Protein AF-A0A927Y6W8-F1 (afdb_monomer)

Sequence (371 aa):
MQAILKHCTAVLNSFIFIGFSVQIVLGMLWMCNAFAGFSGPGEGIVCVGAMLLLGTAVWFAKGGFYQNASTWKDLFGVLVVMTFPFVMQSMVKPDVRLVVTAVLLFYLGYLGRCFDGWKEGKGKEKVALVLGLLLVTGGLTVGTDVLRNGWTPIETRLTERMVWTTLYDTYTELPKDVRDLVDCDYYTLVESTYEATGIRELLGPILAEKLGEEQALEVLGQFRAMAWQMNKKQIVKEICWDVAGYGVSPVVVELQLAGRAYDSYTGMNYRELLHPAPKLGKFYTDYSCWWFGVALVAVAIAYVLQFWDKKQLAEKKCPGFGKWLIAGVACAGMVTYYALDGAGRMDYKNTLLVLCVWLLWMAGGVRDAKN

Structure (mmCIF, N/CA/C/O backbone):
data_AF-A0A927Y6W8-F1
#
_entry.id   AF-A0A927Y6W8-F1
#
loop_
_atom_site.group_PDB
_atom_site.id
_atom_site.type_symbol
_atom_site.label_atom_id
_atom_site.label_alt_id
_atom_site.label_comp_id
_atom_site.label_asym_id
_atom_site.label_entity_id
_atom_site.label_seq_id
_atom_site.pdbx_PDB_ins_code
_atom_site.Cartn_x
_atom_site.Cartn_y
_atom_site.Cartn_z
_atom_site.occupancy
_atom_site.B_iso_or_equiv
_atom_site.auth_seq_id
_atom_site.auth_comp_id
_atom_site.auth_asym_id
_atom_site.auth_atom_id
_atom_site.pdbx_PDB_model_num
ATOM 1 N N . MET A 1 1 ? -38.576 -2.633 15.830 1.00 71.75 1 MET A N 1
ATOM 2 C CA . MET A 1 1 ? -37.570 -2.540 14.745 1.00 71.75 1 MET A CA 1
ATOM 3 C C . MET A 1 1 ? -36.303 -1.810 15.198 1.00 71.75 1 MET A C 1
ATOM 5 O O . MET A 1 1 ? -35.252 -2.425 15.166 1.00 71.75 1 MET A O 1
ATOM 9 N N . GLN A 1 2 ? -36.376 -0.577 15.720 1.00 74.25 2 GLN A N 1
ATOM 10 C CA . GLN A 1 2 ? -35.187 0.167 16.194 1.00 74.25 2 GLN A CA 1
ATOM 11 C C . GLN A 1 2 ? -34.385 -0.536 17.306 1.00 74.25 2 GLN A C 1
ATOM 13 O O . GLN A 1 2 ? -33.163 -0.586 17.232 1.00 74.25 2 GLN A O 1
ATOM 18 N N . ALA A 1 3 ? -35.049 -1.139 18.299 1.00 78.69 3 ALA A N 1
ATOM 19 C CA . ALA A 1 3 ? -34.361 -1.902 19.350 1.00 78.69 3 ALA A CA 1
ATOM 20 C C . ALA A 1 3 ? -33.572 -3.106 18.797 1.00 78.69 3 ALA A C 1
ATOM 22 O O . ALA A 1 3 ? -32.484 -3.405 19.279 1.00 78.69 3 ALA A O 1
ATOM 23 N N . ILE A 1 4 ? -34.096 -3.751 17.747 1.00 82.19 4 ILE A N 1
ATOM 24 C CA . ILE A 1 4 ? -33.443 -4.880 17.072 1.00 82.19 4 ILE A CA 1
ATOM 25 C C . ILE A 1 4 ? -32.209 -4.383 16.313 1.00 82.19 4 ILE A C 1
ATOM 27 O O . ILE A 1 4 ? -31.136 -4.943 16.490 1.00 82.19 4 ILE A O 1
ATOM 31 N N . LEU A 1 5 ? -32.332 -3.290 15.547 1.00 78.69 5 LEU A N 1
ATOM 32 C CA . LEU A 1 5 ? -31.202 -2.687 14.827 1.00 78.69 5 LEU A CA 1
ATOM 33 C C . LEU A 1 5 ? -30.073 -2.283 15.786 1.00 78.69 5 LEU A C 1
ATOM 35 O O . LEU A 1 5 ? -28.927 -2.668 15.569 1.00 78.69 5 LEU A O 1
ATOM 39 N N . LYS A 1 6 ? -30.400 -1.602 16.894 1.00 78.56 6 LYS A N 1
ATOM 40 C CA . LYS A 1 6 ? -29.418 -1.237 17.929 1.00 78.56 6 LYS A CA 1
ATOM 41 C C . LYS A 1 6 ? -28.733 -2.462 18.538 1.00 78.56 6 LYS A C 1
ATOM 43 O O . LYS A 1 6 ? -27.520 -2.446 18.735 1.00 78.56 6 LYS A O 1
ATOM 48 N N . HIS A 1 7 ? -29.491 -3.522 18.822 1.00 84.38 7 HIS A N 1
ATOM 49 C CA . HIS A 1 7 ? -28.930 -4.759 19.356 1.00 84.38 7 HIS A CA 1
ATOM 50 C C . HIS A 1 7 ? -27.989 -5.438 18.349 1.00 84.38 7 HIS A C 1
ATOM 52 O O . HIS A 1 7 ? -26.871 -5.790 18.712 1.00 84.38 7 HIS A O 1
ATOM 58 N N . CYS A 1 8 ? -28.381 -5.540 17.075 1.00 84.31 8 CYS A N 1
ATOM 59 C CA . CYS A 1 8 ? -27.532 -6.083 16.012 1.00 84.31 8 CYS A CA 1
ATOM 60 C C . CYS A 1 8 ? -26.225 -5.291 15.852 1.00 84.31 8 CYS A C 1
ATOM 62 O O . CYS A 1 8 ? -25.155 -5.891 15.796 1.00 84.31 8 CYS A O 1
ATOM 64 N N . THR A 1 9 ? -26.281 -3.955 15.845 1.00 81.38 9 THR A N 1
ATOM 65 C CA . THR A 1 9 ? -25.078 -3.108 15.791 1.00 81.38 9 THR A CA 1
ATOM 66 C C . THR A 1 9 ? -24.181 -3.313 17.015 1.00 81.38 9 THR A C 1
ATOM 68 O O . THR A 1 9 ? -22.962 -3.391 16.875 1.00 81.38 9 THR A O 1
ATOM 71 N N . ALA A 1 10 ? -24.753 -3.450 18.216 1.00 82.94 10 ALA A N 1
ATOM 72 C CA . ALA A 1 10 ? -23.979 -3.724 19.426 1.00 82.94 10 ALA A CA 1
ATOM 73 C C . ALA A 1 10 ? -23.267 -5.086 19.363 1.00 82.94 10 ALA A C 1
ATOM 75 O O . ALA A 1 10 ? -22.082 -5.165 19.685 1.00 82.94 10 ALA A O 1
ATOM 76 N N . VAL A 1 11 ? -23.956 -6.131 18.892 1.00 87.81 11 VAL A N 1
ATOM 77 C CA . VAL A 1 11 ? -23.372 -7.469 18.697 1.00 87.81 11 VAL A CA 1
ATOM 78 C C . VAL A 1 11 ? -22.230 -7.425 17.681 1.00 87.81 11 VAL A C 1
ATOM 80 O O . VAL A 1 11 ? -21.154 -7.950 17.963 1.00 87.81 11 VAL A O 1
ATOM 83 N N . LEU A 1 12 ? -22.419 -6.750 16.540 1.00 87.00 12 LEU A N 1
ATOM 84 C CA . LEU A 1 12 ? -21.366 -6.578 15.532 1.00 87.00 12 LEU A CA 1
ATOM 85 C C . LEU A 1 12 ? -20.148 -5.846 16.104 1.00 87.00 12 LEU A C 1
ATOM 87 O O . LEU A 1 12 ? -19.019 -6.267 15.877 1.00 87.00 12 LEU A O 1
ATOM 91 N N . ASN A 1 13 ? -20.357 -4.806 16.909 1.00 84.06 13 ASN A N 1
ATOM 92 C CA . ASN A 1 13 ? -19.261 -4.066 17.533 1.00 84.06 13 ASN A CA 1
ATOM 93 C C . ASN A 1 13 ? -18.484 -4.906 18.551 1.00 84.06 13 ASN A C 1
ATOM 95 O O . ASN A 1 13 ? -17.255 -4.832 18.591 1.00 84.06 13 ASN A O 1
ATOM 99 N N . SER A 1 14 ? -19.174 -5.727 19.347 1.00 87.38 14 SER A N 1
ATOM 100 C CA . SER A 1 14 ? -18.527 -6.689 20.245 1.00 87.38 14 SER A CA 1
ATOM 101 C C . SER A 1 14 ? -17.745 -7.749 19.472 1.00 87.38 14 SER A C 1
ATOM 103 O O . SER A 1 14 ? -16.618 -8.062 19.845 1.00 87.38 14 SER A O 1
ATOM 105 N N . PHE A 1 15 ? -18.305 -8.257 18.374 1.00 90.94 15 PHE A N 1
ATOM 106 C CA . PHE A 1 15 ? -17.631 -9.210 17.497 1.00 90.94 15 PHE A CA 1
ATOM 107 C C . PHE A 1 15 ? -16.355 -8.611 16.889 1.00 90.94 15 PHE A C 1
ATOM 109 O O . PHE A 1 15 ? -15.286 -9.210 17.004 1.00 90.94 15 PHE A O 1
ATOM 116 N N . ILE A 1 16 ? -16.440 -7.390 16.345 1.00 90.19 16 ILE A N 1
ATOM 117 C CA . ILE A 1 16 ? -15.294 -6.657 15.790 1.00 90.19 16 ILE A CA 1
ATOM 118 C C . ILE A 1 16 ? -14.204 -6.457 16.857 1.00 90.19 16 ILE A C 1
ATOM 120 O O . ILE A 1 16 ? -13.019 -6.669 16.600 1.00 90.19 16 ILE A O 1
ATOM 124 N N . PHE A 1 17 ? -14.599 -6.070 18.072 1.00 89.88 17 PHE A N 1
ATOM 125 C CA . PHE A 1 17 ? -13.668 -5.882 19.181 1.00 89.88 17 PHE A CA 1
ATOM 126 C C . PHE A 1 17 ? -12.912 -7.173 19.521 1.00 89.88 17 PHE A C 1
ATOM 128 O O . PHE A 1 17 ? -11.686 -7.148 19.591 1.00 89.88 17 PHE A O 1
ATOM 135 N N . ILE A 1 18 ? -13.626 -8.294 19.678 1.00 92.62 18 ILE A N 1
ATOM 136 C CA . ILE A 1 18 ? -13.030 -9.588 20.041 1.00 92.62 18 ILE A CA 1
ATOM 137 C C . ILE A 1 18 ? -11.997 -10.022 19.005 1.00 92.62 18 ILE A C 1
ATOM 139 O O . ILE A 1 18 ? -10.876 -10.378 19.373 1.00 92.62 18 ILE A O 1
ATOM 143 N N . GLY A 1 19 ? -12.337 -9.979 17.716 1.00 93.25 19 GLY A N 1
ATOM 144 C CA . GLY A 1 19 ? -11.405 -10.480 16.714 1.00 93.25 19 GLY A CA 1
ATOM 145 C C . GLY A 1 19 ? -10.153 -9.606 16.574 1.00 93.25 19 GLY A C 1
ATOM 146 O O . GLY A 1 19 ? -9.055 -10.144 16.414 1.00 93.25 19 GLY A O 1
ATOM 147 N N . PHE A 1 20 ? -10.271 -8.287 16.768 1.00 94.19 20 PHE A N 1
ATOM 148 C CA . PHE A 1 20 ? -9.104 -7.408 16.877 1.00 94.19 20 PHE A CA 1
ATOM 149 C C . PHE A 1 20 ? -8.299 -7.637 18.164 1.00 94.19 20 PHE A C 1
ATOM 151 O O . PHE A 1 20 ? -7.077 -7.540 18.127 1.00 94.19 20 PHE A O 1
ATOM 158 N N . SER A 1 21 ? -8.926 -7.990 19.291 1.00 93.94 21 SER A N 1
ATOM 159 C CA . SER A 1 21 ? -8.191 -8.375 20.505 1.00 93.94 21 SER A CA 1
ATOM 160 C C . SER A 1 21 ? -7.307 -9.600 20.272 1.00 93.94 21 SER A C 1
ATOM 162 O O . SER A 1 21 ? -6.152 -9.601 20.693 1.00 93.94 21 SER A O 1
ATOM 164 N N . VAL A 1 22 ? -7.811 -10.617 19.565 1.00 95.75 22 VAL A N 1
ATOM 165 C CA . VAL A 1 22 ? -7.011 -11.798 19.198 1.00 95.75 22 VAL A CA 1
ATOM 166 C C . VAL A 1 22 ? -5.844 -11.398 18.293 1.00 95.75 22 VAL A C 1
ATOM 168 O O . VAL A 1 22 ? -4.713 -11.797 18.562 1.00 95.75 22 VAL A O 1
ATOM 171 N N . GLN A 1 23 ? -6.085 -10.556 17.280 1.00 94.94 23 GLN A N 1
ATOM 172 C CA . GLN A 1 23 ? -5.029 -10.034 16.403 1.00 94.94 23 GLN A CA 1
ATOM 173 C C . GLN A 1 23 ? -3.930 -9.319 17.203 1.00 94.94 23 GLN A C 1
ATOM 175 O O . GLN A 1 23 ? -2.750 -9.585 16.992 1.00 94.94 23 GLN A O 1
ATOM 180 N N . ILE A 1 24 ? -4.314 -8.456 18.150 1.00 94.19 24 ILE A N 1
ATOM 181 C CA . ILE A 1 24 ? -3.379 -7.715 19.003 1.00 94.19 24 ILE A CA 1
ATOM 182 C C . ILE A 1 24 ? -2.498 -8.671 19.805 1.00 94.19 24 ILE A C 1
ATOM 184 O O . ILE A 1 24 ? -1.279 -8.509 19.824 1.00 94.19 24 ILE A O 1
ATOM 188 N N . VAL A 1 25 ? -3.098 -9.679 20.444 1.00 95.38 25 VAL A N 1
ATOM 189 C CA . VAL A 1 25 ? -2.349 -10.669 21.229 1.00 95.38 25 VAL A CA 1
ATOM 190 C C . VAL A 1 25 ? -1.380 -11.444 20.338 1.00 95.38 25 VAL A C 1
ATOM 192 O O . VAL A 1 25 ? -0.210 -11.579 20.689 1.00 95.38 25 VAL A O 1
ATOM 195 N N . LEU A 1 26 ? -1.823 -11.906 19.165 1.00 94.38 26 LEU A N 1
ATOM 196 C CA . LEU A 1 26 ? -0.958 -12.612 18.215 1.00 94.38 26 LEU A CA 1
ATOM 197 C C . LEU A 1 26 ? 0.196 -11.733 17.723 1.00 94.38 26 LEU A C 1
ATOM 199 O O . LEU A 1 26 ? 1.336 -12.195 17.689 1.00 94.38 26 LEU A O 1
ATOM 203 N N . GLY A 1 27 ? -0.078 -10.468 17.403 1.00 92.06 27 GLY A N 1
ATOM 204 C CA . GLY A 1 27 ? 0.937 -9.507 16.988 1.00 92.06 27 GLY A CA 1
ATOM 205 C C . GLY A 1 27 ? 1.960 -9.232 18.090 1.00 92.06 27 GLY A C 1
ATOM 206 O O . GLY A 1 27 ? 3.155 -9.269 17.819 1.00 92.06 27 GLY A O 1
ATOM 207 N N . MET A 1 28 ? 1.525 -9.052 19.344 1.00 91.19 28 MET A N 1
ATOM 208 C CA . MET A 1 28 ? 2.425 -8.894 20.496 1.00 91.19 28 MET A CA 1
ATOM 209 C C . MET A 1 28 ? 3.293 -10.137 20.728 1.00 91.19 28 MET A C 1
ATOM 211 O O . MET A 1 28 ? 4.497 -10.017 20.938 1.00 91.19 28 MET A O 1
ATOM 215 N N . LEU A 1 29 ? 2.712 -11.338 20.651 1.00 91.88 29 LEU A N 1
ATOM 216 C CA . LEU A 1 29 ? 3.470 -12.585 20.782 1.00 91.88 29 LEU A CA 1
ATOM 217 C C . LEU A 1 29 ? 4.508 -12.722 19.665 1.00 91.88 29 LEU A C 1
ATOM 219 O O . LEU A 1 29 ? 5.658 -13.078 19.927 1.00 91.88 29 LEU A O 1
ATOM 223 N N . TRP A 1 30 ? 4.124 -12.415 18.424 1.00 91.44 30 TRP A N 1
ATOM 224 C CA . TRP A 1 30 ? 5.043 -12.441 17.291 1.00 91.44 30 TRP A CA 1
ATOM 225 C C . TRP A 1 30 ? 6.163 -11.410 17.466 1.00 91.44 30 TRP A C 1
ATOM 227 O O . TRP A 1 30 ? 7.331 -11.752 17.303 1.00 91.44 30 TRP A O 1
ATOM 237 N N . MET A 1 31 ? 5.830 -10.190 17.897 1.00 87.19 31 MET A N 1
ATOM 238 C CA . MET A 1 31 ? 6.786 -9.130 18.223 1.00 87.19 31 MET A CA 1
ATOM 239 C C . MET A 1 31 ? 7.824 -9.573 19.246 1.00 87.19 31 MET A C 1
ATOM 241 O O . MET A 1 31 ? 9.009 -9.368 19.021 1.00 87.19 31 MET A O 1
ATOM 245 N N . CYS A 1 32 ? 7.409 -10.187 20.355 1.00 86.38 32 CYS A N 1
ATOM 246 C CA . CYS A 1 32 ? 8.348 -10.652 21.374 1.00 86.38 32 CYS A CA 1
ATOM 247 C C . CYS A 1 32 ? 9.373 -11.648 20.807 1.00 86.38 32 CYS A C 1
ATOM 249 O O . CYS A 1 32 ? 10.532 -11.615 21.206 1.00 86.38 32 CYS A O 1
ATOM 251 N N . ASN A 1 33 ? 8.969 -12.490 19.848 1.00 84.62 33 ASN A N 1
ATOM 252 C CA . ASN A 1 33 ? 9.875 -13.418 19.167 1.00 84.62 33 ASN A CA 1
ATOM 253 C C . ASN A 1 33 ? 10.760 -12.706 18.134 1.00 84.62 33 ASN A C 1
ATOM 255 O O . ASN A 1 33 ? 11.954 -12.975 18.059 1.00 84.62 33 ASN A O 1
ATOM 259 N N . ALA A 1 34 ? 10.192 -11.774 17.364 1.00 81.56 34 ALA A N 1
ATOM 260 C CA . ALA A 1 34 ? 10.924 -10.997 16.370 1.00 81.56 34 ALA A CA 1
ATOM 261 C C . ALA A 1 34 ? 11.990 -10.098 17.005 1.00 81.56 34 ALA A C 1
ATOM 263 O O . ALA A 1 34 ? 13.134 -10.093 16.555 1.00 81.56 34 ALA A O 1
ATOM 264 N N . PHE A 1 35 ? 11.646 -9.388 18.084 1.00 75.94 35 PHE A N 1
ATOM 265 C CA . PHE A 1 35 ? 12.564 -8.455 18.730 1.00 75.94 35 PHE A CA 1
ATOM 266 C C . PHE A 1 35 ? 13.678 -9.130 19.521 1.00 75.94 35 PHE A C 1
ATOM 268 O O . PHE A 1 35 ? 14.759 -8.561 19.639 1.00 75.94 35 PHE A O 1
ATOM 275 N N . ALA A 1 36 ? 13.453 -10.356 19.999 1.00 71.44 36 ALA A N 1
ATOM 276 C CA . ALA A 1 36 ? 14.502 -11.161 20.617 1.00 71.44 36 ALA A CA 1
ATOM 277 C C . ALA A 1 36 ? 15.636 -11.522 19.635 1.00 71.44 36 ALA A C 1
ATOM 279 O O . ALA A 1 36 ? 16.723 -11.885 20.075 1.00 71.44 36 ALA A O 1
ATOM 280 N N . GLY A 1 37 ? 15.393 -11.423 18.321 1.00 65.50 37 GLY A N 1
ATOM 281 C CA . GLY A 1 37 ? 16.364 -11.735 17.273 1.00 65.50 37 GLY A CA 1
ATOM 282 C C . GLY A 1 37 ? 17.256 -10.574 16.816 1.00 65.50 37 GLY A C 1
ATOM 283 O O . GLY A 1 37 ? 18.196 -10.832 16.067 1.00 65.50 37 GLY A O 1
ATOM 284 N N . PHE A 1 38 ? 17.009 -9.321 17.228 1.00 66.88 38 PHE A N 1
ATOM 285 C CA . PHE A 1 38 ? 17.888 -8.204 16.848 1.00 66.88 38 PHE A CA 1
ATOM 286 C C . PHE A 1 38 ? 19.168 -8.229 17.680 1.00 66.88 38 PHE A C 1
ATOM 288 O O . PHE A 1 38 ? 19.152 -8.003 18.888 1.00 66.88 38 PHE A O 1
ATOM 295 N N . SER A 1 39 ? 20.289 -8.491 17.019 1.00 55.88 39 SER A N 1
ATOM 296 C CA . SER A 1 39 ? 21.610 -8.600 17.640 1.00 55.88 39 SER A CA 1
ATOM 297 C C . SER A 1 39 ? 22.419 -7.294 17.593 1.00 55.88 39 SER A C 1
ATOM 299 O O . SER A 1 39 ? 23.423 -7.177 18.295 1.00 55.88 39 SER A O 1
ATOM 301 N N . GLY A 1 40 ? 21.998 -6.297 16.803 1.00 60.59 40 GLY A N 1
ATOM 302 C CA . GLY A 1 40 ? 22.722 -5.037 16.615 1.00 60.59 40 GLY A CA 1
ATOM 303 C C . GLY A 1 40 ? 22.265 -3.898 17.548 1.00 60.59 40 GLY A C 1
ATOM 304 O O . GLY A 1 40 ? 21.067 -3.614 17.608 1.00 60.59 40 GLY A O 1
ATOM 305 N N . PRO A 1 41 ? 23.183 -3.152 18.202 1.00 55.12 41 PRO A N 1
ATOM 306 C CA . PRO A 1 41 ? 22.841 -2.050 19.116 1.00 55.12 41 PRO A CA 1
ATOM 307 C C . PRO A 1 41 ? 22.136 -0.844 18.456 1.00 55.12 41 PRO A C 1
ATOM 309 O O . PRO A 1 41 ? 21.639 0.027 19.165 1.00 55.12 41 PRO A O 1
ATOM 312 N N . GLY A 1 42 ? 22.046 -0.788 17.121 1.00 63.94 42 GLY A N 1
ATOM 313 C CA . GLY A 1 42 ? 21.323 0.260 16.382 1.00 63.94 42 GLY A CA 1
ATOM 314 C C . GLY A 1 42 ? 19.941 -0.151 15.862 1.00 63.94 42 GLY A C 1
ATOM 315 O O . GLY A 1 42 ? 19.030 0.673 15.821 1.00 63.94 42 GLY A O 1
ATOM 316 N N . GLU A 1 43 ? 19.744 -1.421 15.505 1.00 67.25 43 GLU A N 1
ATOM 317 C CA . GLU A 1 43 ? 18.528 -1.880 14.814 1.00 67.25 43 GLU A CA 1
ATOM 318 C C . GLU A 1 43 ? 17.297 -1.817 15.724 1.00 67.25 43 GLU A C 1
ATOM 320 O O . GLU A 1 43 ? 16.237 -1.336 15.317 1.00 67.25 43 GLU A O 1
ATOM 325 N N . GLY A 1 44 ? 17.461 -2.195 16.996 1.00 69.31 44 GLY A N 1
ATOM 326 C CA . GLY A 1 44 ? 16.394 -2.106 17.992 1.00 69.31 44 GLY A CA 1
ATOM 327 C C . GLY A 1 44 ? 15.922 -0.669 18.240 1.00 69.31 44 GLY A C 1
ATOM 328 O O . GLY A 1 44 ? 14.720 -0.430 18.347 1.00 69.31 44 GLY A O 1
ATOM 329 N N . ILE A 1 45 ? 16.838 0.308 18.269 1.00 75.06 45 ILE A N 1
ATOM 330 C CA . ILE A 1 45 ? 16.501 1.723 18.507 1.00 75.06 45 ILE A CA 1
ATOM 331 C C . ILE A 1 45 ? 15.683 2.285 17.342 1.00 75.06 45 ILE A C 1
ATOM 333 O O . ILE A 1 45 ? 14.673 2.952 17.572 1.00 75.06 45 ILE A O 1
ATOM 337 N N . VAL A 1 46 ? 16.077 1.993 16.098 1.00 77.19 46 VAL A N 1
ATOM 338 C CA . VAL A 1 46 ? 15.338 2.457 14.913 1.00 77.19 46 VAL A CA 1
ATOM 339 C C . VAL A 1 46 ? 13.946 1.821 14.866 1.00 77.19 46 VAL A C 1
ATOM 341 O O . VAL A 1 46 ? 12.971 2.524 14.605 1.00 77.19 46 VAL A O 1
ATOM 344 N N . CYS A 1 47 ? 13.821 0.532 15.198 1.00 74.69 47 CYS A N 1
ATOM 345 C CA . CYS A 1 47 ? 12.523 -0.146 15.272 1.00 74.69 47 CYS A CA 1
ATOM 346 C C . CYS A 1 47 ? 11.602 0.485 16.328 1.00 74.69 47 CYS A C 1
ATOM 348 O O . CYS A 1 47 ? 10.446 0.800 16.038 1.00 74.69 47 CYS A O 1
ATOM 350 N N . VAL A 1 48 ? 12.112 0.728 17.541 1.00 78.81 48 VAL A N 1
ATOM 351 C CA . VAL A 1 48 ? 11.348 1.386 18.615 1.00 78.81 48 VAL A CA 1
ATOM 352 C C . VAL A 1 48 ? 10.961 2.813 18.215 1.00 78.81 48 VAL A C 1
ATOM 354 O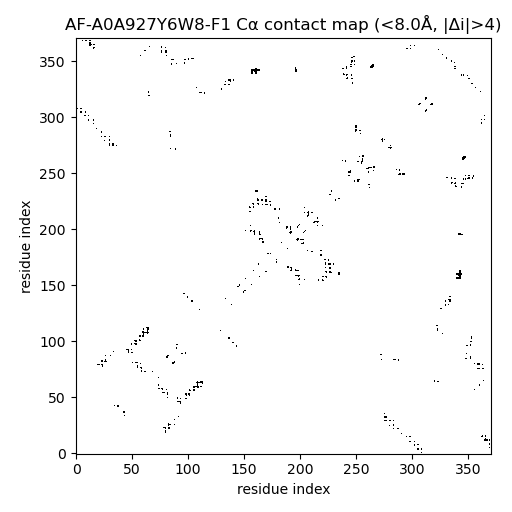 O . VAL A 1 48 ? 9.817 3.219 18.414 1.00 78.81 48 VAL A O 1
ATOM 357 N N . GLY A 1 49 ? 11.872 3.563 17.590 1.00 82.44 49 GLY A N 1
ATOM 358 C CA . GLY A 1 49 ? 11.591 4.899 17.063 1.00 82.44 49 GLY A CA 1
ATOM 359 C C . GLY A 1 49 ? 10.481 4.895 16.007 1.00 82.44 49 GLY A C 1
ATOM 360 O O . GLY A 1 49 ? 9.547 5.692 16.095 1.00 82.44 49 GLY A O 1
ATOM 361 N N . ALA A 1 50 ? 10.526 3.956 15.058 1.00 82.38 50 ALA A N 1
ATOM 362 C CA . ALA A 1 50 ? 9.494 3.774 14.036 1.00 82.38 50 ALA A CA 1
ATOM 363 C C . ALA A 1 50 ? 8.126 3.424 14.650 1.00 82.38 50 ALA A C 1
ATOM 365 O O . ALA A 1 50 ? 7.098 3.967 14.237 1.00 82.38 50 ALA A O 1
ATOM 366 N N . MET A 1 51 ? 8.110 2.570 15.677 1.00 82.88 51 MET A N 1
ATOM 367 C CA . MET A 1 51 ? 6.902 2.226 16.429 1.00 82.88 51 MET A CA 1
ATOM 368 C C . MET A 1 51 ? 6.294 3.426 17.143 1.00 82.88 51 MET A C 1
ATOM 370 O O . MET A 1 51 ? 5.093 3.665 17.020 1.00 82.88 51 MET A O 1
ATOM 374 N N . LEU A 1 52 ? 7.108 4.193 17.869 1.00 85.44 52 LEU A N 1
ATOM 375 C CA . LEU A 1 52 ? 6.650 5.384 18.582 1.00 85.44 52 LEU A CA 1
ATOM 376 C C . LEU A 1 52 ? 6.132 6.445 17.610 1.00 85.44 52 LEU A C 1
ATOM 378 O O . LEU A 1 52 ? 5.076 7.035 17.852 1.00 85.44 52 LEU A O 1
ATOM 382 N N . LEU A 1 53 ? 6.831 6.652 16.490 1.00 87.06 53 LEU A N 1
ATOM 383 C CA . LEU A 1 53 ? 6.422 7.586 15.447 1.00 87.06 53 LEU A CA 1
ATOM 384 C C . LEU A 1 53 ? 5.060 7.201 14.862 1.00 87.06 53 LEU A C 1
ATOM 386 O O . LEU A 1 53 ? 4.144 8.028 14.853 1.00 87.06 53 LEU A O 1
ATOM 390 N N . LEU A 1 54 ? 4.897 5.950 14.415 1.00 86.12 54 LEU A N 1
ATOM 391 C CA . LEU A 1 54 ? 3.632 5.508 13.834 1.00 86.12 54 LEU A CA 1
ATOM 392 C C . LEU A 1 54 ? 2.514 5.488 14.880 1.00 86.12 54 LEU A C 1
ATOM 394 O O . LEU A 1 54 ? 1.419 5.964 14.600 1.00 86.12 54 LEU A O 1
ATOM 398 N N . GLY A 1 55 ? 2.779 5.001 16.093 1.00 85.50 55 GLY A N 1
ATOM 399 C CA . GLY A 1 55 ? 1.801 4.990 17.181 1.00 85.50 55 GLY A CA 1
ATOM 400 C C . GLY A 1 55 ? 1.286 6.392 17.513 1.00 85.50 55 GLY A C 1
ATOM 401 O O . GLY A 1 55 ? 0.077 6.594 17.642 1.00 85.50 55 GLY A O 1
ATOM 402 N N . THR A 1 56 ? 2.184 7.381 17.551 1.00 85.88 56 THR A N 1
ATOM 403 C CA . THR A 1 56 ? 1.828 8.793 17.761 1.00 85.88 56 THR A CA 1
ATOM 404 C C . THR A 1 56 ? 1.014 9.344 16.591 1.00 85.88 56 THR A C 1
ATOM 406 O O . THR A 1 56 ? -0.002 10.005 16.810 1.00 85.88 56 THR A O 1
ATOM 409 N N . ALA A 1 57 ? 1.404 9.035 15.351 1.00 85.50 57 ALA A N 1
ATOM 410 C CA . ALA A 1 57 ? 0.673 9.448 14.156 1.00 85.50 57 ALA A CA 1
ATOM 411 C C . ALA A 1 57 ? -0.744 8.862 14.117 1.00 85.50 57 ALA A C 1
ATOM 413 O O . ALA A 1 57 ? -1.706 9.578 13.852 1.00 85.50 57 ALA A O 1
ATOM 414 N N . VAL A 1 58 ? -0.893 7.576 14.445 1.00 84.88 58 VAL A N 1
ATOM 415 C CA . VAL A 1 58 ? -2.184 6.882 14.525 1.00 84.88 58 VAL A CA 1
ATOM 416 C C . VAL A 1 58 ? -3.046 7.476 15.634 1.00 84.88 58 VAL A C 1
ATOM 418 O O . VAL A 1 58 ? -4.226 7.747 15.409 1.00 84.88 58 VAL A O 1
ATOM 421 N N . TRP A 1 59 ? -2.475 7.727 16.815 1.00 85.06 59 TRP A N 1
ATOM 422 C CA . TRP A 1 59 ? -3.185 8.371 17.920 1.00 85.06 59 TRP A CA 1
ATOM 423 C C . TRP A 1 59 ? -3.687 9.769 17.531 1.00 85.06 59 TRP A C 1
ATOM 425 O O . TRP A 1 59 ? -4.859 10.099 17.738 1.00 85.06 59 TRP A O 1
ATOM 435 N N . PHE A 1 60 ? -2.837 10.567 16.880 1.00 83.94 60 PHE A N 1
ATOM 436 C CA . PHE A 1 60 ? -3.200 11.894 16.394 1.00 83.94 60 PHE A CA 1
ATOM 437 C C . PHE A 1 60 ? -4.278 11.837 15.306 1.00 83.94 60 PHE A C 1
ATOM 439 O O . PHE A 1 60 ? -5.280 12.548 15.409 1.00 83.94 60 PHE A O 1
ATOM 446 N N . ALA A 1 61 ? -4.102 10.968 14.304 1.00 81.19 61 ALA A N 1
ATOM 447 C CA . ALA A 1 61 ? -5.064 10.726 13.232 1.00 81.19 61 ALA A CA 1
ATOM 448 C C . ALA A 1 61 ? -6.434 10.378 13.802 1.00 81.19 61 ALA A C 1
ATOM 450 O O . ALA A 1 61 ? -7.452 10.980 13.456 1.00 81.19 61 ALA A O 1
ATOM 451 N N . LYS A 1 62 ? -6.450 9.459 14.765 1.00 80.25 62 LYS A N 1
ATOM 452 C CA . LYS A 1 62 ? -7.659 9.024 15.444 1.00 80.25 62 LYS A CA 1
ATOM 453 C C . LYS A 1 62 ? -8.373 10.165 16.157 1.00 80.25 62 LYS A C 1
ATOM 455 O O . LYS A 1 62 ? -9.586 10.270 16.016 1.00 80.25 62 LYS A O 1
ATOM 460 N N . GLY A 1 63 ? -7.648 11.032 16.862 1.00 75.31 63 GLY A N 1
ATOM 461 C CA . GLY A 1 63 ? -8.226 12.227 17.482 1.00 75.31 63 GLY A CA 1
ATOM 462 C C . GLY A 1 63 ? -8.730 13.274 16.478 1.00 75.31 63 GLY A C 1
ATOM 463 O O . GLY A 1 63 ? -9.361 14.245 16.886 1.00 75.31 63 GLY A O 1
ATOM 464 N N . GLY A 1 64 ? -8.427 13.127 15.185 1.00 65.00 64 GLY A N 1
ATOM 465 C CA . GLY A 1 64 ? -9.042 13.897 14.102 1.00 65.00 64 GLY A CA 1
ATOM 466 C C . GLY A 1 64 ? -10.280 13.242 13.505 1.00 65.00 64 GLY A C 1
ATOM 467 O O . GLY A 1 64 ? -11.267 13.920 13.217 1.00 65.00 64 GLY A O 1
ATOM 468 N N . PHE A 1 65 ? -10.275 11.917 13.369 1.00 65.94 65 PHE A N 1
ATOM 469 C CA . PHE A 1 65 ? -11.431 11.174 12.867 1.00 65.94 65 PHE A CA 1
ATOM 470 C C . PHE A 1 65 ? -12.549 11.048 13.905 1.00 65.94 65 PHE A C 1
ATOM 472 O O . PHE A 1 65 ? -13.725 11.164 13.560 1.00 65.94 65 PHE A O 1
ATOM 479 N N . TYR A 1 66 ? -12.194 10.904 15.179 1.00 70.12 66 TYR A N 1
ATOM 480 C CA . TYR A 1 66 ? -13.116 10.636 16.273 1.00 70.12 66 TYR A CA 1
ATOM 481 C C . TYR A 1 66 ? -12.948 11.666 17.397 1.00 70.12 66 TYR A C 1
ATOM 483 O O . TYR A 1 66 ? -11.848 11.844 17.917 1.00 70.12 66 TYR A O 1
ATOM 491 N N . GLN A 1 67 ? -14.045 12.301 17.812 1.00 60.53 67 GLN A N 1
ATOM 492 C CA . GLN A 1 67 ? -14.077 13.174 18.990 1.00 60.53 67 GLN A CA 1
ATOM 493 C C . GLN A 1 67 ? -14.513 12.384 20.237 1.00 60.53 67 GLN A C 1
ATOM 495 O O . GLN A 1 67 ? -15.311 11.455 20.129 1.00 60.53 67 GLN A O 1
ATOM 500 N N . ASN A 1 68 ? -14.022 12.771 21.420 1.00 56.50 68 ASN A N 1
ATOM 501 C CA . ASN A 1 68 ? -14.489 12.294 22.734 1.00 56.50 68 ASN A CA 1
ATOM 502 C C . ASN A 1 68 ? -14.421 10.779 22.965 1.00 56.50 68 ASN A C 1
ATOM 504 O O . ASN A 1 68 ? -15.423 10.126 23.264 1.00 56.50 68 ASN A O 1
ATOM 508 N N . ALA A 1 69 ? -13.227 10.204 22.888 1.00 57.78 69 ALA A N 1
ATOM 509 C CA . ALA A 1 69 ? -13.038 8.824 23.294 1.00 57.78 69 ALA A CA 1
ATOM 510 C C . ALA A 1 69 ? -12.298 8.684 24.617 1.00 57.78 69 ALA A C 1
ATOM 512 O O . ALA A 1 69 ? -11.456 9.502 24.968 1.00 57.78 69 ALA A O 1
ATOM 513 N N . SER A 1 70 ? -12.603 7.607 25.344 1.00 71.88 70 SER A N 1
ATOM 514 C CA . SER A 1 70 ? -11.801 7.225 26.499 1.00 71.88 70 SER A CA 1
ATOM 515 C C . SER A 1 70 ? -10.399 6.804 26.055 1.00 71.88 70 SER A C 1
ATOM 517 O O . SER A 1 70 ? -10.245 6.119 25.037 1.00 71.88 70 SER A O 1
ATOM 519 N N . THR A 1 71 ? -9.395 7.135 26.868 1.00 77.06 71 THR A N 1
ATOM 520 C CA . THR A 1 71 ? -7.976 6.814 26.646 1.00 77.06 71 THR A CA 1
ATOM 521 C C . THR A 1 71 ? -7.756 5.345 26.279 1.00 77.06 71 THR A C 1
ATOM 523 O O . THR A 1 71 ? -6.988 5.029 25.375 1.00 77.06 71 THR A O 1
ATOM 526 N N . TRP A 1 72 ? -8.503 4.432 26.912 1.00 77.19 72 TRP A N 1
ATOM 527 C CA . TRP A 1 72 ? -8.465 3.000 26.603 1.00 77.19 72 TRP A CA 1
ATOM 528 C C . TRP A 1 72 ? -8.884 2.680 25.164 1.00 77.19 72 TRP A C 1
ATOM 530 O O . TRP A 1 72 ? -8.223 1.913 24.468 1.00 77.19 72 TRP A O 1
ATOM 540 N N . LYS A 1 73 ? -9.977 3.285 24.685 1.00 77.12 73 LYS A N 1
ATOM 541 C CA . LYS A 1 73 ? -10.428 3.076 23.307 1.00 77.12 73 LYS A CA 1
ATOM 542 C C . LYS A 1 73 ? -9.416 3.639 22.324 1.00 77.12 73 LYS A C 1
ATOM 544 O O . LYS A 1 73 ? -9.294 3.089 21.236 1.00 77.12 73 LYS A O 1
ATOM 549 N N . ASP A 1 74 ? -8.747 4.746 22.645 1.00 80.44 74 ASP A N 1
ATOM 550 C CA . ASP A 1 74 ? -7.684 5.303 21.804 1.00 80.44 74 ASP A CA 1
ATOM 551 C C . ASP A 1 74 ? -6.513 4.340 21.688 1.00 80.44 74 ASP A C 1
ATOM 553 O O . ASP A 1 74 ? -6.205 3.929 20.565 1.00 80.44 74 ASP A O 1
ATOM 557 N N . LEU A 1 75 ? -5.993 3.885 22.830 1.00 84.00 75 LEU A N 1
ATOM 558 C CA . LEU A 1 75 ? -4.939 2.880 22.909 1.00 84.00 75 LEU A CA 1
ATOM 559 C C . LEU A 1 75 ? -5.292 1.622 22.108 1.00 84.00 75 LEU A C 1
ATOM 561 O O . LEU A 1 75 ? -4.480 1.166 21.313 1.00 84.00 75 LEU A O 1
ATOM 565 N N . PHE A 1 76 ? -6.522 1.114 22.231 1.00 87.25 76 PHE A N 1
ATOM 566 C CA . PHE A 1 76 ? -6.960 -0.066 21.486 1.00 87.25 76 PHE A CA 1
ATOM 567 C C . PHE A 1 76 ? -6.797 0.096 19.970 1.00 87.25 76 PHE A C 1
ATOM 569 O O . PHE A 1 76 ? -6.223 -0.765 19.320 1.00 87.25 76 PHE A O 1
ATOM 576 N N . GLY A 1 77 ? -7.249 1.213 19.389 1.00 85.75 77 GLY A N 1
ATOM 577 C CA . GLY A 1 77 ? -7.109 1.404 17.935 1.00 85.75 77 GLY A CA 1
ATOM 578 C C . GLY A 1 77 ? -5.667 1.647 17.488 1.00 85.75 77 GLY A C 1
ATOM 579 O O . GLY A 1 77 ? -5.320 1.260 16.379 1.00 85.75 77 GLY A O 1
ATOM 580 N N . VAL A 1 78 ? -4.828 2.240 18.345 1.00 88.31 78 VAL A N 1
ATOM 581 C CA . VAL A 1 78 ? -3.381 2.315 18.089 1.00 88.31 78 VAL A CA 1
ATOM 582 C C . VAL A 1 78 ? -2.797 0.905 18.032 1.00 88.31 78 VAL A C 1
ATOM 584 O O . VAL A 1 78 ? -2.120 0.567 17.066 1.00 88.31 78 VAL A O 1
ATOM 587 N N . LEU A 1 79 ? -3.140 0.056 19.004 1.00 89.50 79 LEU A N 1
ATOM 588 C CA . LEU A 1 79 ? -2.705 -1.337 19.035 1.00 89.50 79 LEU A CA 1
ATOM 589 C C . LEU A 1 79 ? -3.192 -2.118 17.811 1.00 89.50 79 LEU A C 1
ATOM 591 O O . LEU A 1 79 ? -2.383 -2.822 17.223 1.00 89.50 79 LEU A O 1
ATOM 595 N N . VAL A 1 80 ? -4.445 -1.959 17.369 1.00 90.88 80 VAL A N 1
ATOM 596 C CA . VAL A 1 80 ? -4.960 -2.621 16.150 1.00 90.88 80 VAL A CA 1
ATOM 597 C C . VAL A 1 80 ? -4.080 -2.342 14.931 1.00 90.88 80 VAL A C 1
ATOM 599 O O . VAL A 1 80 ? -3.760 -3.266 14.187 1.00 90.88 80 VAL A O 1
ATOM 602 N N . VAL A 1 81 ? -3.680 -1.082 14.730 1.00 90.75 81 VAL A N 1
ATOM 603 C CA . VAL A 1 81 ? -2.828 -0.695 13.597 1.00 90.75 81 VAL A CA 1
ATOM 604 C C . VAL A 1 81 ? -1.407 -1.213 13.785 1.00 90.75 81 VAL A C 1
ATOM 606 O O . VAL A 1 81 ? -0.848 -1.830 12.882 1.00 90.75 81 VAL A O 1
ATOM 609 N N . MET A 1 82 ? -0.826 -0.979 14.962 1.00 88.62 82 MET A N 1
ATOM 610 C CA . MET A 1 82 ? 0.567 -1.330 15.234 1.00 88.62 82 MET A CA 1
ATOM 611 C C . MET A 1 82 ? 0.807 -2.836 15.241 1.00 88.62 82 MET A C 1
ATOM 613 O O . MET A 1 82 ? 1.906 -3.255 14.934 1.00 88.62 82 MET A O 1
ATOM 617 N N . THR A 1 83 ? -0.204 -3.645 15.550 1.00 88.94 83 THR A N 1
ATOM 618 C CA . THR A 1 83 ? -0.115 -5.113 15.603 1.00 88.94 83 THR A CA 1
ATOM 619 C C . THR A 1 83 ? -0.721 -5.780 14.371 1.00 88.94 83 THR A C 1
ATOM 621 O O . THR A 1 83 ? -1.216 -6.901 14.459 1.00 88.94 83 THR A O 1
ATOM 624 N N . PHE A 1 84 ? -0.761 -5.094 13.227 1.00 90.06 84 PHE A N 1
ATOM 625 C CA . PHE A 1 84 ? -1.168 -5.714 11.967 1.00 90.06 84 PHE A CA 1
ATOM 626 C C . PHE A 1 84 ? 0.062 -6.253 11.217 1.00 90.06 84 PHE A C 1
ATOM 628 O O . PHE A 1 84 ? 1.067 -5.540 11.150 1.00 90.06 84 PHE A O 1
ATOM 635 N N . PRO A 1 85 ? 0.033 -7.461 10.615 1.00 80.31 85 PRO A N 1
ATOM 636 C CA . PRO A 1 85 ? 1.251 -8.117 10.124 1.00 80.31 85 PRO A CA 1
ATOM 637 C C . PRO A 1 85 ? 2.059 -7.295 9.110 1.00 80.31 85 PRO A C 1
ATOM 639 O O . PRO A 1 85 ? 3.277 -7.177 9.235 1.00 80.31 85 PRO A O 1
ATOM 642 N N . PHE A 1 86 ? 1.394 -6.655 8.146 1.00 80.69 86 PHE A N 1
ATOM 643 C CA . PHE A 1 86 ? 2.070 -5.840 7.125 1.00 80.69 86 PHE A CA 1
ATOM 644 C C . PHE A 1 86 ? 2.667 -4.542 7.681 1.00 80.69 86 PHE A C 1
ATOM 646 O O . PHE A 1 86 ? 3.713 -4.078 7.218 1.00 80.69 86 PHE A O 1
ATOM 653 N N . VAL A 1 87 ? 2.025 -3.975 8.705 1.00 78.31 87 VAL A N 1
ATOM 654 C CA . VAL A 1 87 ? 2.541 -2.810 9.431 1.00 78.31 87 VAL A CA 1
ATOM 655 C C . VAL A 1 87 ? 3.763 -3.227 10.247 1.00 78.31 87 VAL A C 1
ATOM 657 O O . VAL A 1 87 ? 4.811 -2.590 10.165 1.00 78.31 87 VAL A O 1
ATOM 660 N N . MET A 1 88 ? 3.658 -4.358 10.944 1.00 77.25 88 MET A N 1
ATOM 661 C CA . MET A 1 88 ? 4.727 -4.936 11.751 1.00 77.25 88 MET A CA 1
ATOM 662 C C . MET A 1 88 ? 5.983 -5.247 10.946 1.00 77.25 88 MET A C 1
ATOM 664 O O . MET A 1 88 ? 7.090 -4.945 11.387 1.00 77.25 88 MET A O 1
ATOM 668 N N . GLN A 1 89 ? 5.838 -5.798 9.744 1.00 79.81 89 GLN A N 1
ATOM 669 C CA . GLN A 1 89 ? 6.997 -6.075 8.907 1.00 79.81 89 GLN A CA 1
ATOM 670 C C . GLN A 1 89 ? 7.766 -4.802 8.532 1.00 79.81 89 GLN A C 1
ATOM 672 O O . GLN A 1 89 ? 8.997 -4.785 8.555 1.00 79.81 89 GLN A O 1
ATOM 677 N N . SER A 1 90 ? 7.043 -3.723 8.236 1.00 75.75 90 SER A N 1
ATOM 678 C CA . SER A 1 90 ? 7.649 -2.426 7.918 1.00 75.75 90 SER A CA 1
ATOM 679 C C . SER A 1 90 ? 8.304 -1.759 9.132 1.00 75.75 90 SER A C 1
ATOM 681 O O . SER A 1 90 ? 9.145 -0.885 8.961 1.00 75.75 90 SER A O 1
ATOM 683 N N . MET A 1 91 ? 7.951 -2.170 10.355 1.00 74.50 91 MET A N 1
ATOM 684 C CA . MET A 1 91 ? 8.625 -1.737 11.586 1.00 74.50 91 MET A CA 1
ATOM 685 C C . MET A 1 91 ? 9.899 -2.533 11.873 1.00 74.50 91 MET A C 1
ATOM 687 O O . MET A 1 91 ? 10.835 -1.975 12.430 1.00 74.50 91 MET A O 1
ATOM 691 N N . VAL A 1 92 ? 9.933 -3.818 11.504 1.00 70.88 92 VAL A N 1
ATOM 692 C CA . VAL A 1 92 ? 11.101 -4.704 11.675 1.00 70.88 92 VAL A CA 1
ATOM 693 C C . VAL A 1 92 ? 12.218 -4.364 10.689 1.00 70.88 92 VAL A C 1
ATOM 695 O O . VAL A 1 92 ? 13.391 -4.474 11.028 1.00 70.88 92 VAL A O 1
ATOM 698 N N . LYS A 1 93 ? 11.866 -3.910 9.482 1.00 76.25 93 LYS A N 1
ATOM 699 C CA . LYS A 1 93 ? 12.809 -3.326 8.519 1.00 76.25 93 LYS A CA 1
ATOM 700 C C . LYS A 1 93 ? 12.330 -1.919 8.148 1.00 76.25 93 LYS A C 1
ATOM 702 O O . LYS A 1 93 ? 11.639 -1.786 7.134 1.00 76.25 93 LYS A O 1
ATOM 707 N N . PRO A 1 94 ? 12.639 -0.902 8.981 1.00 73.12 94 PRO A N 1
ATOM 708 C CA . PRO A 1 94 ? 12.198 0.472 8.780 1.00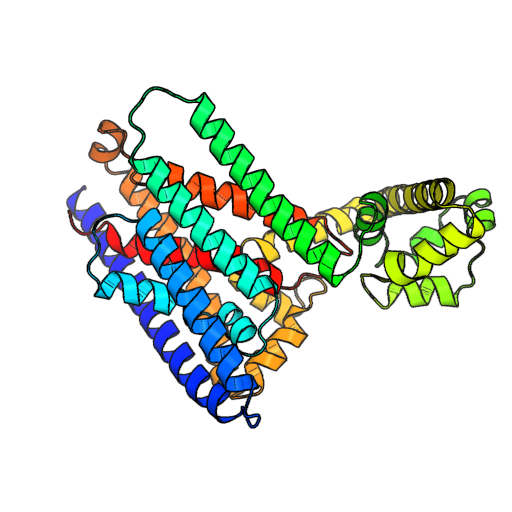 73.12 94 PRO A CA 1
ATOM 709 C C . PRO A 1 94 ? 12.508 0.965 7.366 1.00 73.12 94 PRO A C 1
ATOM 711 O O . PRO A 1 94 ? 13.657 1.003 6.937 1.00 73.12 94 PRO A O 1
ATOM 714 N N . ASP A 1 95 ? 11.452 1.332 6.649 1.00 76.44 95 ASP A N 1
ATOM 715 C CA . ASP A 1 95 ? 11.481 1.839 5.278 1.00 76.44 95 ASP A CA 1
ATOM 716 C C . ASP A 1 95 ? 10.983 3.297 5.288 1.00 76.44 95 ASP A C 1
ATOM 718 O O . ASP A 1 95 ? 10.141 3.670 6.113 1.00 76.44 95 ASP A O 1
ATOM 722 N N . VAL A 1 96 ? 11.473 4.135 4.368 1.00 80.50 96 VAL A N 1
ATOM 723 C CA . VAL A 1 96 ? 11.036 5.536 4.212 1.00 80.50 96 VAL A CA 1
ATOM 724 C C . VAL A 1 96 ? 9.510 5.663 4.087 1.00 80.50 96 VAL A C 1
ATOM 726 O O . VAL A 1 96 ? 8.917 6.622 4.586 1.00 80.50 96 VAL A O 1
ATOM 729 N N . ARG A 1 97 ? 8.843 4.649 3.519 1.00 82.94 97 ARG A N 1
ATOM 730 C CA . ARG A 1 97 ? 7.379 4.557 3.411 1.00 82.94 97 ARG A CA 1
ATOM 731 C C . ARG A 1 97 ? 6.673 4.593 4.763 1.00 82.94 97 ARG A C 1
ATOM 733 O O . ARG A 1 97 ? 5.558 5.107 4.841 1.00 82.94 97 ARG A O 1
ATOM 740 N N . LEU A 1 98 ? 7.289 4.082 5.831 1.00 83.38 98 LEU A N 1
ATOM 741 C CA . LEU A 1 98 ? 6.722 4.135 7.182 1.00 83.38 98 LEU A CA 1
ATOM 742 C C . LEU A 1 98 ? 6.708 5.571 7.710 1.00 83.38 98 LEU A C 1
ATOM 744 O O . LEU A 1 98 ? 5.693 6.019 8.244 1.00 83.38 98 LEU A O 1
ATOM 748 N N . VAL A 1 99 ? 7.802 6.311 7.510 1.00 82.50 99 VAL A N 1
ATOM 749 C CA . VAL A 1 99 ? 7.899 7.729 7.895 1.00 82.50 99 VAL A CA 1
ATOM 750 C C . VAL A 1 99 ? 6.876 8.553 7.118 1.00 82.50 99 VAL A C 1
ATOM 752 O O . VAL A 1 99 ? 6.123 9.324 7.707 1.00 82.50 99 VAL A O 1
ATOM 755 N N . VAL A 1 100 ? 6.783 8.333 5.808 1.00 84.25 100 VAL A N 1
ATOM 756 C CA . VAL A 1 100 ? 5.814 9.016 4.939 1.00 84.25 100 VAL A CA 1
ATOM 757 C C . VAL A 1 100 ? 4.385 8.677 5.342 1.00 84.25 100 VAL A C 1
ATOM 759 O O . VAL A 1 100 ? 3.555 9.573 5.464 1.00 84.25 100 VAL A O 1
ATOM 762 N N . THR A 1 101 ? 4.109 7.411 5.654 1.00 85.56 101 THR A N 1
ATOM 763 C CA . THR A 1 101 ? 2.810 6.986 6.188 1.00 85.56 101 THR A CA 1
ATOM 764 C C . THR A 1 101 ? 2.480 7.723 7.485 1.00 85.56 101 THR A C 1
ATOM 766 O O . THR A 1 101 ? 1.368 8.228 7.626 1.00 85.56 101 THR A O 1
ATOM 769 N N . ALA A 1 102 ? 3.428 7.846 8.417 1.00 84.81 102 ALA A N 1
ATOM 770 C CA . ALA A 1 102 ? 3.216 8.576 9.664 1.00 84.81 102 ALA A CA 1
ATOM 771 C C . ALA A 1 102 ? 2.921 10.068 9.419 1.00 84.81 102 ALA A C 1
ATOM 773 O O . ALA A 1 102 ? 1.960 10.600 9.974 1.00 84.81 102 ALA A O 1
ATOM 774 N N . VAL A 1 103 ? 3.683 10.733 8.543 1.00 85.06 103 VAL A N 1
ATOM 775 C CA . VAL A 1 103 ? 3.446 12.137 8.157 1.00 85.06 103 VAL A CA 1
ATOM 776 C C . VAL A 1 103 ? 2.060 12.313 7.533 1.00 85.06 103 VAL A C 1
ATOM 778 O O . VAL A 1 103 ? 1.314 13.215 7.918 1.00 85.06 103 VAL A O 1
ATOM 781 N N . LEU A 1 104 ? 1.675 11.425 6.615 1.00 85.75 104 LEU A N 1
ATOM 782 C CA . LEU A 1 104 ? 0.363 11.464 5.972 1.00 85.75 104 LEU A CA 1
ATOM 783 C C . LEU A 1 104 ? -0.775 11.211 6.967 1.00 85.75 104 LEU A C 1
ATOM 785 O O . LEU A 1 104 ? -1.806 11.875 6.885 1.00 85.75 104 LEU A O 1
ATOM 789 N N . LEU A 1 105 ? -0.590 10.328 7.950 1.00 85.25 105 LEU A N 1
ATOM 790 C CA . LEU A 1 105 ? -1.559 10.117 9.030 1.00 85.25 105 LEU A CA 1
ATOM 791 C C . LEU A 1 105 ? -1.715 11.356 9.922 1.00 85.25 105 LEU A C 1
ATOM 793 O O . LEU A 1 105 ? -2.847 11.728 10.237 1.00 85.25 105 LEU A O 1
ATOM 797 N N . PHE A 1 106 ? -0.619 12.032 10.288 1.00 84.75 106 PHE A N 1
ATOM 798 C CA . PHE A 1 106 ? -0.692 13.314 11.000 1.00 84.75 106 PHE A CA 1
ATOM 799 C C . PHE A 1 106 ? -1.485 14.345 10.200 1.00 84.75 106 PHE A C 1
ATOM 801 O O . PHE A 1 106 ? -2.388 14.989 10.739 1.00 84.75 106 PHE A O 1
ATOM 808 N N . TYR A 1 107 ? -1.182 14.466 8.909 1.00 82.56 107 TYR A N 1
ATOM 809 C CA . TYR A 1 107 ? -1.851 15.413 8.030 1.00 82.56 107 TYR A CA 1
ATOM 810 C C . TYR A 1 107 ? -3.348 15.099 7.892 1.00 82.56 107 TYR A C 1
ATOM 812 O O . TYR A 1 107 ? -4.180 15.968 8.138 1.00 82.56 107 TYR A O 1
ATOM 820 N N . LEU A 1 108 ? -3.716 13.842 7.624 1.00 84.19 108 LEU A N 1
ATOM 821 C CA . LEU A 1 108 ? -5.113 13.393 7.583 1.00 84.19 108 LEU A CA 1
ATOM 822 C C . LEU A 1 108 ? -5.847 13.646 8.909 1.00 84.19 108 LEU A C 1
ATOM 824 O O . LEU A 1 108 ? -6.991 14.102 8.904 1.00 84.19 108 LEU A O 1
ATOM 828 N N . GLY A 1 109 ? -5.186 13.408 10.043 1.00 81.94 109 GLY A N 1
ATOM 829 C CA . GLY A 1 109 ? -5.708 13.737 11.369 1.00 81.94 109 GLY A CA 1
ATOM 830 C C . GLY A 1 109 ? -5.994 15.219 11.551 1.00 81.94 109 GLY A C 1
ATOM 831 O O . GLY A 1 109 ? -7.067 15.599 12.020 1.00 81.94 109 GLY A O 1
ATOM 832 N N . TYR A 1 110 ? -5.044 16.064 11.156 1.00 81.44 110 TYR A N 1
ATOM 833 C CA . TYR A 1 110 ? -5.189 17.514 11.210 1.00 81.44 110 TYR A CA 1
ATOM 834 C C . TYR A 1 110 ? -6.376 17.973 10.356 1.00 81.44 110 TYR A C 1
ATOM 836 O O . TYR A 1 110 ? -7.261 18.664 10.862 1.00 81.44 110 TYR A O 1
ATOM 844 N N . LEU A 1 111 ? -6.464 17.495 9.111 1.00 77.62 111 LEU A N 1
ATOM 845 C CA . LEU A 1 111 ? -7.586 17.792 8.221 1.00 77.62 111 LEU A CA 1
ATOM 846 C C . LEU A 1 111 ? -8.927 17.333 8.802 1.00 77.62 111 LEU A C 1
ATOM 848 O O . LEU A 1 111 ? -9.910 18.070 8.730 1.00 77.62 111 LEU A O 1
ATOM 852 N N . GLY A 1 112 ? -8.967 16.150 9.423 1.00 76.00 112 GLY A N 1
ATOM 853 C CA . GLY A 1 112 ? -10.152 15.637 10.109 1.00 76.00 112 GLY A CA 1
ATOM 854 C C . GLY A 1 112 ? -10.661 16.583 11.202 1.00 76.00 112 GLY A C 1
ATOM 855 O O . GLY A 1 112 ? -11.868 16.812 11.288 1.00 76.00 112 GLY A O 1
ATOM 856 N N . ARG A 1 113 ? -9.756 17.198 11.982 1.00 75.88 113 ARG A N 1
ATOM 857 C CA . ARG A 1 113 ? -10.108 18.212 12.999 1.00 75.88 113 ARG A CA 1
ATOM 858 C C . ARG A 1 113 ? -10.575 19.523 12.380 1.00 75.88 113 ARG A C 1
ATOM 860 O O . ARG A 1 113 ? -11.563 20.092 12.840 1.00 75.88 113 ARG A O 1
ATOM 867 N N . CYS A 1 114 ? -9.900 19.991 11.330 1.00 73.25 114 CYS A N 1
ATOM 868 C CA . CYS A 1 114 ? -10.313 21.190 10.597 1.00 73.25 114 CYS A CA 1
ATOM 869 C C . CYS A 1 114 ? -11.725 21.039 10.014 1.00 73.25 114 CYS A C 1
ATOM 871 O O . CYS A 1 114 ? -12.480 22.008 9.966 1.00 73.25 114 CYS A O 1
ATOM 873 N N . PHE A 1 115 ? -12.108 19.820 9.624 1.00 71.31 115 PHE A N 1
ATOM 874 C CA . PHE A 1 115 ? -13.431 19.539 9.077 1.00 71.31 115 PHE A CA 1
ATOM 875 C C . PHE A 1 115 ? -14.565 19.693 10.107 1.00 71.31 115 PHE A C 1
ATOM 877 O O . PHE A 1 115 ? -15.651 20.133 9.739 1.00 71.31 115 PHE A O 1
ATOM 884 N N . ASP A 1 116 ? -14.323 19.383 11.388 1.00 62.72 116 ASP A N 1
ATOM 885 C CA . ASP A 1 116 ? -15.324 19.530 12.461 1.00 62.72 116 ASP A CA 1
ATOM 886 C C . ASP A 1 116 ? -15.560 20.985 12.878 1.00 62.72 116 ASP A C 1
ATOM 888 O O . ASP A 1 116 ? -16.665 21.350 13.279 1.00 62.72 116 ASP A O 1
ATOM 892 N N . GLY A 1 117 ? -14.520 21.819 12.804 1.00 57.00 117 GLY A N 1
ATOM 893 C CA . GLY A 1 117 ? -14.596 23.232 13.180 1.00 57.00 117 GLY A CA 1
ATOM 894 C C . GLY A 1 117 ? -15.372 24.099 12.183 1.00 57.00 117 GLY A C 1
ATOM 895 O O . GLY A 1 117 ? -15.736 25.230 12.507 1.00 57.00 117 GLY A O 1
ATOM 896 N N . TRP A 1 118 ? -15.654 23.590 10.979 1.00 58.62 118 TRP A N 1
ATOM 897 C CA . TRP A 1 118 ? -16.215 24.379 9.883 1.00 58.62 118 TRP A CA 1
ATOM 898 C C . TRP A 1 118 ? -17.723 24.167 9.709 1.00 58.62 118 TRP A C 1
ATOM 900 O O . TRP A 1 118 ? -18.182 23.333 8.921 1.00 58.62 118 TRP A O 1
ATOM 910 N N . LYS A 1 119 ? -18.517 24.972 10.428 1.00 51.59 119 LYS A N 1
ATOM 911 C CA . LYS A 1 119 ? -19.956 25.117 10.160 1.00 51.59 119 LYS A CA 1
ATOM 912 C C . LYS A 1 119 ? -20.220 25.815 8.817 1.00 51.59 119 LYS A C 1
ATOM 914 O O . LYS A 1 119 ? -19.407 26.585 8.315 1.00 51.59 119 LYS A O 1
ATOM 919 N N . GLU A 1 120 ? -21.372 25.457 8.255 1.00 55.06 120 GLU A N 1
ATOM 920 C CA . GLU A 1 120 ? -21.942 25.780 6.941 1.00 55.06 120 GLU A CA 1
ATOM 921 C C . GLU A 1 120 ? -21.552 27.157 6.370 1.00 55.06 120 GLU A C 1
ATOM 923 O O . GLU A 1 120 ? -21.838 28.190 6.966 1.00 55.06 120 GLU A O 1
ATOM 928 N N . GLY A 1 121 ? -20.940 27.173 5.174 1.00 52.66 121 GLY A N 1
ATOM 929 C CA . GLY A 1 121 ? -20.796 28.419 4.408 1.00 52.66 121 GLY A CA 1
ATOM 930 C C . GLY A 1 121 ? -19.736 28.476 3.305 1.00 52.66 121 GLY A C 1
ATOM 931 O O . GLY A 1 121 ? -19.825 29.353 2.452 1.00 52.66 121 GLY A O 1
ATOM 932 N N . LYS A 1 122 ? -18.732 27.586 3.259 1.00 56.44 122 LYS A N 1
ATOM 933 C CA . LYS A 1 122 ? -17.577 27.794 2.357 1.00 56.44 122 LYS A CA 1
ATOM 934 C C . LYS A 1 122 ? -17.111 26.541 1.611 1.00 56.44 122 LYS A C 1
ATOM 936 O O . LYS A 1 122 ? -16.078 25.948 1.905 1.00 56.44 122 LYS A O 1
ATOM 941 N N . G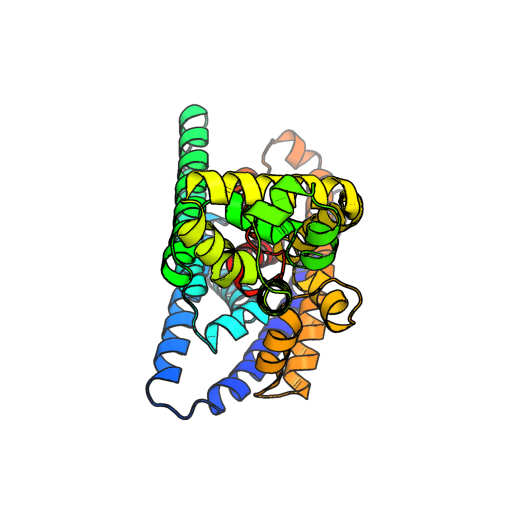LY A 1 123 ? -17.864 26.149 0.580 1.00 62.03 123 GLY A N 1
ATOM 942 C CA . GLY A 1 123 ? -17.516 25.011 -0.289 1.00 62.03 123 GLY A CA 1
ATOM 943 C C . GLY A 1 123 ? -16.144 25.132 -0.973 1.00 62.03 123 GLY A C 1
ATOM 944 O O . GLY A 1 123 ? -15.461 24.128 -1.145 1.00 62.03 123 GLY A O 1
ATOM 945 N N . LYS A 1 124 ? -15.695 26.357 -1.286 1.00 65.81 124 LYS A N 1
ATOM 946 C CA . LYS A 1 124 ? -14.390 26.613 -1.926 1.00 65.81 124 LYS A CA 1
ATOM 947 C C . LYS A 1 124 ? -13.200 26.223 -1.043 1.00 65.81 124 LYS A C 1
ATOM 949 O O . LYS A 1 124 ? -12.216 25.698 -1.549 1.00 65.81 124 LYS A O 1
ATOM 954 N N . GLU A 1 125 ? -13.305 26.417 0.269 1.00 67.19 125 GLU A N 1
ATOM 955 C CA . GLU A 1 125 ? -12.236 26.070 1.212 1.00 67.19 125 GLU A CA 1
ATOM 956 C C . GLU A 1 125 ? -12.130 24.545 1.406 1.00 67.19 125 GLU A C 1
ATOM 958 O O . GLU A 1 125 ? -11.027 24.012 1.497 1.00 67.19 125 GLU A O 1
ATOM 963 N N . LYS A 1 126 ? -13.257 23.816 1.345 1.00 66.50 126 LYS A N 1
ATOM 964 C CA . LYS A 1 126 ? -13.263 22.339 1.331 1.00 66.50 126 LYS A CA 1
ATOM 965 C C . LYS A 1 126 ? -12.570 21.777 0.091 1.00 66.50 126 LYS A C 1
ATOM 967 O O . LYS A 1 126 ? -11.791 20.837 0.204 1.00 66.50 126 LYS A O 1
ATOM 972 N N . VAL A 1 127 ? -12.829 22.367 -1.077 1.00 70.62 127 VAL A N 1
ATOM 973 C CA . VAL A 1 127 ? -12.165 21.985 -2.332 1.00 70.62 127 VAL A CA 1
ATOM 974 C C . VAL A 1 127 ? -10.667 22.278 -2.258 1.00 70.62 127 VAL A C 1
ATOM 976 O O . VAL A 1 127 ? -9.874 21.397 -2.563 1.00 70.62 127 VAL A O 1
ATOM 979 N N . ALA A 1 128 ? -10.267 23.462 -1.785 1.00 72.56 128 ALA A N 1
ATOM 980 C CA . ALA A 1 128 ? -8.855 23.815 -1.624 1.00 72.56 128 ALA A CA 1
ATOM 981 C C . ALA A 1 128 ? -8.113 22.860 -0.674 1.00 72.56 128 ALA A C 1
ATOM 983 O O . ALA A 1 128 ? -6.967 22.505 -0.925 1.00 72.56 128 ALA A O 1
ATOM 984 N N . LEU A 1 129 ? -8.777 22.401 0.385 1.00 72.69 129 LEU A N 1
ATOM 985 C CA . LEU A 1 129 ? -8.214 21.479 1.367 1.00 72.69 129 LEU A CA 1
ATOM 986 C C . LEU A 1 129 ? -8.076 20.051 0.811 1.00 72.69 129 LEU A C 1
ATOM 988 O O . LEU A 1 129 ? -7.055 19.404 1.029 1.00 72.69 129 LEU A O 1
ATOM 992 N N . VAL A 1 130 ? -9.051 19.583 0.025 1.00 72.62 130 VAL A N 1
ATOM 993 C CA . VAL A 1 130 ? -8.940 18.316 -0.721 1.00 72.62 130 VAL A CA 1
ATOM 994 C C . VAL A 1 130 ? -7.840 18.396 -1.784 1.00 72.62 130 VAL A C 1
ATOM 996 O O . VAL A 1 130 ? -7.054 17.463 -1.912 1.00 72.62 130 VAL A O 1
ATOM 999 N N . LEU A 1 131 ? -7.732 19.510 -2.511 1.00 75.00 131 LEU A N 1
ATOM 1000 C CA . LEU A 1 131 ? -6.657 19.728 -3.483 1.00 75.00 131 LEU A CA 1
ATOM 1001 C C . LEU A 1 131 ? -5.286 19.787 -2.801 1.00 75.00 131 LEU A C 1
ATOM 1003 O O . LEU A 1 131 ? -4.351 19.145 -3.266 1.00 75.00 131 LEU A O 1
ATOM 1007 N N . GLY A 1 132 ? -5.174 20.483 -1.667 1.00 78.75 132 GLY A N 1
ATOM 1008 C CA . GLY A 1 132 ? -3.965 20.501 -0.844 1.00 78.75 132 GLY A CA 1
ATOM 1009 C C . GLY A 1 132 ? -3.571 19.100 -0.377 1.00 78.75 132 GLY A C 1
ATOM 1010 O O . GLY A 1 132 ? -2.403 18.736 -0.455 1.00 78.75 132 GLY A O 1
ATOM 1011 N N . LEU A 1 133 ? -4.544 18.271 0.012 1.00 76.62 133 LEU A N 1
ATOM 1012 C CA . LEU A 1 133 ? -4.297 16.873 0.350 1.00 76.62 133 LEU A CA 1
ATOM 1013 C C . LEU A 1 133 ? -3.804 16.057 -0.835 1.00 76.62 133 LEU A C 1
ATOM 1015 O O . LEU A 1 133 ? -2.843 15.312 -0.674 1.00 76.62 133 LEU A O 1
ATOM 1019 N N . LEU A 1 134 ? -4.430 16.185 -2.001 1.00 75.44 134 LEU A N 1
ATOM 1020 C CA . LEU A 1 134 ? -3.987 15.494 -3.211 1.00 75.44 134 LEU A CA 1
ATOM 1021 C C . LEU A 1 134 ? -2.565 15.915 -3.604 1.00 75.44 134 LEU A C 1
ATOM 1023 O O . LEU A 1 134 ? -1.760 15.064 -3.965 1.00 75.44 134 LEU A O 1
ATOM 1027 N N . LEU A 1 135 ? -2.224 17.197 -3.450 1.00 80.19 135 LEU A N 1
ATOM 1028 C CA . LEU A 1 135 ? -0.876 17.708 -3.700 1.00 80.19 135 LEU A CA 1
ATOM 1029 C C . LEU A 1 135 ? 0.147 17.184 -2.686 1.00 80.19 135 LEU A C 1
ATOM 1031 O O . LEU A 1 135 ? 1.232 16.781 -3.084 1.00 80.19 135 LEU A O 1
ATOM 1035 N N . VAL A 1 136 ? -0.182 17.149 -1.391 1.00 82.12 136 VAL A N 1
ATOM 1036 C CA . VAL A 1 136 ? 0.727 16.640 -0.348 1.00 82.12 136 VAL A CA 1
ATOM 1037 C C . VAL A 1 136 ? 0.895 15.126 -0.454 1.00 82.12 136 VAL A C 1
ATOM 1039 O O . VAL A 1 136 ? 2.015 14.630 -0.415 1.00 82.12 136 VAL A O 1
ATOM 1042 N N . THR A 1 137 ? -0.199 14.380 -0.614 1.00 77.44 137 THR A N 1
ATOM 1043 C CA . THR A 1 137 ? -0.165 12.914 -0.757 1.00 77.44 137 THR A CA 1
ATOM 1044 C C . THR A 1 137 ? 0.515 12.501 -2.053 1.00 77.44 137 THR A C 1
ATOM 1046 O O . THR A 1 137 ? 1.419 11.671 -2.010 1.00 77.44 137 THR A O 1
ATOM 1049 N N . GLY A 1 138 ? 0.153 13.117 -3.180 1.00 79.00 138 GLY A N 1
ATOM 1050 C CA . GLY A 1 138 ? 0.799 12.891 -4.470 1.00 79.00 138 GLY A CA 1
ATOM 1051 C C . GLY A 1 138 ? 2.267 13.307 -4.453 1.00 79.00 138 GLY A C 1
ATOM 1052 O O . GLY A 1 138 ? 3.125 12.515 -4.819 1.00 79.00 138 GLY A O 1
ATOM 1053 N N . GLY A 1 139 ? 2.575 14.503 -3.948 1.00 81.44 139 GLY A N 1
ATOM 1054 C CA . GLY A 1 139 ? 3.936 15.032 -3.871 1.00 81.44 139 GLY A CA 1
ATOM 1055 C C . GLY A 1 139 ? 4.854 14.216 -2.966 1.00 81.44 139 GLY A C 1
ATOM 1056 O O . GLY A 1 139 ? 5.985 13.944 -3.350 1.00 81.44 139 GLY A O 1
ATOM 1057 N N . LEU A 1 140 ? 4.379 13.764 -1.800 1.00 82.25 140 LEU A N 1
ATOM 1058 C CA . LEU A 1 140 ? 5.162 12.878 -0.934 1.00 82.25 140 LEU A CA 1
ATOM 1059 C C . LEU A 1 140 ? 5.320 11.487 -1.545 1.00 82.25 140 LEU A C 1
ATOM 1061 O O . LEU A 1 140 ? 6.414 10.942 -1.499 1.00 82.25 140 LEU A O 1
ATOM 1065 N N . THR A 1 141 ? 4.268 10.931 -2.150 1.00 79.62 141 THR A N 1
ATOM 1066 C CA . THR A 1 141 ? 4.332 9.610 -2.795 1.00 79.62 141 THR A CA 1
ATOM 1067 C C . THR A 1 141 ? 5.321 9.620 -3.964 1.00 79.62 141 THR A C 1
ATOM 1069 O O . THR A 1 141 ? 6.284 8.856 -3.962 1.00 79.62 141 THR A O 1
ATOM 1072 N N . VAL A 1 142 ? 5.157 10.547 -4.910 1.00 80.50 142 VAL A N 1
ATOM 1073 C CA . VAL A 1 142 ? 6.062 10.714 -6.057 1.00 80.50 142 VAL A CA 1
ATOM 1074 C C . VAL A 1 142 ? 7.458 11.119 -5.594 1.00 80.50 142 VAL A C 1
ATOM 1076 O O . VAL A 1 142 ? 8.442 10.557 -6.056 1.00 80.50 142 VAL A O 1
ATOM 1079 N N . GLY A 1 143 ? 7.568 12.056 -4.652 1.00 81.12 143 GLY A N 1
ATOM 1080 C CA . GLY A 1 143 ? 8.852 12.509 -4.122 1.00 81.12 143 GLY A CA 1
ATOM 1081 C C . GLY A 1 143 ? 9.648 11.375 -3.484 1.00 81.12 143 GLY A C 1
ATOM 1082 O O . GLY A 1 143 ? 10.849 11.274 -3.714 1.00 81.12 143 GLY A O 1
ATOM 1083 N N . THR A 1 144 ? 8.996 10.479 -2.737 1.00 78.62 144 THR A N 1
ATOM 1084 C CA . THR A 1 144 ? 9.680 9.305 -2.175 1.00 78.62 144 THR A CA 1
ATOM 1085 C C . THR A 1 144 ? 10.152 8.330 -3.235 1.00 78.62 144 THR A C 1
ATOM 1087 O O . THR A 1 144 ? 11.244 7.783 -3.104 1.00 78.62 144 THR A O 1
ATOM 1090 N N . ASP A 1 145 ? 9.355 8.135 -4.284 1.00 77.81 145 ASP A N 1
ATOM 1091 C CA . ASP A 1 145 ? 9.729 7.272 -5.393 1.00 77.81 145 ASP A CA 1
ATOM 1092 C C . ASP A 1 145 ? 10.932 7.844 -6.155 1.00 77.81 145 ASP A C 1
ATOM 1094 O O . ASP A 1 145 ? 11.915 7.140 -6.357 1.00 77.81 145 ASP A O 1
ATOM 1098 N N . VAL A 1 146 ? 10.924 9.147 -6.450 1.00 81.38 146 VAL A N 1
ATOM 1099 C CA . VAL A 1 146 ? 12.039 9.853 -7.104 1.00 81.38 146 VAL A CA 1
ATOM 1100 C C . VAL A 1 146 ? 13.311 9.816 -6.259 1.00 81.38 146 VAL A C 1
ATOM 1102 O O . VAL A 1 146 ? 14.393 9.590 -6.793 1.00 81.38 146 VAL A O 1
ATOM 1105 N N . LEU A 1 147 ? 13.208 10.004 -4.941 1.00 78.94 147 LEU A N 1
ATOM 1106 C CA . LEU A 1 147 ? 14.368 9.920 -4.047 1.00 78.94 147 LEU A CA 1
ATOM 1107 C C . LEU A 1 147 ? 14.986 8.517 -4.009 1.00 78.94 147 LEU A C 1
ATOM 1109 O O . LEU A 1 147 ? 16.187 8.396 -3.787 1.00 78.94 147 LEU A O 1
ATOM 1113 N N . ARG A 1 148 ? 14.178 7.468 -4.191 1.00 74.88 148 ARG A N 1
ATOM 1114 C CA . ARG A 1 148 ? 14.640 6.079 -4.113 1.00 74.88 148 ARG A CA 1
ATOM 1115 C C . ARG A 1 148 ? 15.119 5.539 -5.457 1.00 74.88 148 ARG A C 1
ATOM 1117 O O . ARG A 1 148 ? 16.121 4.837 -5.504 1.00 74.88 148 ARG A O 1
ATOM 1124 N N . ASN A 1 149 ? 14.382 5.854 -6.516 1.00 74.06 149 ASN A N 1
ATOM 1125 C CA . ASN A 1 149 ? 14.490 5.212 -7.824 1.00 74.06 149 ASN A CA 1
ATOM 1126 C C . ASN A 1 149 ? 14.950 6.190 -8.923 1.00 74.06 149 ASN A C 1
ATOM 1128 O O . ASN A 1 149 ? 15.074 5.792 -10.078 1.00 74.06 149 ASN A O 1
ATOM 1132 N N . GLY A 1 150 ? 15.189 7.462 -8.589 1.00 77.94 150 GLY A N 1
ATOM 1133 C CA . GLY A 1 150 ? 15.513 8.510 -9.554 1.00 77.94 150 GLY A CA 1
ATOM 1134 C C . GLY A 1 150 ? 14.288 9.058 -10.294 1.00 77.94 150 GLY A C 1
ATOM 1135 O O . GLY A 1 150 ? 13.189 8.498 -10.261 1.00 77.94 150 GLY A O 1
ATOM 1136 N N . TRP A 1 151 ? 14.467 10.201 -10.962 1.00 79.44 151 TRP A N 1
ATOM 1137 C CA . TRP A 1 151 ? 13.418 10.779 -11.803 1.00 79.44 151 TRP A CA 1
ATOM 1138 C C . TRP A 1 151 ? 13.272 9.990 -13.098 1.00 79.44 151 TRP A C 1
ATOM 1140 O O . TRP A 1 151 ? 14.258 9.719 -13.778 1.00 79.44 151 TRP A O 1
ATOM 1150 N N . THR A 1 152 ? 12.030 9.664 -13.456 1.00 79.31 152 THR A N 1
ATOM 1151 C CA . THR A 1 152 ? 11.720 8.908 -14.671 1.00 79.31 152 THR A CA 1
ATOM 1152 C C . THR A 1 152 ? 10.489 9.479 -15.372 1.00 79.31 152 THR A C 1
ATOM 1154 O O . THR A 1 152 ? 9.464 9.721 -14.711 1.00 79.31 152 THR A O 1
ATOM 1157 N N . PRO A 1 153 ? 10.561 9.695 -16.701 1.00 83.75 153 PRO A N 1
ATOM 1158 C CA . PRO A 1 153 ? 9.416 10.141 -17.486 1.00 83.75 153 PRO A CA 1
ATOM 1159 C C . PRO A 1 153 ? 8.232 9.197 -17.304 1.00 83.75 153 PRO A C 1
ATOM 1161 O O . PRO A 1 153 ? 8.400 7.976 -17.261 1.00 83.75 153 PRO A O 1
ATOM 1164 N N . ILE A 1 154 ? 7.027 9.755 -17.186 1.00 83.38 154 ILE A N 1
ATOM 1165 C CA . ILE A 1 154 ? 5.806 8.963 -16.988 1.00 83.38 154 ILE A CA 1
ATOM 1166 C C . ILE A 1 154 ? 5.579 7.995 -18.153 1.00 83.38 154 ILE A C 1
ATOM 1168 O O . ILE A 1 154 ? 5.106 6.881 -17.955 1.00 83.38 154 ILE A O 1
ATOM 1172 N N . GLU A 1 155 ? 5.995 8.394 -19.349 1.00 86.38 155 GLU A N 1
ATOM 1173 C CA . GLU A 1 155 ? 5.999 7.606 -20.569 1.00 86.38 155 GLU A CA 1
ATOM 1174 C C . GLU A 1 155 ? 6.751 6.290 -20.358 1.00 86.38 155 GLU A C 1
ATOM 1176 O O . GLU A 1 155 ? 6.189 5.223 -20.593 1.00 86.38 155 GLU A O 1
ATOM 1181 N N . THR A 1 156 ? 7.984 6.342 -19.855 1.00 87.19 156 THR A N 1
ATOM 1182 C CA . THR A 1 156 ? 8.797 5.145 -19.596 1.00 87.19 156 THR A CA 1
ATOM 1183 C C . THR A 1 156 ? 8.113 4.211 -18.604 1.00 87.19 156 THR A C 1
ATOM 1185 O O . THR A 1 156 ? 8.088 3.002 -18.819 1.00 87.19 156 THR A O 1
ATOM 1188 N N . ARG A 1 157 ? 7.473 4.757 -17.564 1.00 86.25 157 ARG A N 1
ATOM 1189 C CA . ARG A 1 157 ? 6.757 3.956 -16.556 1.00 86.25 157 ARG A CA 1
ATOM 1190 C C . ARG A 1 157 ? 5.509 3.292 -17.116 1.00 86.25 157 ARG A C 1
ATOM 1192 O O . ARG A 1 157 ? 5.237 2.132 -16.829 1.00 86.25 157 ARG A O 1
ATOM 1199 N N . LEU A 1 158 ? 4.772 4.004 -17.964 1.00 88.25 158 LEU A N 1
ATOM 1200 C CA . LEU A 1 158 ? 3.663 3.418 -18.711 1.00 88.25 158 LEU A CA 1
ATOM 1201 C C . LEU A 1 158 ? 4.163 2.335 -19.675 1.00 88.25 158 LEU A C 1
ATOM 1203 O O . LEU A 1 158 ? 3.461 1.353 -19.898 1.00 88.25 158 LEU A O 1
ATOM 1207 N N . THR A 1 159 ? 5.374 2.476 -20.224 1.00 91.19 159 THR A N 1
ATOM 1208 C CA . THR A 1 159 ? 5.987 1.433 -21.055 1.00 91.19 159 THR A CA 1
ATOM 1209 C C . THR A 1 159 ? 6.308 0.201 -20.239 1.00 91.19 159 THR A C 1
ATOM 1211 O O . THR A 1 159 ? 5.882 -0.883 -20.623 1.00 91.19 159 THR A O 1
ATOM 1214 N N . GLU A 1 160 ? 6.961 0.358 -19.088 1.00 89.38 160 GLU A N 1
ATOM 1215 C CA . GLU A 1 160 ? 7.163 -0.734 -18.129 1.00 89.38 160 GLU A CA 1
ATOM 1216 C C . GLU A 1 160 ? 5.854 -1.449 -17.846 1.00 89.38 160 GLU A C 1
ATOM 1218 O O . GLU A 1 160 ? 5.782 -2.661 -18.020 1.00 89.38 160 GLU A O 1
ATOM 1223 N N . ARG A 1 161 ? 4.793 -0.702 -17.516 1.00 88.00 161 ARG A N 1
ATOM 1224 C CA . ARG A 1 161 ? 3.494 -1.278 -17.158 1.00 88.00 161 ARG A CA 1
ATOM 1225 C C . ARG A 1 161 ? 2.915 -2.198 -18.217 1.00 88.00 161 ARG A C 1
ATOM 1227 O O . ARG A 1 161 ? 2.232 -3.162 -17.875 1.00 88.00 161 ARG A O 1
ATOM 1234 N N . MET A 1 162 ? 3.126 -1.852 -19.480 1.00 90.06 162 MET A N 1
ATOM 1235 C CA . MET A 1 162 ? 2.462 -2.486 -20.613 1.00 90.06 162 MET A CA 1
ATOM 1236 C C . MET A 1 162 ? 3.325 -3.545 -21.288 1.00 90.06 162 MET A C 1
ATOM 1238 O O . MET A 1 162 ? 2.779 -4.464 -21.888 1.00 90.06 162 MET A O 1
ATOM 1242 N N . VAL A 1 163 ? 4.647 -3.390 -21.226 1.00 90.44 163 VAL A N 1
ATOM 1243 C CA . VAL A 1 163 ? 5.561 -4.078 -22.137 1.00 90.44 163 VAL A CA 1
ATOM 1244 C C . VAL A 1 163 ? 6.451 -5.081 -21.410 1.00 90.44 163 VAL A C 1
ATOM 1246 O O . VAL A 1 163 ? 6.768 -6.094 -22.012 1.00 90.44 163 VAL A O 1
ATOM 1249 N N . TRP A 1 164 ? 6.831 -4.880 -20.143 1.00 87.69 164 TRP A N 1
ATOM 1250 C CA . TRP A 1 164 ? 7.941 -5.638 -19.531 1.00 87.69 164 TRP A CA 1
ATOM 1251 C C . TRP A 1 164 ? 7.804 -7.174 -19.612 1.00 87.69 164 TRP A C 1
ATOM 1253 O O . TRP A 1 164 ? 8.757 -7.846 -19.997 1.00 87.69 164 TRP A O 1
ATOM 1263 N N . THR A 1 165 ? 6.617 -7.735 -19.342 1.00 84.88 165 THR A N 1
ATOM 1264 C CA . THR A 1 165 ? 6.358 -9.189 -19.406 1.00 84.88 165 THR A CA 1
ATOM 1265 C C . THR A 1 165 ? 6.322 -9.748 -20.822 1.00 84.88 165 THR A C 1
ATOM 1267 O O . THR A 1 165 ? 6.404 -10.958 -21.004 1.00 84.88 165 THR A O 1
ATOM 1270 N N . THR A 1 166 ? 6.157 -8.886 -21.824 1.00 88.94 166 THR A N 1
ATOM 1271 C CA . THR A 1 166 ? 5.955 -9.263 -23.230 1.00 88.94 166 THR A CA 1
ATOM 1272 C C . THR A 1 166 ? 6.901 -8.505 -24.154 1.00 88.94 166 THR A C 1
ATOM 1274 O O . THR A 1 166 ? 6.629 -8.369 -25.343 1.00 88.94 166 THR A O 1
ATOM 1277 N N . LEU A 1 167 ? 8.011 -7.983 -23.623 1.00 91.00 167 LEU A N 1
ATOM 1278 C CA . LEU A 1 167 ? 8.883 -7.049 -24.336 1.00 91.00 167 LEU A CA 1
ATOM 1279 C C . LEU A 1 167 ? 9.453 -7.678 -25.598 1.00 91.00 167 LEU A C 1
ATOM 1281 O O . LEU A 1 167 ? 9.461 -7.039 -26.646 1.00 91.00 167 LEU A O 1
ATOM 1285 N N . TYR A 1 168 ? 9.889 -8.932 -25.498 1.00 89.19 168 TYR A N 1
ATOM 1286 C CA . TYR A 1 168 ? 10.432 -9.659 -26.634 1.00 89.19 168 TYR A CA 1
ATOM 1287 C C . TYR A 1 168 ? 9.374 -9.902 -27.718 1.00 89.19 168 TYR A C 1
ATOM 1289 O O . TYR A 1 168 ? 9.593 -9.539 -28.871 1.00 89.19 168 TYR A O 1
ATOM 1297 N N . ASP A 1 169 ? 8.202 -10.416 -27.341 1.00 90.44 169 ASP A N 1
ATOM 1298 C CA . ASP A 1 169 ? 7.093 -10.644 -28.277 1.00 90.44 169 ASP A CA 1
ATOM 1299 C C . ASP A 1 169 ? 6.619 -9.327 -28.914 1.00 90.44 169 ASP A C 1
ATOM 1301 O O . ASP A 1 169 ? 6.319 -9.252 -30.102 1.00 90.44 169 ASP A O 1
ATOM 1305 N N . THR A 1 170 ? 6.603 -8.248 -28.130 1.00 93.00 170 THR A N 1
ATOM 1306 C CA . THR A 1 170 ? 6.259 -6.908 -28.611 1.00 93.00 170 THR A CA 1
ATOM 1307 C C . THR A 1 170 ? 7.307 -6.413 -29.601 1.00 93.00 170 THR A C 1
ATOM 1309 O O . THR A 1 170 ? 6.948 -5.872 -30.643 1.00 93.00 170 THR A O 1
ATOM 1312 N N . TYR A 1 171 ? 8.596 -6.618 -29.310 1.00 92.62 171 TYR A N 1
ATOM 1313 C CA . TYR A 1 171 ? 9.686 -6.257 -30.209 1.00 92.62 171 TYR A CA 1
ATOM 1314 C C . TYR A 1 171 ? 9.556 -6.968 -31.556 1.00 92.62 171 TYR A C 1
ATOM 1316 O O . TYR A 1 171 ? 9.691 -6.315 -32.587 1.00 92.62 171 TYR A O 1
ATOM 1324 N N . THR A 1 172 ? 9.265 -8.273 -31.583 1.00 91.44 172 THR A N 1
ATOM 1325 C CA . THR A 1 172 ? 9.199 -9.033 -32.843 1.00 91.44 172 THR A CA 1
ATOM 1326 C C . THR A 1 172 ? 8.080 -8.572 -33.772 1.00 91.44 172 THR A C 1
ATOM 1328 O O . THR A 1 172 ? 8.242 -8.652 -34.992 1.00 91.44 172 THR A O 1
ATOM 1331 N N . GLU A 1 173 ? 6.992 -8.052 -33.204 1.00 94.31 173 GLU A N 1
ATOM 1332 C CA . GLU A 1 173 ? 5.835 -7.528 -33.937 1.00 94.31 173 GLU A CA 1
ATOM 1333 C C . GLU A 1 173 ? 5.980 -6.052 -34.344 1.00 94.31 173 GLU A C 1
ATOM 1335 O O . GLU A 1 173 ? 5.168 -5.538 -35.117 1.00 94.31 173 GLU A O 1
ATOM 1340 N N . LEU A 1 174 ? 7.018 -5.347 -33.875 1.00 94.00 174 LEU A N 1
ATOM 1341 C CA . LEU A 1 174 ? 7.245 -3.965 -34.288 1.00 94.00 174 LEU A CA 1
ATOM 1342 C C . LEU A 1 174 ? 7.554 -3.858 -35.795 1.00 94.00 174 LEU A C 1
ATOM 1344 O O . LEU A 1 174 ? 8.216 -4.736 -36.380 1.00 94.00 174 LEU A O 1
ATOM 1348 N N . PRO A 1 175 ? 7.140 -2.742 -36.430 1.00 93.94 175 PRO A N 1
ATOM 1349 C CA . PRO A 1 175 ? 7.536 -2.414 -37.792 1.00 93.94 175 PRO A CA 1
ATOM 1350 C C . PRO A 1 175 ? 9.055 -2.499 -37.978 1.00 93.94 175 PRO A C 1
ATOM 1352 O O . PRO A 1 175 ? 9.837 -2.247 -37.058 1.00 93.94 175 PRO A O 1
ATOM 1355 N N . LYS A 1 176 ? 9.484 -2.921 -39.169 1.00 91.75 176 LYS A N 1
ATOM 1356 C CA . LYS A 1 176 ? 10.898 -3.222 -39.427 1.00 91.75 176 LYS A CA 1
ATOM 1357 C C . LYS A 1 176 ? 11.789 -1.989 -39.255 1.00 91.75 176 LYS A C 1
ATOM 1359 O O . LYS A 1 176 ? 12.826 -2.088 -38.621 1.00 91.75 176 LYS A O 1
ATOM 1364 N N . ASP A 1 177 ? 11.344 -0.842 -39.749 1.00 92.62 177 ASP A N 1
ATOM 1365 C CA . ASP A 1 177 ? 11.992 0.460 -39.575 1.00 92.62 177 ASP A CA 1
ATOM 1366 C C . ASP A 1 177 ? 12.248 0.801 -38.101 1.00 92.62 177 ASP A C 1
ATOM 1368 O O . ASP A 1 177 ? 13.303 1.314 -37.750 1.00 92.62 177 ASP A O 1
ATOM 1372 N N . VAL A 1 178 ? 11.322 0.441 -37.216 1.00 91.44 178 VAL A N 1
ATOM 1373 C CA . VAL A 1 178 ? 11.419 0.695 -35.773 1.00 91.44 178 VAL A CA 1
ATOM 1374 C C . VAL A 1 178 ? 12.379 -0.285 -35.115 1.00 91.44 178 VAL A C 1
ATOM 1376 O O . VAL A 1 178 ? 13.183 0.099 -34.268 1.00 91.44 178 VAL A O 1
ATOM 1379 N N . ARG A 1 179 ? 12.339 -1.555 -35.525 1.00 91.69 179 ARG A N 1
ATOM 1380 C CA . ARG A 1 179 ? 13.305 -2.558 -35.063 1.00 91.69 179 ARG A CA 1
ATOM 1381 C C . ARG A 1 179 ? 14.727 -2.236 -35.495 1.00 91.69 179 ARG A C 1
ATOM 1383 O O . ARG A 1 179 ? 15.632 -2.454 -34.696 1.00 91.69 179 ARG A O 1
ATOM 1390 N N . ASP A 1 180 ? 14.898 -1.709 -36.704 1.00 91.19 180 ASP A N 1
ATOM 1391 C CA . ASP A 1 180 ? 16.186 -1.269 -37.239 1.00 91.19 180 ASP A CA 1
ATOM 1392 C C . ASP A 1 180 ? 16.719 -0.043 -36.461 1.00 91.19 180 ASP A C 1
ATOM 1394 O O . ASP A 1 180 ? 17.927 0.100 -36.295 1.00 91.19 180 ASP A O 1
ATOM 1398 N N . LEU A 1 181 ? 15.837 0.816 -35.926 1.00 88.06 181 LEU A N 1
ATOM 1399 C CA . LEU A 1 181 ? 16.217 1.924 -35.033 1.00 88.06 181 LEU A CA 1
ATOM 1400 C C . LEU A 1 181 ? 16.629 1.445 -33.637 1.00 88.06 181 LEU A C 1
ATOM 1402 O O . LEU A 1 181 ? 17.633 1.911 -33.098 1.00 88.06 181 LEU A O 1
ATOM 1406 N N . VAL A 1 182 ? 15.856 0.524 -33.052 1.00 87.56 182 VAL A N 1
ATOM 1407 C CA . VAL A 1 182 ? 16.179 -0.093 -31.757 1.00 87.56 182 VAL A CA 1
ATOM 1408 C C . VAL A 1 182 ? 17.522 -0.804 -31.875 1.00 87.56 182 VAL A C 1
ATOM 1410 O O . VAL A 1 182 ? 18.463 -0.439 -31.173 1.00 87.56 182 VAL A O 1
ATOM 1413 N N . ASP A 1 183 ? 17.619 -1.759 -32.809 1.00 84.50 183 ASP A N 1
ATOM 1414 C CA . ASP A 1 183 ? 18.818 -2.547 -33.120 1.00 84.50 183 ASP A CA 1
ATOM 1415 C C . ASP A 1 183 ? 19.617 -2.872 -31.841 1.00 84.50 183 ASP A C 1
ATOM 1417 O O . ASP A 1 183 ? 20.758 -2.458 -31.633 1.00 84.50 183 ASP A O 1
ATOM 1421 N N . CYS A 1 184 ? 18.911 -3.522 -30.912 1.00 81.62 184 CYS A N 1
ATOM 1422 C CA . CYS A 1 184 ? 19.459 -4.073 -29.681 1.00 81.62 184 CYS A CA 1
ATOM 1423 C C . CYS A 1 184 ?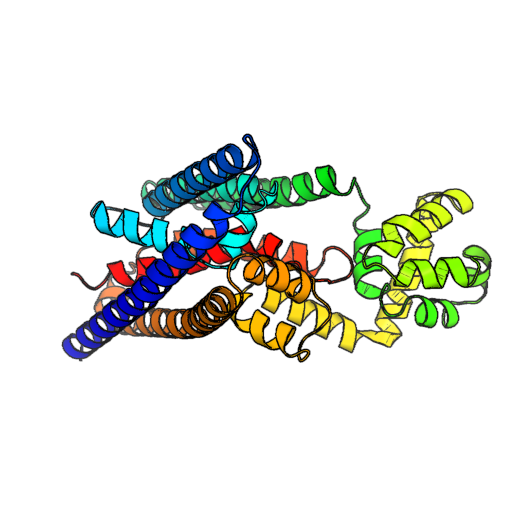 19.638 -5.575 -29.865 1.00 81.62 184 CYS A C 1
ATOM 1425 O O . CYS A 1 184 ? 18.806 -6.238 -30.493 1.00 81.62 184 CYS A O 1
ATOM 1427 N N . ASP A 1 185 ? 20.702 -6.127 -29.286 1.00 82.00 185 ASP A N 1
ATOM 1428 C CA . ASP A 1 185 ? 20.879 -7.569 -29.290 1.00 82.00 185 ASP A CA 1
ATOM 1429 C C . ASP A 1 185 ? 19.784 -8.276 -28.470 1.00 82.00 185 ASP A C 1
ATOM 1431 O O . ASP A 1 185 ? 19.109 -7.706 -27.605 1.00 82.00 185 ASP A O 1
ATOM 1435 N N . TYR A 1 186 ? 19.601 -9.561 -28.771 1.00 82.38 186 TYR A N 1
ATOM 1436 C CA . TYR A 1 186 ? 18.632 -10.413 -28.087 1.00 82.38 186 TYR A CA 1
ATOM 1437 C C . TYR A 1 186 ? 18.836 -10.421 -26.566 1.00 82.38 186 TYR A C 1
ATOM 1439 O O . TYR A 1 186 ? 17.859 -10.437 -25.818 1.00 82.38 186 TYR A O 1
ATOM 1447 N N . TYR A 1 187 ? 20.090 -10.398 -26.106 1.00 86.00 187 TYR A N 1
ATOM 1448 C CA . TYR A 1 187 ? 20.414 -10.486 -24.685 1.00 86.00 187 TYR A CA 1
ATOM 1449 C C . TYR A 1 187 ? 19.920 -9.261 -23.924 1.00 86.00 187 TYR A C 1
ATOM 1451 O O . TYR A 1 187 ? 19.295 -9.428 -22.888 1.00 86.00 187 TYR A O 1
ATOM 1459 N N . THR A 1 188 ? 20.094 -8.065 -24.478 1.00 87.06 188 THR A N 1
ATOM 1460 C CA . THR A 1 188 ? 19.637 -6.793 -23.907 1.00 87.06 188 THR A CA 1
ATOM 1461 C C . THR A 1 188 ? 18.119 -6.768 -23.757 1.00 87.06 188 THR A C 1
ATOM 1463 O O . THR A 1 188 ? 17.589 -6.377 -22.713 1.00 87.06 188 THR A O 1
ATOM 1466 N N . LEU A 1 189 ? 17.396 -7.216 -24.789 1.00 87.94 189 LEU A N 1
ATOM 1467 C CA . LEU A 1 189 ? 15.935 -7.287 -24.749 1.00 87.94 189 LEU A CA 1
ATOM 1468 C C . LEU A 1 189 ? 15.452 -8.294 -23.705 1.00 87.94 189 LEU A C 1
ATOM 1470 O O . LEU A 1 189 ? 14.535 -7.988 -22.951 1.00 87.94 189 LEU A O 1
ATOM 1474 N N . VAL A 1 190 ? 16.071 -9.473 -23.635 1.00 86.19 190 VAL A N 1
ATOM 1475 C CA . VAL A 1 190 ? 15.706 -10.501 -22.654 1.00 86.19 190 VAL A CA 1
ATOM 1476 C C . VAL A 1 190 ? 16.081 -10.084 -21.235 1.00 86.19 190 VAL A C 1
ATOM 1478 O O . VAL A 1 190 ? 15.268 -10.230 -20.327 1.00 86.19 190 VAL A O 1
ATOM 1481 N N . GLU A 1 191 ? 17.260 -9.511 -21.026 1.00 88.88 191 GLU A N 1
ATOM 1482 C CA . GLU A 1 191 ? 17.702 -9.011 -19.723 1.00 88.88 191 GLU A CA 1
ATOM 1483 C C . GLU A 1 191 ? 16.76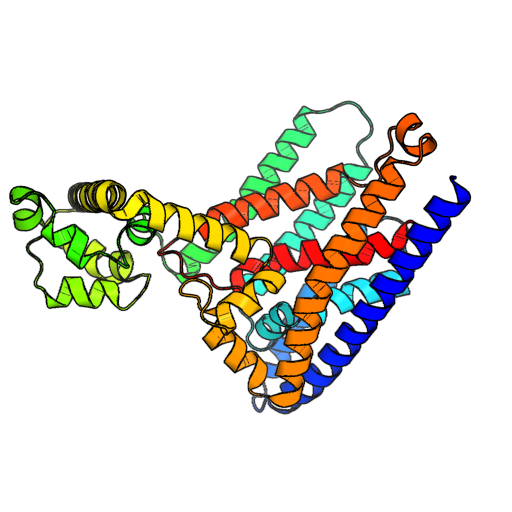0 -7.923 -19.196 1.00 88.88 191 GLU A C 1
ATOM 1485 O O . GLU A 1 191 ? 16.381 -7.938 -18.025 1.00 88.88 191 GLU A O 1
ATOM 1490 N N . SER A 1 192 ? 16.247 -7.072 -20.090 1.00 88.50 192 SER A N 1
ATOM 1491 C CA . SER A 1 192 ? 15.227 -6.066 -19.766 1.00 88.50 192 SER A CA 1
ATOM 1492 C C . SER A 1 192 ? 13.881 -6.662 -19.312 1.00 88.50 192 SER A C 1
ATOM 1494 O O . SER A 1 192 ? 13.035 -5.919 -18.817 1.00 88.50 192 SER A O 1
ATOM 1496 N N . THR A 1 193 ? 13.661 -7.977 -19.460 1.00 86.25 193 THR A N 1
ATOM 1497 C CA . THR A 1 193 ? 12.465 -8.683 -18.953 1.00 86.25 193 THR A CA 1
ATOM 1498 C C . THR A 1 193 ? 12.667 -9.353 -17.598 1.00 86.25 193 THR A C 1
ATOM 1500 O O . THR A 1 193 ? 11.686 -9.733 -16.958 1.00 86.25 193 THR A O 1
ATOM 1503 N N . TYR A 1 194 ? 13.912 -9.516 -17.137 1.00 82.69 194 TYR A N 1
ATOM 1504 C CA . TYR A 1 194 ? 14.197 -10.222 -15.883 1.00 82.69 194 TYR A CA 1
ATOM 1505 C C . TYR A 1 194 ? 13.684 -9.464 -14.660 1.00 82.69 194 TYR A C 1
ATOM 1507 O O . TYR A 1 194 ? 13.186 -10.067 -13.703 1.00 82.69 194 TYR A O 1
ATOM 1515 N N . GLU A 1 195 ? 13.757 -8.136 -14.711 1.00 80.06 195 GLU A N 1
ATOM 1516 C CA . GLU A 1 195 ? 13.238 -7.261 -13.673 1.00 80.06 195 GLU A CA 1
ATOM 1517 C C . GLU A 1 195 ? 12.147 -6.340 -14.206 1.00 80.06 195 GLU A C 1
ATOM 1519 O O . GLU A 1 195 ? 12.168 -5.871 -15.342 1.00 80.06 195 GLU A O 1
ATOM 1524 N N . ALA A 1 196 ? 11.194 -6.047 -13.325 1.00 78.88 196 ALA A N 1
ATOM 1525 C CA . ALA A 1 196 ? 10.066 -5.159 -13.581 1.00 78.88 196 ALA A CA 1
ATOM 1526 C C . ALA A 1 196 ? 10.524 -3.754 -14.044 1.00 78.88 196 ALA A C 1
ATOM 1528 O O . ALA A 1 196 ? 9.855 -3.092 -14.834 1.00 78.88 196 ALA A O 1
ATOM 1529 N N . THR A 1 197 ? 11.686 -3.306 -13.577 1.00 84.31 197 THR A N 1
ATOM 1530 C CA . THR A 1 197 ? 12.280 -2.005 -13.904 1.00 84.31 197 THR A CA 1
ATOM 1531 C C . THR A 1 197 ? 13.241 -2.048 -15.094 1.00 84.31 197 THR A C 1
ATOM 1533 O O . THR A 1 197 ? 13.852 -1.034 -15.423 1.00 84.31 197 THR A O 1
ATOM 1536 N N . GLY A 1 198 ? 13.368 -3.186 -15.788 1.00 87.12 198 GLY A N 1
ATOM 1537 C CA . GLY A 1 198 ? 14.361 -3.375 -16.851 1.00 87.12 198 GLY A CA 1
ATOM 1538 C C . GLY A 1 198 ? 14.223 -2.399 -18.024 1.00 87.12 198 GLY A C 1
ATOM 1539 O O . GLY A 1 198 ? 15.223 -1.999 -18.615 1.00 87.12 198 GLY A O 1
ATOM 1540 N N . ILE A 1 199 ? 13.014 -1.913 -18.330 1.00 89.50 199 ILE A N 1
ATOM 1541 C CA . ILE A 1 199 ? 12.847 -0.891 -19.377 1.00 89.50 199 ILE A CA 1
ATOM 1542 C C . ILE A 1 199 ? 13.449 0.451 -18.949 1.00 89.50 199 ILE A C 1
ATOM 1544 O O . ILE A 1 199 ? 14.039 1.138 -19.771 1.00 89.50 199 ILE A O 1
ATOM 1548 N N . ARG A 1 200 ? 13.329 0.853 -17.687 1.00 87.88 200 ARG A N 1
ATOM 1549 C CA . ARG A 1 200 ? 13.902 2.112 -17.184 1.00 87.88 200 ARG A CA 1
ATOM 1550 C C . ARG A 1 200 ? 15.378 1.998 -16.840 1.00 87.88 200 ARG A C 1
ATOM 1552 O O . ARG A 1 200 ? 16.094 2.981 -16.984 1.00 87.88 200 ARG A O 1
ATOM 1559 N N . GLU A 1 201 ? 15.809 0.843 -16.350 1.00 88.06 201 GLU A N 1
ATOM 1560 C CA . GLU A 1 201 ? 17.177 0.627 -15.875 1.00 88.06 201 GLU A CA 1
ATOM 1561 C C . GLU A 1 201 ? 18.132 0.197 -16.992 1.00 88.06 201 GLU A C 1
ATOM 1563 O O . GLU A 1 201 ? 19.324 0.477 -16.891 1.00 88.06 201 GLU A O 1
ATOM 1568 N N . LEU A 1 202 ? 17.625 -0.429 -18.062 1.00 90.31 202 LEU A N 1
ATOM 1569 C CA . LEU A 1 202 ? 18.450 -0.969 -19.144 1.00 90.31 202 LEU A CA 1
ATOM 1570 C C . LEU A 1 202 ? 18.036 -0.448 -20.526 1.00 90.31 202 LEU A C 1
ATOM 1572 O O . LEU A 1 202 ? 18.776 0.323 -21.136 1.00 90.31 202 LEU A O 1
ATOM 1576 N N . LEU A 1 203 ? 16.850 -0.816 -21.024 1.00 90.44 203 LEU A N 1
ATOM 1577 C CA . LEU A 1 203 ? 16.466 -0.520 -22.414 1.00 90.44 203 LEU A CA 1
ATOM 1578 C C . LEU A 1 203 ? 16.357 0.987 -22.703 1.00 90.44 203 LEU A C 1
ATOM 1580 O O . LEU A 1 203 ? 16.842 1.470 -23.721 1.00 90.44 203 LEU A O 1
ATOM 1584 N N . GLY A 1 204 ? 15.706 1.737 -21.819 1.00 90.44 204 GLY A N 1
ATOM 1585 C CA . GLY A 1 204 ? 15.466 3.172 -21.954 1.00 90.44 204 GLY A CA 1
ATOM 1586 C C . GLY A 1 204 ? 16.763 3.979 -22.048 1.00 90.44 204 GLY A C 1
ATOM 1587 O O . GLY A 1 204 ? 16.904 4.733 -23.009 1.00 90.44 204 GLY A O 1
ATOM 1588 N N . PRO A 1 205 ? 17.721 3.807 -21.117 1.00 90.75 205 PRO A N 1
ATOM 1589 C CA . PRO A 1 205 ? 19.041 4.428 -21.202 1.00 90.75 205 PRO A CA 1
ATOM 1590 C C . PRO A 1 205 ? 19.791 4.100 -22.498 1.00 90.75 205 PRO A C 1
ATOM 1592 O O . PRO A 1 205 ? 20.318 5.012 -23.128 1.00 90.75 205 PRO A O 1
ATOM 1595 N N . ILE A 1 206 ? 19.772 2.837 -22.943 1.00 91.69 206 ILE A N 1
ATOM 1596 C CA . ILE A 1 206 ? 20.424 2.413 -24.195 1.00 91.69 206 ILE A CA 1
ATOM 1597 C C . ILE A 1 206 ? 19.808 3.127 -25.406 1.00 91.69 206 ILE A C 1
ATOM 1599 O O . ILE A 1 206 ? 20.522 3.644 -26.267 1.00 91.69 206 ILE A O 1
ATOM 1603 N N . LEU A 1 207 ? 18.475 3.196 -25.470 1.00 92.06 207 LEU A N 1
ATOM 1604 C CA . LEU A 1 207 ? 17.782 3.905 -26.545 1.00 92.06 207 LEU A CA 1
ATOM 1605 C C . LEU A 1 207 ? 18.057 5.412 -26.501 1.00 92.06 207 LEU A C 1
ATOM 1607 O O . LEU A 1 207 ? 18.256 6.019 -27.551 1.00 92.06 207 LEU A O 1
ATOM 1611 N N . ALA A 1 208 ? 18.090 6.013 -25.309 1.00 92.44 208 ALA A N 1
ATOM 1612 C CA . ALA A 1 208 ? 18.369 7.437 -25.138 1.00 92.44 208 ALA A CA 1
ATOM 1613 C C . ALA A 1 208 ? 19.802 7.800 -25.553 1.00 92.44 208 ALA A C 1
ATOM 1615 O O . ALA A 1 208 ? 20.003 8.833 -26.187 1.00 92.44 208 ALA A O 1
ATOM 1616 N N . GLU A 1 209 ? 20.784 6.944 -25.259 1.00 93.12 209 GLU A N 1
ATOM 1617 C CA . GLU A 1 209 ? 22.172 7.126 -25.697 1.00 93.12 209 GLU A CA 1
ATOM 1618 C C . GLU A 1 209 ? 22.307 7.028 -27.227 1.00 93.12 209 GLU A C 1
ATOM 1620 O O . GLU A 1 209 ? 23.035 7.812 -27.835 1.00 93.12 209 GLU A O 1
ATOM 1625 N N . LYS A 1 210 ? 21.571 6.107 -27.864 1.00 92.56 210 LYS A N 1
ATOM 1626 C CA . LYS A 1 210 ? 21.644 5.854 -29.313 1.00 92.56 210 LYS A CA 1
ATOM 1627 C C . LYS A 1 210 ? 20.869 6.869 -30.160 1.00 92.56 210 LYS A C 1
ATOM 1629 O O . LYS A 1 210 ? 21.342 7.261 -31.224 1.00 92.56 210 LYS A O 1
ATOM 1634 N N . LEU A 1 211 ? 19.670 7.252 -29.722 1.00 93.50 211 LEU A N 1
ATOM 1635 C CA . LEU A 1 211 ? 18.693 8.009 -30.521 1.00 93.50 211 LEU A CA 1
ATOM 1636 C C . LEU A 1 211 ? 18.437 9.427 -29.982 1.00 93.50 211 LEU A C 1
ATOM 1638 O O . LEU A 1 211 ? 17.798 10.241 -30.645 1.00 93.50 211 LEU A O 1
ATOM 1642 N N . GLY A 1 212 ? 18.926 9.741 -28.781 1.00 93.62 212 GLY A N 1
ATOM 1643 C CA . GLY A 1 212 ? 18.504 10.916 -28.022 1.00 93.62 212 GLY A CA 1
ATOM 1644 C C . GLY A 1 212 ? 17.188 10.679 -27.272 1.00 93.62 212 GLY A C 1
ATOM 1645 O O . GLY A 1 212 ? 16.388 9.812 -27.625 1.00 93.62 212 GLY A O 1
ATOM 1646 N N . GLU A 1 213 ? 16.954 11.458 -26.212 1.00 91.31 213 GLU A N 1
ATOM 1647 C CA . GLU A 1 213 ? 15.828 11.239 -25.288 1.00 91.31 213 GLU A CA 1
ATOM 1648 C C . GLU A 1 213 ? 14.456 11.283 -25.977 1.00 91.31 213 GLU A C 1
ATOM 1650 O O . GLU A 1 213 ? 13.603 10.436 -25.718 1.00 91.31 213 GLU A O 1
ATOM 1655 N N . GLU A 1 214 ? 14.237 12.248 -26.872 1.00 92.81 214 GLU A N 1
ATOM 1656 C CA . GLU A 1 214 ? 12.938 12.448 -27.522 1.00 92.81 214 GLU A CA 1
ATOM 1657 C C . GLU A 1 214 ? 12.578 11.273 -28.444 1.00 92.81 214 GLU A C 1
ATOM 1659 O O . GLU A 1 214 ? 11.494 10.696 -28.332 1.00 92.81 214 GLU A O 1
ATOM 1664 N N . GLN A 1 215 ? 13.521 10.850 -29.291 1.00 93.38 215 GLN A N 1
ATOM 1665 C CA . GLN A 1 215 ? 13.311 9.730 -30.206 1.00 93.38 215 GLN A CA 1
ATOM 1666 C C . GLN A 1 215 ? 13.237 8.390 -29.457 1.00 93.38 215 GLN A C 1
ATOM 1668 O O . GLN A 1 215 ? 12.451 7.517 -29.828 1.00 93.38 215 GLN A O 1
ATOM 1673 N N . ALA A 1 216 ? 13.978 8.229 -28.356 1.00 92.75 216 ALA A N 1
ATOM 1674 C CA . ALA A 1 216 ? 13.849 7.063 -27.486 1.00 92.75 216 ALA A CA 1
ATOM 1675 C C . ALA A 1 216 ? 12.440 6.954 -26.879 1.00 92.75 216 ALA A C 1
ATOM 1677 O O . ALA A 1 216 ? 11.842 5.876 -26.883 1.00 92.75 216 ALA A O 1
ATOM 1678 N N . LEU A 1 217 ? 11.868 8.066 -26.403 1.00 93.00 217 LEU A N 1
ATOM 1679 C CA . LEU A 1 217 ? 10.499 8.093 -25.882 1.00 93.00 217 LEU A CA 1
ATOM 1680 C C . LEU A 1 217 ? 9.450 7.798 -26.962 1.00 93.00 217 LEU A C 1
ATOM 1682 O O . LEU A 1 217 ? 8.448 7.141 -26.661 1.00 93.00 217 LEU A O 1
ATOM 1686 N N . GLU A 1 218 ? 9.679 8.234 -28.203 1.00 94.25 218 GLU A N 1
ATOM 1687 C CA . GLU A 1 218 ? 8.823 7.895 -29.343 1.00 94.25 218 GLU A CA 1
ATOM 1688 C C . GLU A 1 218 ? 8.845 6.387 -29.617 1.00 94.25 218 GLU A C 1
ATOM 1690 O O . GLU A 1 218 ? 7.786 5.757 -29.663 1.00 94.25 218 GLU A O 1
ATOM 1695 N N . VAL A 1 219 ? 10.037 5.787 -29.696 1.00 93.94 219 VAL A N 1
ATOM 1696 C CA . VAL A 1 219 ? 10.212 4.337 -29.872 1.00 93.94 219 VAL A CA 1
ATOM 1697 C C . VAL A 1 219 ? 9.527 3.562 -28.744 1.00 93.94 219 VAL A C 1
ATOM 1699 O O . VAL A 1 219 ? 8.732 2.659 -29.009 1.00 93.94 219 VAL A O 1
ATOM 1702 N N . LEU A 1 220 ? 9.735 3.951 -27.481 1.00 93.88 220 LEU A N 1
ATOM 1703 C CA . LEU A 1 220 ? 9.032 3.354 -26.338 1.00 93.88 220 LEU A CA 1
ATOM 1704 C C . LEU A 1 220 ? 7.506 3.534 -26.437 1.00 93.88 220 LEU A C 1
ATOM 1706 O O . LEU A 1 220 ? 6.746 2.667 -26.002 1.00 93.88 220 LEU A O 1
ATOM 1710 N N . GLY A 1 221 ? 7.036 4.632 -27.030 1.00 95.00 221 GLY A N 1
ATOM 1711 C CA . GLY A 1 221 ? 5.628 4.848 -27.354 1.00 95.00 221 GLY A CA 1
ATOM 1712 C C . GLY A 1 221 ? 5.071 3.832 -28.348 1.00 95.00 221 GLY A C 1
ATOM 1713 O O . GLY A 1 221 ? 3.936 3.380 -28.183 1.00 95.00 221 GLY A O 1
ATOM 1714 N N . GLN A 1 222 ? 5.872 3.411 -29.324 1.00 95.62 222 GLN A N 1
ATOM 1715 C CA . GLN A 1 222 ? 5.476 2.384 -30.283 1.00 95.62 222 GLN A CA 1
ATOM 1716 C C . GLN A 1 222 ? 5.432 0.990 -29.652 1.00 95.62 222 GLN A C 1
ATOM 1718 O O . GLN A 1 222 ? 4.471 0.255 -29.882 1.00 95.62 222 GLN A O 1
ATOM 1723 N N . PHE A 1 223 ? 6.383 0.668 -28.767 1.00 94.62 223 PHE A N 1
ATOM 1724 C CA . PHE A 1 223 ? 6.302 -0.530 -27.924 1.00 94.62 223 PHE A CA 1
ATOM 1725 C C . PHE A 1 223 ? 4.995 -0.566 -27.122 1.00 94.62 223 PHE A C 1
ATOM 1727 O O . PHE A 1 223 ? 4.283 -1.569 -27.147 1.00 94.62 223 PHE A O 1
ATOM 1734 N N . ARG A 1 224 ? 4.623 0.540 -26.458 1.00 93.75 224 ARG A N 1
ATOM 1735 C CA . ARG A 1 224 ? 3.346 0.633 -25.722 1.00 93.75 224 ARG A CA 1
ATOM 1736 C C . ARG A 1 224 ? 2.140 0.387 -26.617 1.00 93.75 224 ARG A C 1
ATOM 1738 O O . ARG A 1 224 ? 1.232 -0.350 -26.235 1.00 93.75 224 ARG A O 1
ATOM 1745 N N . ALA A 1 225 ? 2.105 1.030 -27.783 1.00 95.38 225 ALA A N 1
ATOM 1746 C CA . ALA A 1 225 ? 0.992 0.902 -28.714 1.00 95.38 225 ALA A CA 1
ATOM 1747 C C . ALA A 1 225 ? 0.842 -0.544 -29.206 1.00 95.38 225 ALA A C 1
ATOM 1749 O O . ALA A 1 225 ? -0.272 -1.071 -29.216 1.00 95.38 225 ALA A O 1
ATOM 1750 N N . MET A 1 226 ? 1.960 -1.193 -29.537 1.00 95.81 226 MET A N 1
ATOM 1751 C CA . MET A 1 226 ? 1.987 -2.583 -29.982 1.00 95.81 226 MET A CA 1
ATOM 1752 C C . MET A 1 226 ? 1.552 -3.541 -28.865 1.00 95.81 226 MET A C 1
ATOM 1754 O O . MET A 1 226 ? 0.604 -4.307 -29.041 1.00 95.81 226 MET A O 1
ATOM 1758 N N . ALA A 1 227 ? 2.133 -3.415 -27.669 1.00 94.44 227 ALA A N 1
ATOM 1759 C CA . ALA A 1 227 ? 1.757 -4.231 -26.516 1.00 94.44 227 ALA A CA 1
ATOM 1760 C C . ALA A 1 227 ? 0.276 -4.064 -26.145 1.00 94.44 227 ALA A C 1
ATOM 1762 O O . ALA A 1 227 ? -0.395 -5.036 -25.799 1.00 94.44 227 ALA A O 1
ATOM 1763 N N . TRP A 1 228 ? -0.285 -2.856 -26.264 1.00 94.62 228 TRP A N 1
ATOM 1764 C CA . TRP A 1 228 ? -1.720 -2.650 -26.066 1.00 94.62 228 TRP A CA 1
ATOM 1765 C C . TRP A 1 228 ? -2.560 -3.416 -27.083 1.00 94.62 228 TRP A C 1
ATOM 1767 O O . TRP A 1 228 ? -3.541 -4.052 -26.703 1.00 94.62 228 TRP A O 1
ATOM 1777 N N . GLN A 1 229 ? -2.201 -3.360 -28.365 1.00 95.31 229 GLN A N 1
ATOM 1778 C CA . GLN A 1 229 ? -2.942 -4.056 -29.417 1.00 95.31 229 GLN A CA 1
ATOM 1779 C C . GLN A 1 229 ? -2.927 -5.572 -29.206 1.00 95.31 229 GLN A C 1
ATOM 1781 O O . GLN A 1 229 ? -3.975 -6.210 -29.315 1.00 95.31 229 GLN A O 1
ATOM 1786 N N . MET A 1 230 ? -1.772 -6.122 -28.832 1.00 94.69 230 MET A N 1
ATOM 1787 C CA . MET A 1 230 ? -1.592 -7.555 -28.602 1.00 94.69 230 MET A CA 1
ATOM 1788 C C . MET A 1 230 ? -2.248 -8.020 -27.292 1.00 94.69 230 MET A C 1
ATOM 1790 O O . MET A 1 230 ? -2.986 -9.005 -27.272 1.00 94.69 230 MET A O 1
ATOM 1794 N N . ASN A 1 231 ? -2.033 -7.282 -26.196 1.00 92.31 231 ASN A N 1
ATOM 1795 C CA . ASN A 1 231 ? -2.201 -7.789 -24.830 1.00 92.31 231 ASN A CA 1
ATOM 1796 C C . ASN A 1 231 ? -3.204 -6.999 -23.972 1.00 92.31 231 ASN A C 1
ATOM 1798 O O . ASN A 1 231 ? -3.265 -7.196 -22.756 1.00 92.31 231 ASN A O 1
ATOM 1802 N N . LYS A 1 232 ? -4.059 -6.147 -24.565 1.00 92.56 232 LYS A N 1
ATOM 1803 C CA . LYS A 1 232 ? -5.030 -5.288 -23.843 1.00 92.56 232 LYS A CA 1
ATOM 1804 C C . LYS A 1 232 ? -5.750 -5.974 -22.680 1.00 92.56 232 LYS A C 1
ATOM 1806 O O . LYS A 1 232 ? -5.857 -5.410 -21.594 1.00 92.56 232 LYS A O 1
ATOM 1811 N N . LYS A 1 233 ? -6.297 -7.176 -22.907 1.00 91.75 233 LYS A N 1
ATOM 1812 C CA . LYS A 1 233 ? -7.072 -7.902 -21.883 1.00 91.75 233 LYS A CA 1
ATOM 1813 C C . LYS A 1 233 ? -6.214 -8.265 -20.672 1.00 91.75 233 LYS A C 1
ATOM 1815 O O . LYS A 1 233 ? -6.695 -8.157 -19.547 1.00 91.75 233 LYS A O 1
ATOM 1820 N N . GLN A 1 234 ? -4.976 -8.691 -20.905 1.00 88.50 234 GLN A N 1
ATOM 1821 C CA . GLN A 1 234 ? -4.037 -9.030 -19.844 1.00 88.50 234 GLN A CA 1
ATOM 1822 C C . GLN A 1 234 ? -3.606 -7.776 -19.082 1.00 88.50 234 GLN A C 1
ATOM 1824 O O . GLN A 1 234 ? -3.749 -7.753 -17.864 1.00 88.50 234 GLN A O 1
ATOM 1829 N N . ILE A 1 235 ? -3.211 -6.712 -19.789 1.00 89.50 235 ILE A N 1
ATOM 1830 C CA . ILE A 1 235 ? -2.794 -5.439 -19.179 1.00 89.50 235 ILE A CA 1
ATOM 1831 C C . ILE A 1 235 ? -3.891 -4.898 -18.250 1.00 89.50 235 ILE A C 1
ATOM 1833 O O . ILE A 1 235 ? -3.643 -4.594 -17.087 1.00 89.50 235 ILE A O 1
ATOM 1837 N N . VAL A 1 236 ? -5.142 -4.840 -18.726 1.00 90.44 236 VAL A N 1
ATOM 1838 C CA . VAL A 1 236 ? -6.274 -4.376 -17.904 1.00 90.44 236 VAL A CA 1
ATOM 1839 C C . VAL A 1 236 ? -6.506 -5.293 -16.702 1.00 90.44 236 VAL A C 1
ATOM 1841 O O . VAL A 1 236 ? -6.748 -4.803 -15.601 1.00 90.44 236 VAL A O 1
ATOM 1844 N N . LYS A 1 237 ? -6.419 -6.616 -16.887 1.00 88.62 237 LYS A N 1
ATOM 1845 C CA . LYS A 1 237 ? -6.578 -7.587 -15.797 1.00 88.62 237 LYS A CA 1
ATOM 1846 C C . LYS A 1 237 ? -5.526 -7.376 -14.707 1.00 88.62 237 LYS A C 1
ATOM 1848 O O . LYS A 1 237 ? -5.881 -7.396 -13.533 1.00 88.62 237 LYS A O 1
ATOM 1853 N N . GLU A 1 238 ? -4.264 -7.185 -15.076 1.00 86.69 238 GLU A N 1
ATOM 1854 C CA . GLU A 1 238 ? -3.185 -6.928 -14.121 1.00 86.69 238 GLU A CA 1
ATOM 1855 C C . GLU A 1 238 ? -3.400 -5.602 -13.381 1.00 86.69 238 GLU A C 1
ATOM 1857 O O . GLU A 1 238 ? -3.275 -5.575 -12.162 1.00 86.69 238 GLU A O 1
ATOM 1862 N N . ILE A 1 239 ? -3.820 -4.532 -14.072 1.00 89.25 239 ILE A N 1
ATOM 1863 C CA . ILE A 1 239 ? -4.127 -3.242 -13.425 1.00 89.25 239 ILE A CA 1
ATOM 1864 C C . ILE A 1 239 ? -5.265 -3.410 -12.414 1.00 89.25 239 ILE A C 1
ATOM 1866 O O . ILE A 1 239 ? -5.195 -2.899 -11.298 1.00 89.25 239 ILE A O 1
ATOM 1870 N N . CYS A 1 240 ? -6.321 -4.150 -12.765 1.00 89.50 240 CYS A N 1
ATOM 1871 C CA . CYS A 1 240 ? -7.409 -4.439 -11.831 1.00 89.50 240 CYS A CA 1
ATOM 1872 C C . CYS A 1 240 ? -6.918 -5.210 -10.602 1.00 89.50 240 CYS A C 1
ATOM 1874 O O . CYS A 1 240 ? -7.373 -4.945 -9.486 1.00 89.50 240 CYS A O 1
ATOM 1876 N N . TRP A 1 241 ? -5.992 -6.148 -10.795 1.00 87.88 241 TRP A N 1
ATOM 1877 C CA . TRP A 1 241 ? -5.387 -6.867 -9.687 1.00 87.88 241 TRP A CA 1
ATOM 1878 C C . TRP A 1 241 ? -4.482 -5.986 -8.825 1.00 87.88 241 TRP A C 1
ATOM 1880 O O . TRP A 1 241 ? -4.539 -6.130 -7.608 1.00 87.88 241 TRP A O 1
ATOM 1890 N N . ASP A 1 242 ? -3.735 -5.042 -9.403 1.00 88.56 242 ASP A N 1
ATOM 1891 C CA . ASP A 1 242 ? -2.991 -4.032 -8.642 1.00 88.56 242 ASP A CA 1
ATOM 1892 C C . ASP A 1 242 ? -3.924 -3.144 -7.829 1.00 88.56 242 ASP A C 1
ATOM 1894 O O . ASP A 1 242 ? -3.682 -2.920 -6.648 1.00 88.56 242 ASP A O 1
ATOM 1898 N N . VAL A 1 243 ? -5.030 -2.679 -8.413 1.00 91.44 243 VAL A N 1
ATOM 1899 C CA . VAL A 1 243 ? -6.026 -1.883 -7.683 1.00 91.44 243 VAL A CA 1
ATOM 1900 C C . VAL A 1 243 ? -6.591 -2.674 -6.502 1.00 91.44 243 VAL A C 1
ATOM 1902 O O . VAL A 1 243 ? -6.689 -2.142 -5.395 1.00 91.44 243 VAL A O 1
ATOM 1905 N N . ALA A 1 244 ? -6.926 -3.952 -6.702 1.00 90.00 244 ALA A N 1
ATOM 1906 C CA . ALA A 1 244 ? -7.391 -4.820 -5.625 1.00 90.00 244 ALA A CA 1
ATOM 1907 C C . ALA A 1 244 ? -6.294 -5.061 -4.576 1.00 90.00 244 ALA A C 1
ATOM 1909 O O . ALA A 1 244 ? -6.550 -4.952 -3.377 1.00 90.00 244 ALA A O 1
ATOM 1910 N N . GLY A 1 245 ? -5.069 -5.345 -5.018 1.00 89.19 245 GLY A N 1
ATOM 1911 C CA . GLY A 1 245 ? -3.911 -5.573 -4.166 1.00 89.19 245 GLY A CA 1
ATOM 1912 C C . GLY A 1 245 ? -3.606 -4.351 -3.313 1.00 89.19 245 GLY A C 1
ATOM 1913 O O . GLY A 1 245 ? -3.516 -4.462 -2.097 1.00 89.19 245 GLY A O 1
ATOM 1914 N N . TYR A 1 246 ? -3.493 -3.168 -3.910 1.00 90.12 246 TYR A N 1
ATOM 1915 C CA . TYR A 1 246 ? -3.185 -1.950 -3.172 1.00 90.12 246 TYR A CA 1
ATOM 1916 C C . TYR A 1 246 ? -4.361 -1.444 -2.327 1.00 90.12 246 TYR A C 1
ATOM 1918 O O . TYR A 1 246 ? -4.148 -0.848 -1.271 1.00 90.12 246 TYR A O 1
ATOM 1926 N N . GLY A 1 247 ? -5.597 -1.689 -2.770 1.00 91.06 247 GLY A N 1
ATOM 1927 C CA . GLY A 1 247 ? -6.811 -1.244 -2.090 1.00 91.06 247 GLY A CA 1
ATOM 1928 C C . GLY A 1 247 ? -7.215 -2.109 -0.896 1.00 91.06 247 GLY A C 1
ATOM 1929 O O . GLY A 1 247 ? -7.654 -1.572 0.119 1.00 91.06 247 GLY A O 1
ATOM 1930 N N . VAL A 1 248 ? -7.075 -3.434 -1.001 1.00 91.25 248 VAL A N 1
ATOM 1931 C CA . VAL A 1 248 ? -7.508 -4.420 0.008 1.00 91.25 248 VAL A CA 1
ATOM 1932 C C . VAL A 1 248 ? -6.513 -5.585 0.120 1.00 91.25 248 VAL A C 1
ATOM 1934 O O . VAL A 1 248 ? -6.898 -6.757 0.120 1.00 91.25 248 VAL A O 1
ATOM 1937 N N . SER A 1 249 ? -5.220 -5.268 0.257 1.00 90.06 249 SER A N 1
ATOM 1938 C CA . SER A 1 249 ? -4.121 -6.252 0.297 1.00 90.06 249 SER A CA 1
ATOM 1939 C C . SER A 1 249 ? -4.344 -7.479 1.187 1.00 90.06 249 SER A C 1
ATOM 1941 O O . SER A 1 249 ? -4.005 -8.565 0.723 1.00 90.06 249 SER A O 1
ATOM 1943 N N . PRO A 1 250 ? -4.947 -7.409 2.395 1.00 91.25 250 PRO A N 1
ATOM 1944 C CA . PRO A 1 250 ? -5.095 -8.592 3.241 1.00 91.25 250 PRO A CA 1
ATOM 1945 C C . PRO A 1 250 ? -6.042 -9.633 2.639 1.00 91.25 250 PRO A C 1
ATOM 1947 O O . PRO A 1 250 ? -5.872 -10.818 2.881 1.00 91.25 250 PRO A O 1
ATOM 1950 N N . VAL A 1 251 ? -7.002 -9.216 1.810 1.00 89.31 251 VAL A N 1
ATOM 1951 C CA . VAL A 1 251 ? -7.909 -10.136 1.104 1.00 89.31 251 VAL A CA 1
ATOM 1952 C C . VAL A 1 251 ? -7.218 -10.763 -0.113 1.00 89.31 251 VAL A C 1
ATOM 1954 O O . VAL A 1 251 ? -7.506 -11.896 -0.487 1.00 89.31 251 VAL A O 1
ATOM 1957 N N . VAL A 1 252 ? -6.289 -10.034 -0.735 1.00 89.56 252 VAL A N 1
ATOM 1958 C CA . VAL A 1 252 ? -5.584 -10.471 -1.950 1.00 89.56 252 VAL A CA 1
ATOM 1959 C C . VAL A 1 252 ? -4.348 -11.316 -1.628 1.00 89.56 252 VAL A C 1
ATOM 1961 O O . VAL A 1 252 ? -3.964 -12.160 -2.437 1.00 89.56 252 VAL A O 1
ATOM 1964 N N . VAL A 1 253 ? -3.750 -11.148 -0.444 1.00 86.69 253 VAL A N 1
ATOM 1965 C CA . VAL A 1 253 ? -2.489 -11.807 -0.074 1.00 86.69 253 VAL A CA 1
ATOM 1966 C C . VAL A 1 253 ? -2.587 -13.329 -0.156 1.00 86.69 253 VAL A C 1
ATOM 1968 O O . VAL A 1 253 ? -1.665 -13.975 -0.642 1.00 86.69 253 VAL A O 1
ATOM 1971 N N . GLU A 1 254 ? -3.711 -13.919 0.259 1.00 83.00 254 GLU A N 1
ATOM 1972 C CA . GLU A 1 254 ? -3.893 -15.372 0.223 1.00 83.00 254 GLU A CA 1
ATOM 1973 C C . GLU A 1 254 ? -3.923 -15.889 -1.218 1.00 83.00 254 GLU A C 1
ATOM 1975 O O . GLU A 1 254 ? -3.347 -16.934 -1.521 1.00 83.00 254 GLU A O 1
ATOM 1980 N N . LEU A 1 255 ? -4.536 -15.129 -2.131 1.00 85.62 255 LEU A N 1
ATOM 1981 C CA . LEU A 1 255 ? -4.560 -15.452 -3.558 1.00 85.62 255 LEU A CA 1
ATOM 1982 C C . LEU A 1 255 ? -3.158 -15.356 -4.169 1.00 85.62 255 LEU A C 1
ATOM 1984 O O . LEU A 1 255 ? -2.788 -16.211 -4.972 1.00 85.62 255 LEU A O 1
ATOM 1988 N N . GLN A 1 256 ? -2.368 -14.360 -3.759 1.00 85.94 256 GLN A N 1
ATOM 1989 C CA . GLN A 1 256 ? -0.969 -14.206 -4.174 1.00 85.94 256 GLN A CA 1
ATOM 1990 C C . GLN A 1 256 ? -0.095 -15.351 -3.658 1.00 85.94 256 GLN A C 1
ATOM 1992 O O . GLN A 1 256 ? 0.619 -15.976 -4.437 1.00 85.94 256 GLN A O 1
ATOM 1997 N N . LEU A 1 257 ? -0.196 -15.688 -2.370 1.00 84.06 257 LEU A N 1
ATOM 1998 C CA . LEU A 1 257 ? 0.573 -16.776 -1.761 1.00 84.06 257 LEU A CA 1
ATOM 1999 C C . LEU A 1 257 ? 0.191 -18.155 -2.317 1.00 84.06 257 LEU A C 1
ATOM 2001 O O . LEU A 1 257 ? 1.035 -19.044 -2.377 1.00 84.06 257 LEU A O 1
ATOM 2005 N N . ALA A 1 258 ? -1.056 -18.333 -2.759 1.00 83.75 258 ALA A N 1
ATOM 2006 C CA . ALA A 1 258 ? -1.518 -19.552 -3.419 1.00 83.75 258 ALA A CA 1
ATOM 2007 C C . ALA A 1 258 ? -1.129 -19.642 -4.910 1.00 83.75 258 ALA A C 1
ATOM 2009 O O . ALA A 1 258 ? -1.538 -20.596 -5.573 1.00 83.75 258 ALA A O 1
ATOM 2010 N N . GLY A 1 259 ? -0.414 -18.651 -5.460 1.00 81.19 259 GLY A N 1
ATOM 2011 C CA . GLY A 1 259 ? -0.082 -18.585 -6.889 1.00 81.19 259 GLY A CA 1
ATOM 2012 C C . GLY A 1 259 ? -1.306 -18.405 -7.796 1.00 81.19 259 GLY A C 1
ATOM 2013 O O . GLY A 1 259 ? -1.266 -18.748 -8.973 1.00 81.19 259 GLY A O 1
ATOM 2014 N N . ARG A 1 260 ? -2.427 -17.922 -7.245 1.00 81.38 260 ARG A N 1
ATOM 2015 C CA . ARG A 1 260 ? -3.690 -17.687 -7.971 1.00 81.38 260 ARG A CA 1
ATOM 2016 C C . ARG A 1 260 ? -3.847 -16.240 -8.443 1.00 81.38 260 ARG A C 1
ATOM 2018 O O . ARG A 1 260 ? -4.800 -15.942 -9.163 1.00 81.38 260 ARG A O 1
ATOM 2025 N N . ALA A 1 261 ? -2.951 -15.354 -8.018 1.00 76.44 261 ALA A N 1
ATOM 2026 C CA . ALA A 1 261 ? -2.839 -13.982 -8.502 1.00 76.44 261 ALA A CA 1
ATOM 2027 C C . ALA A 1 261 ? -1.634 -13.835 -9.459 1.00 76.44 261 ALA A C 1
ATOM 2029 O O . ALA A 1 261 ? -1.047 -14.824 -9.882 1.00 76.44 261 ALA A O 1
ATOM 2030 N N . TYR A 1 262 ? -1.313 -12.597 -9.824 1.00 74.56 262 TYR A N 1
ATOM 2031 C CA . TYR A 1 262 ? -0.188 -12.200 -10.679 1.00 74.56 262 TYR A CA 1
ATOM 2032 C C . TYR A 1 262 ? 1.093 -11.973 -9.849 1.00 74.56 262 TYR A C 1
ATOM 2034 O O . TYR A 1 262 ? 1.044 -11.957 -8.612 1.00 74.56 262 TYR A O 1
ATOM 2042 N N . ASP A 1 2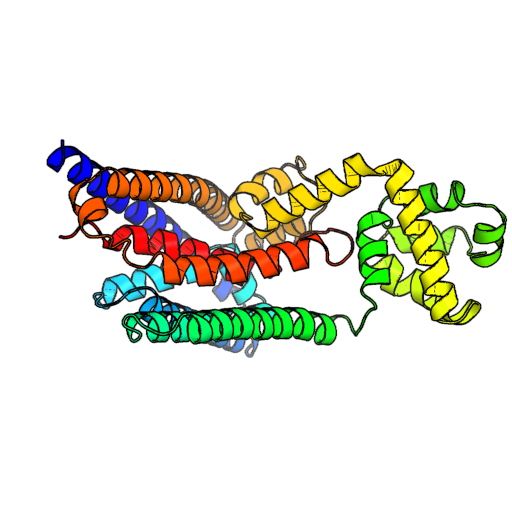63 ? 2.229 -11.802 -10.529 1.00 72.69 263 ASP A N 1
ATOM 2043 C CA . ASP A 1 263 ? 3.539 -11.637 -9.893 1.00 72.69 263 ASP A CA 1
ATOM 2044 C C . ASP A 1 263 ? 3.584 -10.438 -8.934 1.00 72.69 263 ASP A C 1
ATOM 2046 O O . ASP A 1 263 ? 3.199 -9.315 -9.258 1.00 72.69 263 ASP A O 1
ATOM 2050 N N . SER A 1 264 ? 4.074 -10.674 -7.715 1.00 79.12 264 SER A N 1
ATOM 2051 C CA . SER A 1 264 ? 4.152 -9.663 -6.655 1.00 79.12 264 SER A CA 1
ATOM 2052 C C . SER A 1 264 ? 5.315 -9.940 -5.704 1.00 79.12 264 SER A C 1
ATOM 2054 O O . SER A 1 264 ? 5.763 -11.077 -5.545 1.00 79.12 264 SER A O 1
ATOM 2056 N N . TYR A 1 265 ? 5.770 -8.907 -4.991 1.00 80.00 265 TYR A N 1
ATOM 2057 C CA . TYR A 1 265 ? 6.791 -9.046 -3.943 1.00 80.00 265 TYR A CA 1
ATOM 2058 C C . TYR A 1 265 ? 6.250 -9.695 -2.657 1.00 80.00 265 TYR A C 1
ATOM 2060 O O . TYR A 1 265 ? 6.998 -9.928 -1.702 1.00 80.00 265 TYR A O 1
ATOM 2068 N N . THR A 1 266 ? 4.956 -10.025 -2.624 1.00 81.94 266 THR A N 1
ATOM 2069 C CA . THR A 1 266 ? 4.253 -10.592 -1.473 1.00 81.94 266 THR A CA 1
ATOM 2070 C C . THR A 1 266 ? 4.921 -11.847 -0.924 1.00 81.94 266 THR A C 1
ATOM 2072 O O . THR A 1 266 ? 5.083 -11.946 0.287 1.00 81.94 266 THR A O 1
ATOM 2075 N N . GLY A 1 267 ? 5.364 -12.784 -1.770 1.00 82.81 267 GLY A N 1
ATOM 2076 C CA . GLY A 1 267 ? 5.989 -14.028 -1.301 1.00 82.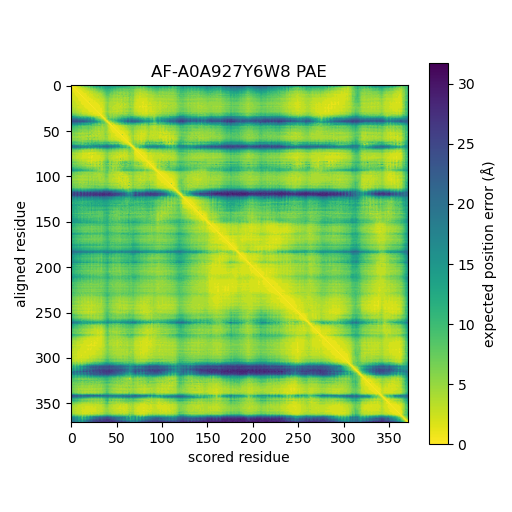81 267 GLY A CA 1
ATOM 2077 C C . GLY A 1 267 ? 7.315 -13.801 -0.565 1.00 82.81 267 GLY A C 1
ATOM 2078 O O . GLY A 1 267 ? 7.539 -14.360 0.511 1.00 82.81 267 GLY A O 1
ATOM 2079 N N . MET A 1 268 ? 8.175 -12.938 -1.115 1.00 81.88 268 MET A N 1
ATOM 2080 C CA . MET A 1 268 ? 9.459 -12.578 -0.501 1.00 81.88 268 MET A CA 1
ATOM 2081 C C . MET A 1 268 ? 9.254 -11.866 0.824 1.00 81.88 268 MET A C 1
ATOM 2083 O O . MET A 1 268 ? 9.838 -12.219 1.845 1.00 81.88 268 MET A O 1
ATOM 2087 N N . ASN A 1 269 ? 8.359 -10.895 0.822 1.00 82.75 269 ASN A N 1
ATOM 2088 C CA . ASN A 1 269 ? 8.024 -10.184 2.023 1.00 82.75 269 ASN A CA 1
ATOM 2089 C C . ASN A 1 269 ? 7.369 -11.105 3.083 1.00 82.75 269 ASN A C 1
ATOM 2091 O O . ASN A 1 269 ? 7.715 -11.033 4.256 1.00 82.75 269 ASN A O 1
ATOM 2095 N N . TYR A 1 270 ? 6.463 -12.005 2.702 1.00 85.75 270 TYR A N 1
ATOM 2096 C CA . TYR A 1 270 ? 5.855 -12.963 3.628 1.00 85.75 270 TYR A CA 1
ATOM 2097 C C . TYR A 1 270 ? 6.911 -13.866 4.275 1.00 85.75 270 TYR A C 1
ATOM 2099 O O . TYR A 1 270 ? 6.868 -14.100 5.480 1.00 85.75 270 TYR A O 1
ATOM 2107 N N . ARG A 1 271 ? 7.925 -14.299 3.515 1.00 86.06 271 ARG A N 1
ATOM 2108 C CA . ARG A 1 271 ? 9.061 -15.067 4.049 1.00 86.06 271 ARG A CA 1
ATOM 2109 C C . ARG A 1 271 ? 9.784 -14.331 5.179 1.00 86.06 271 ARG A C 1
ATOM 2111 O O . ARG A 1 271 ? 10.118 -14.949 6.185 1.00 86.06 271 ARG A O 1
ATOM 2118 N N . GLU A 1 272 ? 9.984 -13.026 5.039 1.00 83.00 272 GLU A N 1
ATOM 2119 C CA . GLU A 1 272 ? 10.604 -12.192 6.077 1.00 83.00 272 GLU A CA 1
ATOM 2120 C C . GLU A 1 272 ? 9.754 -12.126 7.350 1.00 83.00 272 GLU A C 1
ATOM 2122 O O . GLU A 1 272 ? 10.279 -12.230 8.455 1.00 83.00 272 GLU A O 1
ATOM 2127 N N . LEU A 1 273 ? 8.429 -12.021 7.212 1.00 85.06 273 LEU A N 1
ATOM 2128 C CA . LEU A 1 273 ? 7.505 -12.065 8.348 1.00 85.06 273 LEU A CA 1
ATOM 2129 C C . LEU A 1 273 ? 7.527 -13.431 9.063 1.00 85.06 273 LEU A C 1
ATOM 2131 O O . LEU A 1 273 ? 7.340 -13.518 10.277 1.00 85.06 273 LEU A O 1
ATOM 2135 N N . LEU A 1 274 ? 7.765 -14.516 8.327 1.00 88.62 274 LEU A N 1
ATOM 2136 C CA . LEU A 1 274 ? 7.870 -15.853 8.907 1.00 88.62 274 LEU A CA 1
ATOM 2137 C C . LEU A 1 274 ? 9.208 -16.107 9.604 1.00 88.62 274 LEU A C 1
ATOM 2139 O O . LEU A 1 274 ? 9.248 -16.942 10.506 1.00 88.62 274 LEU A O 1
ATOM 2143 N N . HIS A 1 275 ? 10.277 -15.409 9.214 1.00 86.00 275 HIS A N 1
ATOM 2144 C CA . HIS A 1 275 ? 11.644 -15.707 9.647 1.00 86.00 275 HIS A CA 1
ATOM 2145 C C . HIS A 1 275 ? 11.806 -15.849 11.174 1.00 86.00 275 HIS A C 1
ATOM 2147 O O . HIS A 1 275 ? 12.386 -16.847 11.602 1.00 86.00 275 HIS A O 1
ATOM 2153 N N . PRO A 1 276 ? 11.264 -14.951 12.026 1.00 83.75 276 PRO A N 1
ATOM 2154 C CA . PRO A 1 276 ? 11.512 -15.045 13.465 1.00 83.75 276 PRO A CA 1
ATOM 2155 C C . PRO A 1 276 ? 10.735 -16.162 14.169 1.00 83.75 276 PRO A C 1
ATOM 2157 O O . PRO A 1 276 ? 11.190 -16.704 15.171 1.00 83.75 276 PRO A O 1
ATOM 2160 N N . ALA A 1 277 ? 9.543 -16.499 13.673 1.00 88.50 277 ALA A N 1
ATOM 2161 C CA . ALA A 1 277 ? 8.682 -17.510 14.277 1.00 88.50 277 ALA A CA 1
ATOM 2162 C C . ALA A 1 277 ? 7.741 -18.110 13.217 1.00 88.50 277 ALA A C 1
ATOM 2164 O O . ALA A 1 277 ? 6.588 -17.688 13.126 1.00 88.50 277 ALA A O 1
ATOM 2165 N N . PRO A 1 278 ? 8.170 -19.114 12.429 1.00 91.19 278 PRO A N 1
ATOM 2166 C CA . PRO A 1 278 ? 7.446 -19.530 11.224 1.00 91.19 278 PRO A CA 1
ATOM 2167 C C . PRO A 1 278 ? 6.004 -19.987 11.472 1.00 91.19 278 PRO A C 1
ATOM 2169 O O . PRO A 1 278 ? 5.080 -19.561 10.782 1.00 91.19 278 PRO A O 1
ATOM 2172 N N . LYS A 1 279 ? 5.779 -20.826 12.494 1.00 93.19 279 LYS A N 1
ATOM 2173 C CA . LYS A 1 279 ? 4.432 -21.327 12.823 1.00 93.19 279 LYS A CA 1
ATOM 2174 C C . LYS A 1 279 ? 3.513 -20.209 13.323 1.00 93.19 279 LYS A C 1
ATOM 2176 O O . LYS A 1 279 ? 2.368 -20.123 12.887 1.00 93.19 279 LYS A O 1
ATOM 2181 N N . LEU A 1 280 ? 4.024 -19.354 14.213 1.00 92.12 280 LEU A N 1
ATOM 2182 C CA . LEU A 1 280 ? 3.270 -18.235 14.778 1.00 92.12 280 LEU A CA 1
ATOM 2183 C C . LEU A 1 280 ? 2.993 -17.167 13.720 1.00 92.12 280 LEU A C 1
ATOM 2185 O O . LEU A 1 280 ? 1.859 -16.731 13.602 1.00 92.12 280 LEU A O 1
ATOM 2189 N N . GLY A 1 281 ? 3.997 -16.792 12.926 1.00 91.50 281 GLY A N 1
ATOM 2190 C CA . GLY A 1 281 ? 3.886 -15.819 11.842 1.00 91.50 281 GLY A CA 1
ATOM 2191 C C . GLY A 1 281 ? 2.882 -16.252 10.781 1.00 91.50 281 GLY A C 1
ATOM 2192 O O . GLY A 1 281 ? 2.061 -15.437 10.361 1.00 91.50 281 GLY A O 1
ATOM 2193 N N . LYS A 1 282 ? 2.865 -17.542 10.416 1.00 92.50 282 LYS A N 1
ATOM 2194 C CA . LYS A 1 282 ? 1.856 -18.084 9.501 1.00 92.50 282 LYS A CA 1
ATOM 2195 C C . LYS A 1 282 ? 0.458 -17.953 10.096 1.00 92.50 282 LYS A C 1
ATOM 2197 O O . LYS A 1 282 ? -0.390 -17.308 9.497 1.00 92.50 282 LYS A O 1
ATOM 2202 N N . PHE A 1 283 ? 0.240 -18.498 11.295 1.00 93.88 283 PHE A N 1
ATOM 2203 C CA . PHE A 1 283 ? -1.070 -18.451 11.948 1.00 93.88 283 PHE A CA 1
ATOM 2204 C C . PHE A 1 283 ? -1.572 -17.016 12.159 1.00 93.88 283 PHE A C 1
ATOM 2206 O O . PHE A 1 283 ? -2.725 -16.711 11.879 1.00 93.88 283 PHE A O 1
ATOM 2213 N N . TYR A 1 284 ? -0.693 -16.124 12.611 1.00 93.88 284 TYR A N 1
ATOM 2214 C CA . TYR A 1 284 ? -0.972 -14.706 12.798 1.00 93.88 284 TYR A CA 1
ATOM 2215 C C . TYR A 1 284 ? -1.369 -14.013 11.493 1.00 93.88 284 TYR A C 1
ATOM 2217 O O . TYR A 1 284 ? -2.342 -13.258 11.481 1.00 93.88 284 TYR A O 1
ATOM 2225 N N . THR A 1 285 ? -0.652 -14.277 10.399 1.00 92.12 285 THR A N 1
ATOM 2226 C CA . THR A 1 285 ? -0.959 -13.670 9.098 1.00 92.12 285 THR A CA 1
ATOM 2227 C C . THR A 1 285 ? -2.275 -14.192 8.554 1.00 92.12 285 THR A C 1
ATOM 2229 O O . THR A 1 285 ? -3.129 -13.382 8.204 1.00 92.12 285 THR A O 1
ATOM 2232 N N . ASP A 1 286 ? -2.461 -15.514 8.553 1.00 92.75 286 ASP A N 1
ATOM 2233 C CA . ASP A 1 286 ? -3.680 -16.169 8.073 1.00 92.75 286 ASP A CA 1
ATOM 2234 C C . ASP A 1 286 ? -4.897 -15.647 8.855 1.00 92.75 286 ASP A C 1
ATOM 2236 O O . ASP A 1 286 ? -5.875 -15.185 8.271 1.00 92.75 286 ASP A O 1
ATOM 2240 N N . TYR A 1 287 ? -4.800 -15.617 10.191 1.00 95.00 287 TYR A N 1
ATOM 2241 C CA . TYR A 1 287 ? -5.847 -15.065 11.047 1.00 95.00 287 TYR A CA 1
ATOM 2242 C C . TYR A 1 287 ? -6.129 -13.595 10.726 1.00 95.00 287 TYR A C 1
ATOM 2244 O O . TYR A 1 287 ? -7.285 -13.224 10.556 1.00 95.00 287 TYR A O 1
ATOM 2252 N N . SER A 1 288 ? -5.097 -12.751 10.638 1.00 93.56 288 SER A N 1
ATOM 2253 C CA . SER A 1 288 ? -5.276 -11.310 10.416 1.00 93.56 288 SER A CA 1
ATOM 2254 C C . SER A 1 288 ? -5.884 -11.003 9.049 1.00 93.56 288 SER A C 1
ATOM 2256 O O . SER A 1 288 ? -6.695 -10.087 8.942 1.00 93.56 288 SER A O 1
ATOM 2258 N N . CYS A 1 289 ? -5.521 -11.761 8.015 1.00 92.69 289 CYS A N 1
ATOM 2259 C CA . CYS A 1 289 ? -6.020 -11.572 6.653 1.00 92.69 289 CYS A CA 1
ATOM 2260 C C . CYS A 1 289 ? -7.477 -12.013 6.523 1.00 92.69 289 CYS A C 1
ATOM 2262 O O . CYS A 1 289 ? -8.323 -11.235 6.073 1.00 92.69 289 CYS A O 1
ATOM 2264 N N . TRP A 1 290 ? -7.795 -13.207 7.028 1.00 94.00 290 TRP A N 1
ATOM 2265 C CA . TRP A 1 290 ? -9.171 -13.684 7.129 1.00 94.00 290 TRP A CA 1
ATOM 2266 C C . TRP A 1 290 ? -10.038 -12.732 7.964 1.00 94.00 290 TRP A C 1
ATOM 2268 O O . TRP A 1 290 ? -11.110 -12.299 7.529 1.00 94.00 290 TRP A O 1
ATOM 2278 N N . TRP A 1 291 ? -9.552 -12.351 9.149 1.00 95.00 291 TRP A N 1
ATOM 2279 C CA . TRP A 1 291 ? -10.267 -11.468 10.063 1.00 95.00 291 TRP A CA 1
ATOM 2280 C C . TRP A 1 291 ? -10.500 -10.086 9.458 1.00 95.00 291 TRP A C 1
ATOM 2282 O O . TRP A 1 291 ? -11.588 -9.540 9.613 1.00 95.00 291 TRP A O 1
ATOM 2292 N N . PHE A 1 292 ? -9.526 -9.530 8.734 1.00 94.12 292 PHE A N 1
ATOM 2293 C CA . PHE A 1 292 ? -9.683 -8.257 8.034 1.00 94.12 292 PHE A CA 1
ATOM 2294 C C . PHE A 1 292 ? -10.888 -8.288 7.086 1.00 94.12 292 PHE A C 1
ATOM 2296 O O . PHE A 1 292 ? -11.721 -7.383 7.129 1.00 94.12 292 PHE A O 1
ATOM 2303 N N . GLY A 1 293 ? -11.027 -9.344 6.275 1.00 93.00 293 GLY A N 1
ATOM 2304 C CA . GLY A 1 293 ? -12.173 -9.505 5.377 1.00 93.00 293 GLY A CA 1
ATOM 2305 C C . GLY A 1 293 ? -13.505 -9.597 6.130 1.00 93.00 293 GLY A C 1
ATOM 2306 O O . GLY A 1 293 ? -14.473 -8.922 5.779 1.00 93.00 293 GLY A O 1
ATOM 2307 N N . VAL A 1 294 ? -13.544 -10.378 7.212 1.00 94.12 294 VAL A N 1
ATOM 2308 C CA . VAL A 1 294 ? -14.733 -10.523 8.067 1.00 94.12 294 VAL A CA 1
ATOM 2309 C C . VAL A 1 294 ? -15.112 -9.201 8.745 1.00 94.12 294 VAL A C 1
ATOM 2311 O O . VAL A 1 294 ? -16.280 -8.808 8.725 1.00 94.12 294 VAL A O 1
ATOM 2314 N N . ALA A 1 295 ? -14.139 -8.489 9.314 1.00 92.25 295 ALA A N 1
ATOM 2315 C CA . ALA A 1 295 ? -14.336 -7.202 9.971 1.00 92.25 295 ALA A CA 1
ATOM 2316 C C . ALA A 1 295 ? -14.827 -6.138 8.982 1.00 92.25 295 ALA A C 1
ATOM 2318 O O . ALA A 1 295 ? -15.733 -5.374 9.312 1.00 92.25 295 ALA A O 1
ATOM 2319 N N . LEU A 1 296 ? -14.295 -6.131 7.756 1.00 90.88 296 LEU A N 1
ATOM 2320 C CA . LEU A 1 296 ? -14.722 -5.222 6.696 1.00 90.88 296 LEU A CA 1
ATOM 2321 C C . LEU A 1 296 ? -16.214 -5.403 6.379 1.00 90.88 296 LEU A C 1
ATOM 2323 O O . LEU A 1 296 ? -16.967 -4.427 6.348 1.00 90.88 296 LEU A O 1
ATOM 2327 N N . VAL A 1 297 ? -16.659 -6.652 6.212 1.00 91.31 297 VAL A N 1
ATOM 2328 C CA . VAL A 1 297 ? -18.075 -6.983 5.983 1.00 91.31 297 VAL A CA 1
ATOM 2329 C C . VAL A 1 297 ? -18.930 -6.614 7.197 1.00 91.31 297 VAL A C 1
ATOM 2331 O O . VAL A 1 297 ? -19.984 -5.999 7.039 1.00 91.31 297 VAL A O 1
ATOM 2334 N N . ALA A 1 298 ? -18.477 -6.932 8.412 1.00 90.00 298 ALA A N 1
ATOM 2335 C CA . ALA A 1 298 ? -19.202 -6.617 9.642 1.00 90.00 298 ALA A CA 1
ATOM 2336 C C . ALA A 1 298 ? -19.420 -5.105 9.816 1.00 90.00 298 ALA A C 1
ATOM 2338 O O . ALA A 1 298 ? -20.525 -4.674 10.151 1.00 90.00 298 ALA A O 1
ATOM 2339 N N . VAL A 1 299 ? -18.396 -4.293 9.540 1.00 85.69 299 VAL A N 1
ATOM 2340 C CA . VAL A 1 299 ? -18.480 -2.827 9.594 1.00 85.69 299 VAL A CA 1
ATOM 2341 C C . VAL A 1 299 ? -19.399 -2.299 8.496 1.00 85.69 299 VAL A C 1
ATOM 2343 O O . VAL A 1 299 ? -20.242 -1.452 8.779 1.00 85.69 299 VAL A O 1
ATOM 2346 N N . ALA A 1 300 ? -19.316 -2.827 7.271 1.00 84.88 300 ALA A N 1
ATOM 2347 C CA . ALA A 1 300 ? -20.223 -2.443 6.189 1.00 84.88 300 ALA A CA 1
ATOM 2348 C C . ALA A 1 300 ? -21.695 -2.721 6.543 1.00 84.88 300 ALA A C 1
ATOM 2350 O O . ALA A 1 300 ? -22.546 -1.846 6.372 1.00 84.88 300 ALA A O 1
ATOM 2351 N N . ILE A 1 301 ? -21.994 -3.895 7.113 1.00 85.44 301 ILE A N 1
ATOM 2352 C CA . ILE A 1 301 ? -23.335 -4.230 7.613 1.00 85.44 301 ILE A CA 1
ATOM 2353 C C . ILE A 1 301 ? -23.742 -3.257 8.723 1.00 85.44 301 ILE A C 1
ATOM 2355 O O . ILE A 1 301 ? -24.846 -2.718 8.679 1.00 85.44 301 ILE A O 1
ATOM 2359 N N . ALA A 1 302 ? -22.863 -2.985 9.692 1.00 81.00 302 ALA A N 1
ATOM 2360 C CA . ALA A 1 302 ? -23.151 -2.048 10.775 1.00 81.00 302 ALA A CA 1
ATOM 2361 C C . ALA A 1 302 ? -23.503 -0.646 10.246 1.00 81.00 302 ALA A C 1
ATOM 2363 O O . ALA A 1 302 ? -24.483 -0.062 10.706 1.00 81.00 302 ALA A O 1
ATOM 2364 N N . TYR A 1 303 ? -22.776 -0.146 9.240 1.00 76.94 303 TYR A N 1
ATOM 2365 C CA . TYR A 1 303 ? -23.093 1.114 8.562 1.00 76.94 303 TYR A CA 1
ATOM 2366 C C . TYR A 1 303 ? -24.467 1.070 7.885 1.00 76.94 303 TYR A C 1
ATOM 2368 O O . TYR A 1 303 ? -25.282 1.963 8.104 1.00 76.94 303 TYR A O 1
ATOM 2376 N N . VAL A 1 304 ? -24.769 0.028 7.103 1.00 79.88 304 VAL A N 1
ATOM 2377 C CA . VAL A 1 304 ? -26.078 -0.114 6.434 1.00 79.88 304 VAL A CA 1
ATOM 2378 C C . VAL A 1 304 ? -27.225 -0.144 7.451 1.00 79.88 304 VAL A C 1
ATOM 2380 O O . VAL A 1 304 ? -28.246 0.515 7.249 1.00 79.88 304 VAL A O 1
ATOM 2383 N N . LEU A 1 305 ? -27.055 -0.849 8.573 1.00 77.56 305 LEU A N 1
ATOM 2384 C CA . LEU A 1 305 ? -28.054 -0.902 9.645 1.00 77.56 305 LEU A CA 1
ATOM 2385 C C . LEU A 1 305 ? -28.289 0.470 10.293 1.00 77.56 305 LEU A C 1
ATOM 2387 O O . LEU A 1 305 ? -29.431 0.788 10.625 1.00 77.56 305 LEU A O 1
ATOM 2391 N N . GLN A 1 306 ? -27.244 1.294 10.436 1.00 71.25 306 GLN A N 1
ATOM 2392 C CA . GLN A 1 306 ? -27.366 2.671 10.930 1.00 71.25 306 GLN A CA 1
ATOM 2393 C C . GLN A 1 306 ? -28.136 3.565 9.946 1.00 71.25 306 GLN A C 1
ATOM 2395 O O . GLN A 1 306 ? -29.019 4.311 10.366 1.00 71.25 306 GLN A O 1
ATOM 2400 N N . PHE A 1 307 ? -27.889 3.434 8.637 1.00 67.19 307 PHE A N 1
ATOM 2401 C CA . PHE A 1 307 ? -28.644 4.158 7.603 1.00 67.19 307 PHE A CA 1
ATOM 2402 C C . PHE A 1 307 ? -30.130 3.790 7.566 1.00 67.19 307 PHE A C 1
ATOM 2404 O O . PHE A 1 307 ? -30.965 4.614 7.186 1.00 67.19 307 PHE A O 1
ATOM 2411 N N . TRP A 1 308 ? -30.482 2.567 7.970 1.00 69.56 308 TRP A N 1
ATOM 2412 C CA . TRP A 1 308 ? -31.877 2.136 8.030 1.00 69.56 308 TRP A CA 1
ATOM 2413 C C . TRP A 1 308 ? -32.649 2.713 9.225 1.00 69.56 308 TRP A C 1
ATOM 2415 O O . TRP A 1 308 ? -33.886 2.674 9.235 1.00 69.56 308 TRP A O 1
ATOM 2425 N N . ASP A 1 309 ? -31.962 3.293 10.215 1.00 66.88 309 ASP A N 1
ATOM 2426 C CA . ASP A 1 309 ? -32.613 4.024 11.298 1.00 66.88 309 ASP A CA 1
ATOM 2427 C C . ASP A 1 309 ? -33.068 5.413 10.814 1.00 66.88 309 ASP A C 1
ATOM 2429 O O . ASP A 1 309 ? -32.305 6.380 10.747 1.00 66.88 309 ASP A O 1
ATOM 2433 N N . LYS A 1 310 ? -34.363 5.522 10.484 1.00 55.75 310 LYS A N 1
ATOM 2434 C CA . LYS A 1 310 ? -35.012 6.726 9.924 1.00 55.75 310 LYS A CA 1
ATOM 2435 C C . LYS A 1 310 ? -34.759 8.016 10.719 1.00 55.75 310 LYS A C 1
ATOM 2437 O O . LYS A 1 310 ? -34.860 9.098 10.144 1.00 55.75 310 LYS A O 1
ATOM 2442 N N . LYS A 1 311 ? -34.425 7.929 12.013 1.00 56.69 311 LYS A N 1
ATOM 2443 C CA . LYS A 1 311 ? -34.101 9.095 12.852 1.00 56.69 311 LYS A CA 1
ATOM 2444 C C . LYS A 1 311 ? -32.765 9.746 12.465 1.00 56.69 311 LYS A C 1
ATOM 2446 O O . LYS A 1 311 ? -32.688 10.968 12.428 1.00 56.69 311 LYS A O 1
ATOM 2451 N N . GLN A 1 312 ? -31.749 8.957 12.103 1.00 54.00 312 GLN A N 1
ATOM 2452 C CA . GLN A 1 312 ? -30.462 9.490 11.632 1.00 54.00 312 GLN A CA 1
ATOM 2453 C C . GLN A 1 312 ? -30.569 10.092 10.225 1.00 54.00 312 GLN A C 1
ATOM 2455 O O . GLN A 1 312 ? -29.982 11.138 9.948 1.00 54.00 312 GLN A O 1
ATOM 2460 N N . LEU A 1 313 ? -31.387 9.479 9.362 1.00 47.34 313 LEU A N 1
ATOM 2461 C CA . LEU A 1 313 ? -31.677 9.989 8.020 1.00 47.34 313 LEU A CA 1
ATOM 2462 C C . LEU A 1 313 ? -32.410 11.346 8.069 1.00 47.34 313 LEU A C 1
ATOM 2464 O O . LEU A 1 313 ? -32.094 12.250 7.296 1.00 47.34 313 LEU A O 1
ATOM 2468 N N . ALA A 1 314 ? -33.354 11.501 9.007 1.00 47.38 314 ALA A N 1
ATOM 2469 C CA . ALA A 1 314 ? -34.101 12.741 9.229 1.00 47.38 314 ALA A CA 1
ATOM 2470 C C . ALA A 1 314 ? -33.229 13.880 9.791 1.00 47.38 314 ALA A C 1
ATOM 2472 O O . ALA A 1 314 ? -33.467 15.044 9.478 1.00 47.38 314 ALA A O 1
ATOM 2473 N N . GLU A 1 315 ? -32.191 13.560 10.571 1.00 52.69 315 GLU A N 1
ATOM 2474 C CA . GLU A 1 315 ? -31.265 14.549 11.137 1.00 52.69 315 GLU A CA 1
ATOM 2475 C C . GLU A 1 315 ? -30.078 14.898 10.213 1.00 52.69 315 GLU A C 1
ATOM 2477 O O . GLU A 1 315 ? -29.255 15.730 10.592 1.00 52.69 315 GLU A O 1
ATOM 2482 N N . LYS A 1 316 ? -29.968 14.303 9.007 1.00 47.72 316 LYS A N 1
ATOM 2483 C CA . LYS A 1 316 ? -28.860 14.502 8.035 1.00 47.72 316 LYS A CA 1
ATOM 2484 C C . LYS A 1 316 ? -27.448 14.395 8.637 1.00 47.72 316 LYS A C 1
ATOM 2486 O O . LYS A 1 316 ? -26.473 14.876 8.059 1.00 47.72 316 LYS A O 1
ATOM 2491 N N . LYS A 1 317 ? -27.304 13.762 9.797 1.00 50.19 317 LYS A N 1
ATOM 2492 C CA . LYS A 1 317 ? -26.016 13.563 10.452 1.00 50.19 317 LYS A CA 1
ATOM 2493 C C . LYS A 1 317 ? -25.533 12.172 10.087 1.00 50.19 317 LYS A C 1
ATOM 2495 O O . LYS A 1 317 ? -25.849 11.217 10.778 1.00 50.19 317 LYS A O 1
ATOM 2500 N N . CYS A 1 318 ? -24.751 12.065 9.016 1.00 49.31 318 CYS A N 1
ATOM 2501 C CA . CYS A 1 318 ? -23.791 10.971 8.902 1.00 49.31 318 CYS A CA 1
ATOM 2502 C C . CYS A 1 318 ? -22.551 11.398 9.700 1.00 49.31 318 CYS A C 1
ATOM 2504 O O . CYS A 1 318 ? -21.752 12.180 9.165 1.00 49.31 318 CYS A O 1
ATOM 2506 N N . PRO A 1 319 ? -22.391 10.993 10.974 1.00 53.16 319 PRO A N 1
ATOM 2507 C CA . PRO A 1 319 ? -21.230 11.397 11.753 1.00 53.16 319 PRO A CA 1
ATOM 2508 C C . PRO A 1 319 ? -19.954 10.944 11.030 1.00 53.16 319 PRO A C 1
ATOM 2510 O O . PRO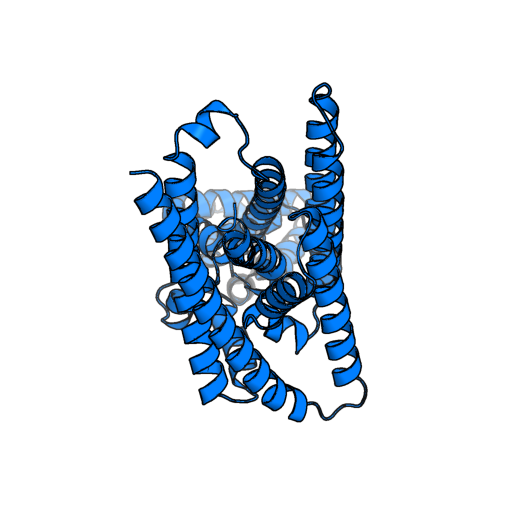 A 1 319 ? -19.746 9.768 10.763 1.00 53.16 319 PRO A O 1
ATOM 2513 N N . GLY A 1 320 ? -19.114 11.903 10.638 1.00 61.28 320 GLY A N 1
ATOM 2514 C CA . GLY A 1 320 ? -17.782 11.626 10.098 1.00 61.28 320 GLY A CA 1
ATOM 2515 C C . GLY A 1 320 ? -17.681 11.194 8.627 1.00 61.28 320 GLY A C 1
ATOM 2516 O O . GLY A 1 320 ? -16.552 11.045 8.165 1.00 61.28 320 GLY A O 1
ATOM 2517 N N . PHE A 1 321 ? -18.773 11.059 7.854 1.00 67.62 321 PHE A N 1
ATOM 2518 C CA . PHE A 1 321 ? -18.694 10.634 6.436 1.00 67.62 321 PHE A CA 1
ATOM 2519 C C . PHE A 1 321 ? -17.752 11.517 5.603 1.00 67.62 321 PHE A C 1
ATOM 2521 O O . PHE A 1 321 ? -16.931 11.010 4.847 1.00 67.62 321 PHE A O 1
ATOM 2528 N N . GLY A 1 322 ? -17.802 12.840 5.799 1.00 67.19 322 GLY A N 1
ATOM 2529 C CA . GLY A 1 322 ? -16.909 13.774 5.107 1.00 67.19 322 GLY A CA 1
ATOM 2530 C C . GLY A 1 322 ? -15.425 13.564 5.429 1.00 67.19 322 GLY A C 1
ATOM 2531 O O . GLY A 1 322 ? -14.588 13.715 4.547 1.00 67.19 322 GLY A O 1
ATOM 2532 N N . LYS A 1 323 ? -15.089 13.145 6.656 1.00 74.31 323 LYS A N 1
ATOM 2533 C CA . LYS A 1 323 ? -13.701 12.856 7.048 1.00 74.31 323 LYS A CA 1
ATOM 2534 C C . LYS A 1 323 ? -13.192 11.575 6.395 1.00 74.31 323 LYS A C 1
ATOM 2536 O O . LYS A 1 323 ? -12.076 11.543 5.885 1.00 74.31 323 LYS A O 1
ATOM 2541 N N . TRP A 1 324 ? -14.026 10.535 6.380 1.00 78.31 324 TRP A N 1
ATOM 2542 C CA . TRP A 1 324 ? -13.698 9.262 5.739 1.00 78.31 324 TRP A CA 1
ATOM 2543 C C . TRP A 1 324 ? -13.644 9.372 4.221 1.00 78.31 324 TRP A C 1
ATOM 2545 O O . TRP A 1 324 ? -12.797 8.735 3.606 1.00 78.31 324 TRP A O 1
ATOM 2555 N N . LEU A 1 325 ? -14.464 10.238 3.620 1.00 76.75 325 LEU A N 1
ATOM 2556 C CA . LEU A 1 325 ? -14.389 10.546 2.195 1.00 76.75 325 LEU A CA 1
ATOM 2557 C C . LEU A 1 325 ? -13.027 11.146 1.824 1.00 76.75 325 LEU A C 1
ATOM 2559 O O . LEU A 1 325 ? -12.429 10.729 0.840 1.00 76.75 325 LEU A O 1
ATOM 2563 N N . ILE A 1 326 ? -12.508 12.079 2.628 1.00 73.88 326 ILE A N 1
ATOM 2564 C CA . ILE A 1 326 ? -11.188 12.694 2.412 1.00 73.88 326 ILE A CA 1
ATOM 2565 C C . ILE A 1 326 ? -10.074 11.641 2.484 1.00 73.88 326 ILE A C 1
ATOM 2567 O O . ILE A 1 326 ? -9.234 11.566 1.587 1.00 73.88 326 ILE A O 1
ATOM 2571 N N . ALA A 1 327 ? -10.090 10.798 3.521 1.00 80.25 327 ALA A N 1
ATOM 2572 C CA . ALA A 1 327 ? -9.132 9.702 3.652 1.00 80.25 327 ALA A CA 1
ATOM 2573 C C . ALA A 1 327 ? -9.250 8.700 2.488 1.00 80.25 327 ALA A C 1
ATOM 2575 O O . ALA A 1 327 ? -8.236 8.256 1.952 1.00 80.25 327 ALA A O 1
ATOM 2576 N N . GLY A 1 328 ? -10.478 8.400 2.056 1.00 83.69 328 GLY A N 1
ATOM 2577 C CA . GLY A 1 328 ? -10.768 7.528 0.922 1.00 83.69 328 GLY A CA 1
ATOM 2578 C C . GLY A 1 328 ? -10.244 8.077 -0.404 1.00 83.69 328 GLY A C 1
ATOM 2579 O O . GLY A 1 328 ? -9.634 7.330 -1.159 1.00 83.69 328 GLY A O 1
ATOM 2580 N N . VAL A 1 329 ? -10.402 9.378 -0.667 1.00 82.62 329 VAL A N 1
ATOM 2581 C CA . VAL A 1 329 ? -9.867 10.036 -1.874 1.00 82.62 329 VAL A CA 1
ATOM 2582 C C . VAL A 1 329 ? -8.338 9.985 -1.900 1.00 82.62 329 VAL A C 1
ATOM 2584 O O . VAL A 1 329 ? -7.765 9.641 -2.931 1.00 82.62 329 VAL A O 1
ATOM 2587 N N . ALA A 1 330 ? -7.672 10.258 -0.773 1.00 82.00 330 ALA A N 1
ATOM 2588 C CA . ALA A 1 330 ? -6.216 10.130 -0.680 1.00 82.00 330 ALA A CA 1
ATOM 2589 C C . ALA A 1 330 ? -5.747 8.688 -0.935 1.00 82.00 330 ALA A C 1
ATOM 2591 O O . ALA A 1 330 ? -4.832 8.465 -1.728 1.00 82.00 330 ALA A O 1
ATOM 2592 N N . CYS A 1 331 ? -6.410 7.704 -0.317 1.00 87.75 331 CYS A N 1
ATOM 2593 C CA . CYS A 1 331 ? -6.101 6.291 -0.537 1.00 87.75 331 CYS A CA 1
ATOM 2594 C C . CYS A 1 331 ? -6.331 5.885 -1.998 1.00 87.75 331 CYS A C 1
ATOM 2596 O O . CYS A 1 331 ? -5.476 5.227 -2.580 1.00 87.75 331 CYS A O 1
ATOM 2598 N N . ALA A 1 332 ? -7.433 6.316 -2.619 1.00 88.44 332 ALA A N 1
ATOM 2599 C CA . ALA A 1 332 ? -7.733 6.030 -4.020 1.00 88.44 332 ALA A CA 1
ATOM 2600 C C . ALA A 1 332 ? -6.690 6.632 -4.973 1.00 88.44 332 ALA A C 1
ATOM 2602 O O . ALA A 1 332 ? -6.289 5.972 -5.931 1.00 88.44 332 ALA A O 1
ATOM 2603 N N . GLY A 1 333 ? -6.209 7.848 -4.692 1.00 85.50 333 GLY A N 1
ATOM 2604 C CA . GLY A 1 333 ? -5.124 8.476 -5.446 1.00 85.50 333 GLY A CA 1
ATOM 2605 C C . GLY A 1 333 ? -3.829 7.664 -5.387 1.00 85.50 333 GLY A C 1
ATOM 2606 O O . GLY A 1 333 ? -3.239 7.386 -6.427 1.00 85.50 333 GLY A O 1
ATOM 2607 N N . MET A 1 334 ? -3.428 7.207 -4.196 1.00 86.38 334 MET A N 1
ATOM 2608 C CA . MET A 1 334 ? -2.235 6.363 -4.031 1.00 86.38 334 MET A CA 1
ATOM 2609 C C . MET A 1 334 ? -2.391 4.990 -4.687 1.00 86.38 334 MET A C 1
ATOM 2611 O O . MET A 1 334 ? -1.478 4.536 -5.365 1.00 86.38 334 MET A O 1
ATOM 2615 N N . VAL A 1 335 ? -3.547 4.343 -4.524 1.00 90.56 335 VAL A N 1
ATOM 2616 C CA . VAL A 1 335 ? -3.852 3.063 -5.184 1.00 90.56 335 VAL A CA 1
ATOM 2617 C C . VAL A 1 335 ? -3.768 3.215 -6.700 1.00 90.56 335 VAL A C 1
ATOM 2619 O O . VAL A 1 335 ? -3.157 2.384 -7.359 1.00 90.56 335 VAL A O 1
ATOM 2622 N N . THR A 1 336 ? -4.331 4.295 -7.247 1.00 88.31 336 THR A N 1
ATOM 2623 C CA . THR A 1 336 ? -4.272 4.580 -8.687 1.00 88.31 336 THR A CA 1
ATOM 2624 C C . THR A 1 336 ? -2.839 4.831 -9.139 1.00 88.31 336 THR A C 1
ATOM 2626 O O . THR A 1 336 ? -2.428 4.273 -10.149 1.00 88.31 336 THR A O 1
ATOM 2629 N N . TYR A 1 337 ? -2.070 5.622 -8.383 1.00 86.44 337 TYR A N 1
ATOM 2630 C CA . TYR A 1 337 ? -0.660 5.862 -8.672 1.00 86.44 337 TYR A CA 1
ATOM 2631 C C . TYR A 1 337 ? 0.110 4.543 -8.738 1.00 86.44 337 TYR A C 1
ATOM 2633 O O . TYR A 1 337 ? 0.650 4.218 -9.784 1.00 86.44 337 TYR A O 1
ATOM 2641 N N . TYR A 1 338 ? 0.083 3.736 -7.676 1.00 86.50 338 TYR A N 1
ATOM 2642 C CA . TYR A 1 338 ? 0.853 2.492 -7.632 1.00 86.50 338 TYR A CA 1
ATOM 2643 C C . TYR A 1 338 ? 0.355 1.410 -8.596 1.00 86.50 338 TYR A C 1
ATOM 2645 O O . TYR A 1 338 ? 1.142 0.560 -8.992 1.00 86.50 338 TYR A O 1
ATOM 2653 N N . ALA A 1 339 ? -0.925 1.419 -8.980 1.00 88.19 339 ALA A N 1
ATOM 2654 C CA . ALA A 1 339 ? -1.447 0.491 -9.985 1.00 88.19 339 ALA A CA 1
ATOM 2655 C C . ALA A 1 339 ? -1.016 0.842 -11.419 1.00 88.19 339 ALA A C 1
ATOM 2657 O O . ALA A 1 339 ? -1.019 -0.023 -12.298 1.00 88.19 339 ALA A O 1
ATOM 2658 N N . LEU A 1 340 ? -0.676 2.112 -11.658 1.00 84.31 340 LEU A N 1
ATOM 2659 C CA . LEU A 1 340 ? -0.188 2.610 -12.945 1.00 84.31 340 LEU A CA 1
ATOM 2660 C C . LEU A 1 340 ? 1.336 2.780 -12.980 1.00 84.31 340 LEU A C 1
ATOM 2662 O O . LEU A 1 340 ? 1.899 2.926 -14.061 1.00 84.31 340 LEU A O 1
ATOM 2666 N N . ASP A 1 341 ? 1.988 2.789 -11.820 1.00 79.88 341 ASP A N 1
ATOM 2667 C CA . ASP A 1 341 ? 3.423 2.991 -11.682 1.00 79.88 341 ASP A CA 1
ATOM 2668 C C . ASP A 1 341 ? 4.204 1.682 -11.867 1.00 79.88 341 ASP A C 1
ATOM 2670 O O . ASP A 1 341 ? 3.911 0.650 -11.255 1.00 79.88 341 ASP A O 1
ATOM 2674 N N . GLY A 1 342 ? 5.232 1.753 -12.714 1.00 71.00 342 GLY A N 1
ATOM 2675 C CA . GLY A 1 342 ? 6.132 0.645 -13.022 1.00 71.00 342 GLY A CA 1
ATOM 2676 C C . GLY A 1 342 ? 5.453 -0.529 -13.730 1.00 71.00 342 GLY A C 1
ATOM 2677 O O . GLY A 1 342 ? 4.384 -0.420 -14.318 1.00 71.00 342 GLY A O 1
ATOM 2678 N N . ALA A 1 343 ? 6.085 -1.694 -13.661 1.00 66.00 343 ALA A N 1
ATOM 2679 C CA . ALA A 1 343 ? 5.681 -2.911 -14.369 1.00 66.00 343 ALA A CA 1
ATOM 2680 C C . ALA A 1 343 ? 4.499 -3.683 -13.740 1.00 66.00 343 ALA A C 1
ATOM 2682 O O . ALA A 1 343 ? 4.173 -4.786 -14.164 1.00 66.00 343 ALA A O 1
ATOM 2683 N N . GLY A 1 344 ? 3.825 -3.147 -12.720 1.00 67.69 344 GLY A N 1
ATOM 2684 C CA . GLY A 1 344 ? 2.736 -3.880 -12.063 1.00 67.69 344 GLY A CA 1
ATOM 2685 C C . GLY A 1 344 ? 3.218 -5.095 -11.261 1.00 67.69 344 GLY A C 1
ATOM 2686 O O . GLY A 1 344 ? 2.559 -6.127 -11.249 1.00 67.69 344 GLY A O 1
ATOM 2687 N N . ARG A 1 345 ? 4.372 -5.000 -10.584 1.00 76.00 345 ARG A N 1
ATOM 2688 C CA . ARG A 1 345 ? 4.699 -5.891 -9.456 1.00 76.00 345 ARG A CA 1
ATOM 2689 C C . ARG A 1 345 ? 4.251 -5.225 -8.167 1.00 76.00 345 ARG A C 1
ATOM 2691 O O . ARG A 1 345 ? 4.886 -4.284 -7.689 1.00 76.00 345 ARG A O 1
ATOM 2698 N N . MET A 1 346 ? 3.186 -5.741 -7.569 1.00 81.88 346 MET A N 1
ATOM 2699 C CA . MET A 1 346 ? 2.684 -5.181 -6.321 1.00 81.88 346 MET A CA 1
ATOM 2700 C C . MET A 1 346 ? 3.637 -5.433 -5.150 1.00 81.88 346 MET A C 1
ATOM 2702 O O . MET A 1 346 ? 4.038 -6.565 -4.873 1.00 81.88 346 MET A O 1
ATOM 2706 N N . ASP A 1 347 ? 3.979 -4.356 -4.442 1.00 81.94 347 ASP A N 1
ATOM 2707 C CA . ASP A 1 347 ? 4.674 -4.394 -3.155 1.00 81.94 347 ASP A CA 1
ATOM 2708 C C . ASP A 1 347 ? 3.719 -3.900 -2.070 1.00 81.94 347 ASP A C 1
ATOM 2710 O O . ASP A 1 347 ? 3.413 -2.706 -1.987 1.00 81.94 347 ASP A O 1
ATOM 2714 N N . TYR A 1 348 ? 3.246 -4.798 -1.202 1.00 78.56 348 TYR A N 1
ATOM 2715 C CA . TYR A 1 348 ? 2.293 -4.398 -0.171 1.00 78.56 348 TYR A CA 1
ATOM 2716 C C . TYR A 1 348 ? 2.868 -3.341 0.791 1.00 78.56 348 TYR A C 1
ATOM 2718 O O . TYR A 1 348 ? 2.085 -2.691 1.481 1.00 78.56 348 TYR A O 1
ATOM 2726 N N . LYS A 1 349 ? 4.187 -3.092 0.850 1.00 80.25 349 LYS A N 1
ATOM 2727 C CA . LYS A 1 349 ? 4.739 -1.970 1.637 1.00 80.25 349 LYS A CA 1
ATOM 2728 C C . LYS A 1 349 ? 4.176 -0.614 1.194 1.00 80.25 349 LYS A C 1
ATOM 2730 O O . LYS A 1 349 ? 4.054 0.299 2.006 1.00 80.25 349 LYS A O 1
ATOM 2735 N N . ASN A 1 350 ? 3.751 -0.493 -0.062 1.00 84.31 350 ASN A N 1
ATOM 2736 C CA . ASN A 1 350 ? 3.054 0.690 -0.570 1.00 84.31 350 ASN A CA 1
ATOM 2737 C C . ASN A 1 350 ? 1.602 0.803 -0.045 1.00 84.31 350 ASN A C 1
ATOM 2739 O O . ASN A 1 350 ? 0.976 1.852 -0.178 1.00 84.31 350 ASN A O 1
ATOM 2743 N N . THR A 1 351 ? 1.059 -0.245 0.591 1.00 87.50 351 THR A N 1
ATOM 2744 C CA . THR A 1 351 ? -0.308 -0.270 1.157 1.00 87.50 351 THR A CA 1
ATOM 2745 C C . THR A 1 351 ? -0.397 0.222 2.593 1.00 87.50 351 THR A C 1
ATOM 2747 O O . THR A 1 351 ? -1.499 0.305 3.126 1.00 87.50 351 THR A O 1
ATOM 2750 N N . LEU A 1 352 ? 0.724 0.576 3.232 1.00 89.06 352 LEU A N 1
ATOM 2751 C CA . LEU A 1 352 ? 0.762 0.918 4.658 1.00 89.06 352 LEU A CA 1
ATOM 2752 C C . LEU A 1 352 ? -0.269 1.978 5.056 1.00 89.06 352 LEU A C 1
ATOM 2754 O O . LEU A 1 352 ? -1.033 1.757 5.994 1.00 89.06 352 LEU A O 1
ATOM 2758 N N . LEU A 1 353 ? -0.338 3.103 4.337 1.00 89.25 353 LEU A N 1
ATOM 2759 C CA . LEU A 1 353 ? -1.323 4.142 4.641 1.00 89.25 353 LEU A CA 1
ATOM 2760 C C . LEU A 1 353 ? -2.759 3.639 4.457 1.00 89.25 353 LEU A C 1
ATOM 2762 O O . LEU A 1 353 ? -3.592 3.847 5.337 1.00 89.25 353 LEU A O 1
ATOM 2766 N N . VAL A 1 354 ? -3.031 2.959 3.340 1.00 91.31 354 VAL A N 1
ATOM 2767 C CA . VAL A 1 354 ? -4.358 2.418 3.007 1.00 91.31 354 VAL A CA 1
ATOM 2768 C C . VAL A 1 354 ? -4.821 1.443 4.094 1.00 91.31 354 VAL A C 1
ATOM 2770 O O . VAL A 1 354 ? -5.946 1.539 4.581 1.00 91.31 354 VAL A O 1
ATOM 2773 N N . LEU A 1 355 ? -3.927 0.568 4.557 1.00 91.69 355 LEU A N 1
ATOM 2774 C CA . LEU A 1 355 ? -4.178 -0.360 5.657 1.00 91.69 355 LEU A CA 1
ATOM 2775 C C . LEU A 1 355 ? -4.439 0.359 6.976 1.00 91.69 355 LEU A C 1
ATOM 2777 O O . LEU A 1 355 ? -5.416 0.043 7.651 1.00 91.69 355 LEU A O 1
ATOM 2781 N N . CYS A 1 356 ? -3.613 1.342 7.339 1.00 91.75 356 CYS A N 1
ATOM 2782 C CA . CYS A 1 356 ? -3.823 2.142 8.544 1.00 91.75 356 CYS A CA 1
ATOM 2783 C C . CYS A 1 356 ? -5.201 2.818 8.531 1.00 91.75 356 CYS A C 1
ATOM 2785 O O . CYS A 1 356 ? -5.893 2.807 9.548 1.00 91.75 356 CYS A O 1
ATOM 2787 N N . VAL A 1 357 ? -5.627 3.365 7.387 1.00 90.44 357 VAL A N 1
ATOM 2788 C CA . VAL A 1 357 ? -6.946 3.995 7.223 1.00 90.44 357 VAL A CA 1
ATOM 2789 C C . VAL A 1 357 ? -8.073 2.968 7.361 1.00 90.44 357 VAL A C 1
ATOM 2791 O O . VAL A 1 357 ? -9.004 3.212 8.128 1.00 90.44 357 VAL A O 1
ATOM 2794 N N . TRP A 1 358 ? -7.977 1.805 6.705 1.00 91.12 358 TRP A N 1
ATOM 2795 C CA . TRP A 1 358 ? -8.959 0.722 6.854 1.00 91.12 358 TRP A CA 1
ATOM 2796 C C . TRP A 1 358 ? -9.088 0.246 8.300 1.00 91.12 358 TRP A C 1
ATOM 2798 O O . TRP A 1 358 ? -10.192 0.150 8.833 1.00 91.12 358 TRP A O 1
A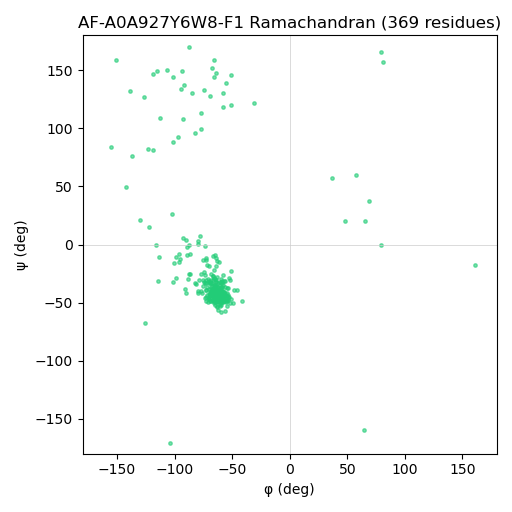TOM 2808 N N . LEU A 1 359 ? -7.961 -0.021 8.955 1.00 91.25 359 LEU A N 1
ATOM 2809 C CA . LEU A 1 359 ? -7.921 -0.488 10.338 1.00 91.25 359 LEU A CA 1
ATOM 2810 C C . LEU A 1 359 ? -8.471 0.568 11.300 1.00 91.25 359 LEU A C 1
ATOM 2812 O O . LEU A 1 359 ? -9.248 0.233 12.191 1.00 91.25 359 LEU A O 1
ATOM 2816 N N . LEU A 1 360 ? -8.141 1.847 11.098 1.00 88.06 360 LEU A N 1
ATOM 2817 C CA . LEU A 1 360 ? -8.703 2.951 11.878 1.00 88.06 360 LEU A CA 1
ATOM 2818 C C . LEU A 1 360 ? -10.212 3.099 11.681 1.00 88.06 360 LEU A C 1
ATOM 2820 O O . LEU A 1 360 ? -10.918 3.398 12.648 1.00 88.06 360 LEU A O 1
ATOM 2824 N N . TRP A 1 361 ? -10.704 2.906 10.457 1.00 85.44 361 TRP A N 1
ATOM 2825 C CA . TRP A 1 361 ? -12.131 2.936 10.150 1.00 85.44 361 TRP A CA 1
ATOM 2826 C C . TRP A 1 361 ? -12.864 1.793 10.854 1.00 85.44 361 TRP A C 1
ATOM 2828 O O . TRP A 1 361 ? -13.799 2.027 11.621 1.00 85.44 361 TRP A O 1
ATOM 2838 N N . MET A 1 362 ? -12.377 0.562 10.688 1.00 87.06 362 MET A N 1
ATOM 2839 C CA . MET A 1 362 ? -12.988 -0.617 11.300 1.00 87.06 362 MET A CA 1
ATOM 2840 C C . MET A 1 362 ? -12.924 -0.577 12.831 1.00 87.06 362 MET A C 1
ATOM 2842 O O . MET A 1 362 ? -13.918 -0.853 13.503 1.00 87.06 362 MET A O 1
ATOM 2846 N N . ALA A 1 363 ? -11.792 -0.153 13.401 1.00 82.50 363 ALA A N 1
ATOM 2847 C CA . ALA A 1 363 ? -11.625 -0.028 14.847 1.00 82.50 363 ALA A CA 1
ATOM 2848 C C . ALA A 1 363 ? -12.517 1.058 15.466 1.00 82.50 363 ALA A C 1
ATOM 2850 O O . ALA A 1 363 ? -12.782 1.016 16.670 1.00 82.50 363 ALA A O 1
ATOM 2851 N N . GLY A 1 364 ? -12.977 2.044 14.690 1.00 73.50 364 GLY A N 1
ATOM 2852 C CA . GLY A 1 364 ? -13.925 3.033 15.191 1.00 73.50 364 GLY A CA 1
ATOM 2853 C C . GLY A 1 364 ? -15.384 2.784 14.842 1.00 73.50 364 GLY A C 1
ATOM 2854 O O . GLY A 1 364 ? -16.224 3.357 15.526 1.00 73.50 364 GLY A O 1
ATOM 2855 N N . GLY A 1 365 ? -15.713 1.847 13.945 1.00 61.19 365 GLY A N 1
ATOM 2856 C CA . GLY A 1 365 ? -17.066 1.267 13.881 1.00 61.19 365 GLY A CA 1
ATOM 2857 C C . GLY A 1 365 ? -17.537 0.734 15.248 1.00 61.19 365 GLY A C 1
ATOM 2858 O O . GLY A 1 365 ? -18.706 0.849 15.609 1.00 61.19 365 GLY A O 1
ATOM 2859 N N . VAL A 1 366 ? -16.587 0.309 16.090 1.00 53.09 366 VAL A N 1
ATOM 2860 C CA . VAL A 1 366 ? -16.786 -0.109 17.489 1.00 53.09 366 VAL A CA 1
ATOM 2861 C C . VAL A 1 366 ? -17.300 1.030 18.408 1.00 53.09 366 VAL A C 1
ATOM 2863 O O . VAL A 1 366 ? -17.747 0.764 19.527 1.00 53.09 366 VAL A O 1
ATOM 2866 N N . ARG A 1 367 ? -17.261 2.311 17.995 1.00 52.41 367 ARG A N 1
ATOM 2867 C CA . ARG A 1 367 ? -17.550 3.468 18.874 1.00 52.41 367 ARG A CA 1
ATOM 2868 C C . ARG A 1 367 ? -19.011 3.902 18.967 1.00 52.41 367 ARG A C 1
ATOM 2870 O O . ARG A 1 367 ? -19.387 4.343 20.052 1.00 52.41 367 ARG A O 1
ATOM 2877 N N . ASP A 1 368 ? -19.832 3.719 17.937 1.00 47.75 368 ASP A N 1
ATOM 2878 C CA . ASP A 1 368 ? -21.142 4.397 17.868 1.00 47.75 368 ASP A CA 1
ATOM 2879 C C . ASP A 1 368 ? -22.320 3.621 18.490 1.00 47.75 368 ASP A C 1
ATOM 2881 O O . ASP A 1 368 ? -23.453 4.091 18.485 1.00 47.75 368 ASP A O 1
ATOM 2885 N N . ALA A 1 369 ? -22.080 2.459 19.110 1.00 37.88 369 ALA A N 1
ATOM 2886 C CA . ALA A 1 369 ? -23.139 1.663 19.758 1.00 37.88 369 ALA A CA 1
ATOM 2887 C C . ALA A 1 369 ? -23.561 2.156 21.159 1.00 37.88 369 ALA A C 1
ATOM 2889 O O . ALA A 1 369 ? -24.388 1.517 21.810 1.00 37.88 369 ALA A O 1
ATOM 2890 N N . LYS A 1 370 ? -23.011 3.271 21.652 1.00 34.56 370 LYS A N 1
ATOM 2891 C CA . LYS A 1 370 ? -23.469 3.904 22.897 1.00 34.56 370 LYS A CA 1
ATOM 2892 C C . LYS A 1 370 ? -23.967 5.316 22.612 1.00 34.56 370 LYS A C 1
ATOM 2894 O O . LYS A 1 370 ? -23.218 6.264 22.809 1.00 34.56 370 LYS A O 1
ATOM 2899 N N . ASN A 1 371 ? -25.215 5.392 22.143 1.00 34.69 371 ASN A N 1
ATOM 2900 C CA . ASN A 1 371 ? -26.210 6.418 22.477 1.00 34.69 371 ASN A CA 1
ATOM 2901 C C . ASN A 1 371 ? -27.637 5.854 22.312 1.00 34.69 371 ASN A C 1
ATOM 2903 O O . ASN A 1 371 ? -28.026 5.366 21.217 1.00 34.69 371 ASN A O 1
#

Mean predicted aligned error: 7.65 Å

Foldseek 3Di:
DVVVLLVLLLVLLVVLLVLLVVLLVLLVVLCVLLLVPDPDPPQNVQLVVLLVLQLVLLLLLLCLLDPDDDPVLSVSLSSSLCSFLLNVLCSSVPDVLSVLLSVLSNLLSVVSNVVVVDDDDCPPVLVVSLVVSLCSLVVSLVVSCCVVPNDDDLLLQLLLQQQLQPVPVLLVPFDPVLNVLLVDDPCLSVVLNVDLCSSVVGSLVSSCVRPNNVVSSVSSVSSNVSSCVVPVVVSVQLLVLLLCCLQQVLQCLVCVCVVNHDAACSVVSLVSQCVSPPVSSVVSSVSSSVSLVVLLVSLVVSVVSVVPPVVCVVVVDPDSPSSLVSLVSSSSSLSNCRSSGTHSHDDCSSNSNSSSSSSSSSSCSSPPSPD

Radius of gyration: 23.3 Å; Cα contacts (8 Å, |Δi|>4): 415; chains: 1; bounding box: 60×50×66 Å

Secondary structure (DSSP, 8-state):
-HHHHHHHHHHHHHHHHHHHHHHHHHHHHHHHHHHTT--STTHHHHHHHHHHHHHHHHHHHHHHH--S--HHHHHHHHHHHHTSHHHHHHHHTT-HHHHHHHHHHHHHHHHHHHHHH--SS-HHHHHHHHHHHHHHHHHHHHHHHHHHH----HHHHHHHHHHGGGHHHHHHHS-HHHHHHH---HHHHHHHHHSTTHIIIIIHHHHHHHH-HHHHHHHHHHHHHHHHHHHHHHHHHHHHHHHHHHHHHHHHHHHHHTT-S--BTHHHHHHHHHTT-HHHHHHHHHHHHHHHHHHHHHHHHHHHHHHT-HHHHHTT--TTHHHHHHHHHHHHHHHHHHHHSTT--B-GGGGHHHHHHHHHHHHHHTTTT--

pLDDT: mean 81.85, std 11.55, range [34.56, 95.81]

Nearest PDB structures (foldseek):
  5gpj-assembly1_A  TM=1.465E-01  e=2.943E-01  Vigna radiata var. radiata
  6w2y-assembly1_A  TM=1.533E-01  e=6.664E+00  Homo sapiens
  6w2y-assembly1_B  TM=1.847E-01  e=9.790E+00  Homo sapiens

Solvent-accessible surface area (backbone atoms only — not comparable to full-atom values): 19571 Å² total; per-residue (Å²): 108,69,70,55,47,54,49,52,41,40,52,45,27,52,50,48,50,51,57,45,52,52,37,32,53,44,30,51,55,48,44,59,46,43,61,73,66,61,85,51,94,59,59,57,55,54,29,52,51,48,47,53,49,39,42,50,16,45,48,46,18,45,60,16,66,44,80,93,71,57,70,66,62,51,52,50,43,31,42,49,43,61,30,28,67,75,50,38,46,42,32,78,55,75,45,72,62,53,57,51,33,24,54,52,33,38,49,53,8,51,51,24,42,56,58,73,74,58,72,91,86,59,70,68,59,56,51,51,52,51,51,49,46,48,49,51,55,48,49,50,53,51,48,52,46,33,74,73,73,47,86,72,62,67,66,57,28,47,25,16,41,53,21,32,96,44,41,58,67,35,54,72,70,45,58,65,74,57,44,66,67,62,68,68,58,70,63,60,51,54,55,22,42,76,39,57,56,16,41,71,76,43,50,44,54,55,36,25,74,75,59,35,61,69,54,26,52,51,54,46,48,49,45,34,54,47,22,43,73,77,38,44,72,57,49,52,51,51,37,53,47,31,37,45,36,42,67,44,38,55,66,38,47,61,39,42,71,69,67,72,51,73,70,48,48,52,60,64,53,48,51,61,55,22,65,62,41,52,70,59,33,47,53,44,42,55,50,46,22,55,46,49,51,52,42,53,52,47,41,52,52,40,53,53,51,53,64,66,38,63,69,44,61,74,64,72,57,66,85,54,51,74,47,53,48,54,54,47,52,51,40,50,50,52,25,52,47,58,30,52,44,39,35,54,61,48,51,67,75,78,22,50,51,44,49,46,52,50,46,50,50,53,57,46,58,54,60,72,70,79,126